Protein AF-A0A6V2UI63-F1 (afdb_monomer)

Mean predicted aligned error: 13.13 Å

Organism: Emiliania huxleyi (NCBI:txid2903)

Radius of gyration: 29.04 Å; Cα contacts (8 Å, |Δi|>4): 892; chains: 1; bounding box: 94×77×71 Å

Sequence (415 aa):
MAWDCVAGWHPRGLHLDFALGTEAINNLGGYPGGSGVLCQPPALGSATDCSCGCGCGCSDSAEGTLPVLRYNGVGRVYDGVSTVAAGLDLVVSNLTSYTPWSSAHNGRTMNGGNFASISLLQGTQTTFGFEFVQPGTNAPFVVDHPFDFCFFDFDTGPHLGELANMRESMVACGTSGYFMHGKLPEASSIKDFLCPDIDTSPYMRIEEDAGCIRVEALAEGRGPDNPSDFPEALMNIPGGASGTCGDYDKCPGLAHGRMPGDGISGYPRPPGRVLDEVICTDEGAEIPGAGVYPDGSRKSGQPYRYTMPKFVCLQYPAGISSFEVTYEVGRNFDASAYGRNFLFAGTGSLPPECVGPPQLPPAMPPSRPAPMPSPSSPPPTPLPQRPHLLPHTPPPLMPPPSTPPPPPPLPLPPP

Structure (mmCIF, N/CA/C/O backbone):
data_AF-A0A6V2UI63-F1
#
_entry.id   AF-A0A6V2UI63-F1
#
loop_
_atom_site.group_PDB
_atom_site.id
_atom_site.type_symbol
_atom_site.label_atom_id
_atom_site.label_alt_id
_atom_site.label_comp_id
_atom_site.label_asym_id
_atom_site.label_entity_id
_atom_site.label_seq_id
_atom_site.pdbx_PDB_ins_code
_atom_site.Cartn_x
_atom_site.Cartn_y
_atom_site.Cartn_z
_atom_site.occupancy
_atom_site.B_iso_or_equiv
_atom_site.auth_seq_id
_atom_site.auth_comp_id
_atom_site.auth_asym_id
_atom_site.auth_atom_id
_atom_site.pdbx_PDB_model_num
ATOM 1 N N . MET A 1 1 ? -2.924 -14.445 -15.403 1.00 46.94 1 MET A N 1
ATOM 2 C CA . MET A 1 1 ? -1.648 -14.841 -16.037 1.00 46.94 1 MET A CA 1
ATOM 3 C C . MET A 1 1 ? -1.262 -16.209 -15.492 1.00 46.94 1 MET A C 1
ATOM 5 O O . MET A 1 1 ? -1.373 -16.398 -14.288 1.00 46.94 1 MET A O 1
ATOM 9 N N . ALA A 1 2 ? -0.928 -17.181 -16.345 1.00 50.56 2 ALA A N 1
ATOM 10 C CA . ALA A 1 2 ? -0.316 -18.428 -15.884 1.00 50.56 2 ALA A CA 1
ATOM 11 C C . ALA A 1 2 ? 1.174 -18.149 -15.641 1.00 50.56 2 ALA A C 1
ATOM 13 O O . ALA A 1 2 ? 1.813 -17.505 -16.470 1.00 50.56 2 ALA A O 1
ATOM 14 N N . TRP A 1 3 ? 1.677 -18.526 -14.469 1.00 67.69 3 TRP A N 1
ATOM 15 C CA . TRP A 1 3 ? 3.047 -18.248 -14.047 1.00 67.69 3 TRP A CA 1
ATOM 16 C C . TRP A 1 3 ? 3.968 -19.319 -14.620 1.00 67.69 3 TRP A C 1
ATOM 18 O O . TRP A 1 3 ? 3.957 -20.454 -14.143 1.00 67.69 3 TRP A O 1
ATOM 28 N N . ASP A 1 4 ? 4.767 -18.967 -15.619 1.00 75.44 4 ASP A N 1
ATOM 29 C CA . ASP A 1 4 ? 5.707 -19.912 -16.212 1.00 75.44 4 ASP A CA 1
ATOM 30 C C . ASP A 1 4 ? 7.086 -19.717 -15.583 1.00 75.44 4 ASP A C 1
ATOM 32 O O . ASP A 1 4 ? 7.985 -19.099 -16.154 1.00 75.44 4 ASP A O 1
ATOM 36 N N . CYS A 1 5 ? 7.261 -20.262 -14.376 1.00 83.06 5 CYS A N 1
ATOM 37 C CA . CYS A 1 5 ? 8.610 -20.549 -13.910 1.00 83.06 5 CYS A CA 1
ATOM 38 C C . CYS A 1 5 ? 9.283 -21.485 -14.924 1.00 83.06 5 CYS A C 1
ATOM 40 O O . CYS A 1 5 ? 8.661 -22.416 -15.445 1.00 83.06 5 CYS A O 1
ATOM 42 N N . VAL A 1 6 ? 10.564 -21.245 -15.211 1.00 87.00 6 VAL A N 1
ATOM 43 C CA . VAL A 1 6 ? 11.362 -22.148 -16.053 1.00 87.00 6 VAL A CA 1
ATOM 44 C C . VAL A 1 6 ? 11.270 -23.582 -15.527 1.00 87.00 6 VAL A C 1
ATOM 46 O O . VAL A 1 6 ? 11.173 -23.806 -14.324 1.00 87.00 6 VAL A O 1
ATOM 49 N N . ALA A 1 7 ? 11.286 -24.569 -16.426 1.00 88.00 7 ALA A N 1
ATOM 50 C CA . ALA A 1 7 ? 11.068 -25.968 -16.059 1.00 88.00 7 ALA A CA 1
ATOM 51 C C . ALA A 1 7 ? 11.954 -26.408 -14.874 1.00 88.00 7 ALA A C 1
ATOM 53 O O . ALA A 1 7 ? 13.178 -26.266 -14.907 1.00 88.00 7 ALA A O 1
ATOM 54 N N . GLY A 1 8 ? 11.317 -26.950 -13.831 1.00 85.81 8 GLY A N 1
ATOM 55 C CA . GLY A 1 8 ? 11.970 -27.369 -12.585 1.00 85.81 8 GLY A CA 1
ATOM 56 C C . GLY A 1 8 ? 12.113 -26.275 -11.522 1.00 85.81 8 GLY A C 1
ATOM 57 O O . GLY A 1 8 ? 12.585 -26.579 -10.432 1.00 85.81 8 GLY A O 1
ATOM 58 N N . TRP A 1 9 ? 11.716 -25.037 -11.816 1.00 90.56 9 TRP A N 1
ATOM 59 C CA . TRP A 1 9 ? 11.623 -23.948 -10.847 1.00 90.56 9 TRP A CA 1
ATOM 60 C C . TRP A 1 9 ? 10.189 -23.816 -10.347 1.00 90.56 9 TRP A C 1
ATOM 62 O O . TRP A 1 9 ? 9.230 -24.112 -11.066 1.00 90.56 9 TRP A O 1
ATOM 72 N N . HIS A 1 10 ? 10.048 -23.340 -9.118 1.00 89.94 10 HIS A N 1
ATOM 73 C CA . HIS A 1 10 ? 8.759 -23.195 -8.461 1.00 89.94 10 HIS A CA 1
ATOM 74 C C . HIS A 1 10 ? 8.603 -21.783 -7.900 1.00 89.94 10 HIS A C 1
ATOM 76 O O . HIS A 1 10 ? 9.592 -21.195 -7.458 1.00 89.94 10 HIS A O 1
ATOM 82 N N . PRO A 1 11 ? 7.385 -21.219 -7.927 1.00 89.06 11 PRO A N 1
ATOM 83 C CA . PRO A 1 11 ? 7.127 -19.925 -7.314 1.00 89.06 11 PRO A CA 1
ATOM 84 C C . PRO A 1 11 ? 7.373 -20.000 -5.806 1.00 89.06 11 PRO A C 1
ATOM 86 O O . PRO A 1 11 ? 7.114 -21.027 -5.177 1.00 89.06 11 PRO A O 1
ATOM 89 N N . ARG A 1 12 ? 7.839 -18.903 -5.220 1.00 90.06 12 ARG A N 1
ATOM 90 C CA . ARG A 1 12 ? 8.014 -18.744 -3.779 1.00 90.06 12 ARG A CA 1
ATOM 91 C C . ARG A 1 12 ? 7.539 -17.365 -3.336 1.00 90.06 12 ARG A C 1
ATOM 93 O O . ARG A 1 12 ? 7.699 -16.388 -4.061 1.00 90.06 12 ARG A O 1
ATOM 100 N N . GLY A 1 13 ? 6.980 -17.300 -2.130 1.00 91.19 13 GLY A N 1
ATOM 101 C CA . GLY A 1 13 ? 6.591 -16.050 -1.478 1.00 91.19 13 GLY A CA 1
ATOM 102 C C . GLY A 1 13 ? 5.082 -15.843 -1.387 1.00 91.19 13 GLY A C 1
ATOM 103 O O . GLY A 1 13 ? 4.285 -16.718 -1.739 1.00 91.19 13 GLY A O 1
ATOM 104 N N . LEU A 1 14 ? 4.703 -14.671 -0.874 1.00 92.69 14 LEU A N 1
ATOM 105 C CA . LEU A 1 14 ? 3.318 -14.236 -0.745 1.00 92.69 14 LEU A CA 1
ATOM 106 C C . LEU A 1 14 ? 2.870 -13.500 -2.009 1.00 92.69 14 LEU A C 1
ATOM 108 O O . LEU A 1 14 ? 3.419 -12.469 -2.380 1.00 92.69 14 LEU A O 1
ATOM 112 N N . HIS A 1 15 ? 1.807 -14.002 -2.618 1.00 91.00 15 HIS A N 1
ATOM 113 C CA . HIS A 1 15 ? 1.062 -13.343 -3.674 1.00 91.00 15 HIS A CA 1
ATOM 114 C C . HIS A 1 15 ? -0.267 -12.858 -3.090 1.00 91.00 15 HIS A C 1
ATOM 116 O O . HIS A 1 15 ? -1.153 -13.668 -2.821 1.00 91.00 15 HIS A O 1
ATOM 122 N N . LEU A 1 16 ? -0.400 -11.551 -2.872 1.00 90.94 16 LEU A N 1
ATOM 123 C CA . LEU A 1 16 ? -1.636 -10.919 -2.410 1.00 90.94 16 LEU A CA 1
ATOM 124 C C . LEU A 1 16 ? -2.285 -10.160 -3.573 1.00 90.94 16 LEU A C 1
ATOM 126 O O . LEU A 1 16 ? -1.701 -9.203 -4.077 1.00 90.94 16 LEU A O 1
ATOM 130 N N . ASP A 1 17 ? -3.472 -10.590 -3.993 1.00 87.81 17 ASP A N 1
ATOM 131 C CA . ASP A 1 17 ? -4.203 -10.022 -5.126 1.00 87.81 17 ASP A CA 1
ATOM 132 C C . ASP A 1 17 ? -5.697 -9.923 -4.796 1.00 87.81 17 ASP A C 1
ATOM 134 O O . ASP A 1 17 ? -6.417 -10.924 -4.692 1.00 87.81 17 ASP A O 1
ATOM 138 N N . PHE A 1 18 ? -6.184 -8.690 -4.647 1.00 89.31 18 PHE A N 1
ATOM 139 C CA . PHE A 1 18 ? -7.587 -8.446 -4.337 1.00 89.31 18 PHE A CA 1
ATOM 140 C C . PHE A 1 18 ? -8.502 -8.772 -5.512 1.00 89.31 18 PHE A C 1
ATOM 142 O O . PHE A 1 18 ? -9.685 -8.968 -5.264 1.00 89.31 18 PHE A O 1
ATOM 149 N N . ALA A 1 19 ? -8.001 -8.962 -6.736 1.00 85.44 19 ALA A N 1
ATOM 150 C CA . ALA A 1 19 ? -8.791 -9.507 -7.839 1.00 85.44 19 ALA A CA 1
ATOM 151 C C . ALA A 1 19 ? -9.265 -10.940 -7.555 1.00 85.44 19 ALA A C 1
ATOM 153 O O . ALA A 1 19 ? -10.389 -11.303 -7.904 1.00 85.44 19 ALA A O 1
ATOM 154 N N . LEU A 1 20 ? -8.410 -11.752 -6.918 1.00 84.31 20 LEU A N 1
ATOM 155 C CA . LEU A 1 20 ? -8.651 -13.179 -6.677 1.00 84.31 20 LEU A CA 1
ATOM 156 C C . LEU A 1 20 ? -9.630 -13.437 -5.537 1.00 84.31 20 LEU A C 1
ATOM 158 O O . LEU A 1 20 ? -10.322 -14.456 -5.538 1.00 84.31 20 LEU A O 1
ATOM 162 N N . GLY A 1 21 ? -9.640 -12.545 -4.548 1.00 87.06 21 GLY A N 1
ATOM 163 C CA . GLY A 1 21 ? -10.419 -12.741 -3.338 1.00 87.06 21 GLY A CA 1
ATOM 164 C C . GLY A 1 21 ? -11.903 -12.429 -3.512 1.00 87.06 21 GLY A C 1
ATOM 165 O O . GLY A 1 21 ? -12.406 -12.174 -4.605 1.00 87.06 21 GLY A O 1
ATOM 166 N N . THR A 1 22 ? -12.626 -12.364 -2.403 1.00 89.31 22 THR A N 1
ATOM 167 C CA . THR A 1 22 ? -13.956 -11.748 -2.307 1.00 89.31 22 THR A CA 1
ATOM 168 C C . THR A 1 22 ? -14.019 -10.957 -1.012 1.00 89.31 22 THR A C 1
ATOM 170 O O . THR A 1 22 ? -13.597 -11.450 0.032 1.00 89.31 22 THR A O 1
ATOM 173 N N . GLU A 1 23 ? -14.529 -9.732 -1.067 1.00 89.69 23 GLU A N 1
ATOM 174 C CA . GLU A 1 23 ? -14.858 -8.979 0.142 1.00 89.69 23 GLU A CA 1
ATOM 175 C C . GLU A 1 23 ? -16.046 -9.660 0.834 1.00 89.69 23 GLU A C 1
ATOM 177 O O . GLU A 1 23 ? -17.160 -9.671 0.317 1.00 89.69 23 GLU A O 1
ATOM 182 N N . ALA A 1 24 ? -15.779 -10.314 1.962 1.00 86.62 24 ALA A N 1
ATOM 183 C CA . ALA A 1 24 ? -16.750 -11.135 2.677 1.00 86.62 24 ALA A CA 1
ATOM 184 C C . ALA A 1 24 ? -17.400 -10.395 3.850 1.00 86.62 24 ALA A C 1
ATOM 186 O O . ALA A 1 24 ? -18.533 -10.704 4.216 1.00 86.62 24 ALA A O 1
ATOM 187 N N . ILE A 1 25 ? -16.681 -9.446 4.455 1.00 85.50 25 ILE A N 1
ATOM 188 C CA . ILE A 1 25 ? -17.166 -8.610 5.558 1.00 85.50 25 ILE A CA 1
ATOM 189 C C . ILE A 1 25 ? -16.674 -7.183 5.322 1.00 85.50 25 ILE A C 1
ATOM 191 O O . ILE A 1 25 ? -15.488 -6.988 5.064 1.00 85.50 25 ILE A O 1
ATOM 195 N N . ASN A 1 26 ? -17.572 -6.205 5.447 1.00 84.44 26 ASN A N 1
ATOM 196 C CA . ASN A 1 26 ? -17.257 -4.778 5.375 1.00 84.44 26 ASN A CA 1
ATOM 197 C C . ASN A 1 26 ? -18.015 -3.993 6.455 1.00 84.44 26 ASN A C 1
ATOM 199 O O . ASN A 1 26 ? -18.868 -3.151 6.188 1.00 84.44 26 ASN A O 1
ATOM 203 N N . ASN A 1 27 ? -17.747 -4.305 7.723 1.00 78.06 27 ASN A N 1
ATOM 204 C CA . ASN A 1 27 ? -18.368 -3.605 8.849 1.00 78.06 27 ASN A CA 1
ATOM 205 C C . ASN A 1 27 ? -17.397 -2.659 9.569 1.00 78.06 27 ASN A C 1
ATOM 207 O O . ASN A 1 27 ? -17.804 -2.056 10.556 1.00 78.06 27 ASN A O 1
ATOM 211 N N . LEU A 1 28 ? -16.172 -2.464 9.055 1.00 79.44 28 LEU A N 1
ATOM 212 C CA . LEU A 1 28 ? -15.150 -1.579 9.635 1.00 79.44 28 LEU A CA 1
ATOM 213 C C . LEU A 1 28 ? -15.686 -0.168 9.933 1.00 79.44 28 LEU A C 1
ATOM 215 O O . LEU A 1 28 ? -15.289 0.432 10.917 1.00 79.44 28 LEU A O 1
ATOM 219 N N . GLY A 1 29 ? -16.638 0.331 9.141 1.00 64.12 29 GLY A N 1
ATOM 220 C CA . GLY A 1 29 ? -17.356 1.591 9.385 1.00 64.12 29 GLY A CA 1
ATOM 221 C C . GLY A 1 29 ? -18.853 1.511 9.082 1.00 64.12 29 GLY A C 1
ATOM 222 O O . GLY A 1 29 ? -19.499 2.546 8.908 1.00 64.12 29 GLY A O 1
ATOM 223 N N . GLY A 1 30 ? -19.388 0.289 8.964 1.00 56.25 30 GLY A N 1
ATOM 224 C CA . GLY A 1 30 ? -20.822 0.065 8.831 1.00 56.25 30 GLY A CA 1
ATOM 225 C C . GLY A 1 30 ? -21.450 0.054 7.453 1.00 56.25 30 GLY A C 1
ATOM 226 O O . GLY A 1 30 ? -22.601 0.448 7.352 1.00 56.25 30 GLY A O 1
ATOM 227 N N . TYR A 1 31 ? -20.774 -0.371 6.394 1.00 48.69 31 TYR A N 1
ATOM 228 C CA . TYR A 1 31 ? -21.498 -0.613 5.148 1.00 48.69 31 TYR A CA 1
ATOM 229 C C . TYR A 1 31 ? -21.876 -2.097 5.036 1.00 48.69 31 TYR A C 1
ATOM 231 O O . TYR A 1 31 ? -21.135 -2.882 4.449 1.00 48.69 31 TYR A O 1
ATOM 239 N N . PRO A 1 32 ? -23.021 -2.542 5.581 1.00 46.59 32 PRO A N 1
ATOM 240 C CA . PRO A 1 32 ? -23.573 -3.811 5.160 1.00 46.59 32 PRO A CA 1
ATOM 241 C C . PRO A 1 32 ? -24.105 -3.589 3.740 1.00 46.59 32 PRO A C 1
ATOM 243 O O . PRO A 1 32 ? -24.887 -2.678 3.475 1.00 46.59 32 PRO A O 1
ATOM 246 N N . GLY A 1 33 ? -23.756 -4.438 2.788 1.00 40.16 33 GLY A N 1
ATOM 247 C CA . GLY A 1 33 ? -24.462 -4.478 1.503 1.00 40.16 33 GLY A CA 1
ATOM 248 C C . GLY A 1 33 ? -25.925 -4.954 1.626 1.00 40.16 33 GLY A C 1
ATOM 249 O O . GLY A 1 33 ? -26.399 -5.663 0.745 1.00 40.16 33 GLY A O 1
ATOM 250 N N . GLY A 1 34 ? -26.636 -4.645 2.720 1.00 43.62 34 GLY A N 1
ATOM 251 C CA . GLY A 1 34 ? -27.963 -5.149 3.066 1.00 43.62 34 GLY A CA 1
ATOM 252 C C . GLY A 1 34 ? -28.899 -4.051 3.582 1.00 43.62 34 GLY A C 1
ATOM 253 O O . GLY A 1 34 ? -28.490 -3.104 4.244 1.00 43.62 34 GLY A O 1
ATOM 254 N N . SER A 1 35 ? -30.187 -4.183 3.269 1.00 39.88 35 SER A N 1
ATOM 255 C CA . SER A 1 35 ? -31.258 -3.204 3.504 1.00 39.88 35 SER A CA 1
ATOM 256 C C . SER A 1 35 ? -31.699 -3.065 4.978 1.00 39.88 35 SER A C 1
ATOM 258 O O . SER A 1 35 ? -32.893 -3.160 5.262 1.00 39.88 35 SER A O 1
ATOM 260 N N . GLY A 1 36 ? -30.764 -2.888 5.920 1.00 43.78 36 GLY A N 1
ATOM 261 C CA . GLY A 1 36 ? -31.043 -2.953 7.366 1.00 43.78 36 GLY A CA 1
ATOM 262 C C . GLY A 1 36 ? -30.331 -1.944 8.278 1.00 43.78 36 GLY A C 1
ATOM 263 O O . GLY A 1 36 ? -30.536 -2.015 9.487 1.00 43.78 36 GLY A O 1
ATOM 264 N N . VAL A 1 37 ? -29.546 -1.005 7.742 1.00 47.00 37 VAL A N 1
ATOM 265 C CA . VAL A 1 37 ? -28.711 -0.096 8.551 1.00 47.00 37 VAL A CA 1
ATOM 266 C C . VAL A 1 37 ? -29.541 0.833 9.439 1.00 47.00 37 VAL A C 1
ATOM 268 O O . VAL A 1 37 ? -30.347 1.627 8.950 1.00 47.00 37 VAL A O 1
ATOM 271 N N . LEU A 1 38 ? -29.268 0.814 10.746 1.00 44.53 38 LEU A N 1
ATOM 272 C CA . LEU A 1 38 ? -29.670 1.870 11.678 1.00 44.53 38 LEU A CA 1
ATOM 273 C C . LEU A 1 38 ? -28.589 2.959 11.692 1.00 44.53 38 LEU A C 1
ATOM 275 O O . LEU A 1 38 ? -27.521 2.782 12.274 1.00 44.53 38 LEU A O 1
ATOM 279 N N . CYS A 1 39 ? -28.854 4.097 11.050 1.00 49.59 39 CYS A N 1
ATOM 280 C CA . CYS A 1 39 ? -27.955 5.247 11.103 1.00 49.59 39 CYS A CA 1
ATOM 281 C C . CYS A 1 39 ? -28.057 5.937 12.469 1.00 49.59 39 CYS A C 1
ATOM 283 O O . CYS A 1 39 ? -29.140 6.379 12.862 1.00 49.59 39 CYS A O 1
ATOM 285 N N . GLN A 1 40 ? -26.937 6.088 13.179 1.00 48.34 40 GLN A N 1
ATOM 286 C CA . GLN A 1 40 ? -26.882 7.016 14.308 1.00 48.34 40 GLN A CA 1
ATOM 287 C C . GLN A 1 40 ? -26.620 8.438 13.789 1.00 48.34 40 GLN A C 1
ATOM 289 O O . GLN A 1 40 ? -25.699 8.629 12.990 1.00 48.34 40 GLN A O 1
ATOM 294 N N . PRO A 1 41 ? -27.416 9.444 14.200 1.00 46.75 41 PRO A N 1
ATOM 295 C CA . PRO A 1 41 ? -27.182 10.821 13.787 1.00 46.75 41 PRO A CA 1
ATOM 296 C C . PRO A 1 41 ? -25.823 11.307 14.320 1.00 46.75 41 PRO A C 1
ATOM 298 O O . PRO A 1 41 ? -25.466 10.982 15.457 1.00 46.75 41 PRO A O 1
ATOM 301 N N . PRO A 1 42 ? -25.064 12.100 13.544 1.00 47.19 42 PRO A N 1
ATOM 302 C CA . PRO A 1 42 ? -23.804 12.653 14.016 1.00 47.19 42 PRO A CA 1
ATOM 303 C C . PRO A 1 42 ? -24.035 13.593 15.209 1.00 47.19 42 PRO A C 1
ATOM 305 O O . PRO A 1 42 ? -25.035 14.309 15.282 1.00 47.19 42 PRO A O 1
ATOM 308 N N . ALA A 1 43 ? -23.064 13.649 16.125 1.00 46.91 43 ALA A N 1
ATOM 309 C CA . ALA A 1 43 ? -23.081 14.534 17.296 1.00 46.91 43 ALA A CA 1
ATOM 310 C C . ALA A 1 43 ? -23.029 16.041 16.946 1.00 46.91 43 ALA A C 1
ATOM 312 O O . ALA A 1 43 ? -23.138 16.884 17.836 1.00 46.91 43 ALA A O 1
ATOM 313 N N . LEU A 1 44 ? -22.852 16.402 15.669 1.00 45.25 44 LEU A N 1
ATOM 314 C CA . LEU A 1 44 ? -22.668 17.779 15.210 1.00 45.25 44 LEU A CA 1
ATOM 315 C C . LEU A 1 44 ? -23.426 18.040 13.895 1.00 45.25 44 LEU A C 1
ATOM 317 O O . LEU A 1 44 ? -22.876 17.883 12.811 1.00 45.25 44 LEU A O 1
ATOM 321 N N . GLY A 1 45 ? -24.669 18.516 14.007 1.00 46.78 45 GLY A N 1
ATOM 322 C CA . GLY A 1 45 ? -25.384 19.206 12.923 1.00 46.78 45 GLY A CA 1
ATOM 323 C C . GLY A 1 45 ? -26.260 18.322 12.028 1.00 46.78 45 GLY A C 1
ATOM 324 O O . GLY A 1 45 ? -25.928 17.191 11.700 1.00 46.78 45 GLY A O 1
ATOM 325 N N . SER A 1 46 ? -27.421 18.856 11.650 1.00 45.22 46 SER A N 1
ATOM 326 C CA . SER A 1 46 ? -28.517 18.174 10.957 1.00 45.22 46 SER A CA 1
ATOM 327 C C . SER A 1 46 ? -28.153 17.675 9.549 1.00 45.22 46 SER A C 1
ATOM 329 O O . SER A 1 46 ? -28.328 18.398 8.569 1.00 45.22 46 SER A O 1
ATOM 331 N N . ALA A 1 47 ? -27.723 16.421 9.430 1.00 45.16 47 ALA A N 1
ATOM 332 C CA . ALA A 1 47 ? -27.782 15.679 8.175 1.00 45.16 47 ALA A CA 1
ATOM 333 C C . ALA A 1 47 ? -29.094 14.876 8.155 1.00 45.16 47 ALA A C 1
ATOM 335 O O . ALA A 1 47 ? -29.196 13.813 8.759 1.00 45.16 47 ALA A O 1
ATOM 336 N N . THR A 1 48 ? -30.134 15.414 7.514 1.00 45.50 48 THR A N 1
ATOM 337 C CA . THR A 1 48 ? -31.454 14.764 7.370 1.00 45.50 48 THR A CA 1
ATOM 338 C C . THR A 1 48 ? -31.501 13.703 6.266 1.00 45.50 48 THR A C 1
ATOM 340 O O . THR A 1 48 ? -32.588 13.306 5.863 1.00 45.50 48 THR A O 1
ATOM 343 N N . ASP A 1 49 ? -30.353 13.236 5.779 1.00 46.06 49 ASP A N 1
ATOM 344 C CA . ASP A 1 49 ? -30.282 12.246 4.705 1.00 46.06 49 ASP A CA 1
ATOM 345 C C . ASP A 1 49 ? -29.093 11.309 4.959 1.00 46.06 49 ASP A C 1
ATOM 347 O O . ASP A 1 49 ? -27.985 11.537 4.478 1.00 46.06 49 ASP A O 1
ATOM 351 N N . CYS A 1 50 ? -29.282 10.304 5.821 1.00 50.53 50 CYS A N 1
ATOM 352 C CA . CYS A 1 50 ? -28.254 9.294 6.076 1.00 50.53 50 CYS A CA 1
ATOM 353 C C . CYS A 1 50 ? -28.689 7.922 5.568 1.00 50.53 50 CYS A C 1
ATOM 355 O O . CYS A 1 50 ? -29.650 7.323 6.044 1.00 50.53 50 CYS A O 1
ATOM 357 N N . SER A 1 51 ? -27.927 7.422 4.598 1.00 45.56 51 SER A N 1
ATOM 358 C CA . SER A 1 51 ? -27.896 6.022 4.166 1.00 45.56 51 SER A CA 1
ATOM 359 C C . SER A 1 51 ? -26.448 5.582 3.873 1.00 45.56 51 SER A C 1
ATOM 361 O O . SER A 1 51 ? -26.207 4.857 2.916 1.00 45.56 51 SER A O 1
ATOM 363 N N . CYS A 1 52 ? -25.508 5.987 4.751 1.00 48.44 52 CYS A N 1
ATOM 364 C CA . CYS A 1 52 ? -24.084 5.576 4.858 1.00 48.44 52 CYS A CA 1
ATOM 365 C C . CYS A 1 52 ? -22.979 6.516 4.296 1.00 48.44 52 CYS A C 1
ATOM 367 O O . CYS A 1 52 ? -21.962 6.023 3.805 1.00 48.44 52 CYS A O 1
ATOM 369 N N . GLY A 1 53 ? -23.097 7.849 4.419 1.00 41.09 53 GLY A N 1
ATOM 370 C CA . GLY A 1 53 ? -22.013 8.791 4.062 1.00 41.09 53 GLY A CA 1
ATOM 371 C C . GLY A 1 53 ? -21.982 10.092 4.881 1.00 41.09 53 GLY A C 1
ATOM 372 O O . GLY A 1 53 ? -23.030 10.587 5.285 1.00 41.09 53 GLY A O 1
ATOM 373 N N . CYS A 1 54 ? -20.764 10.610 5.111 1.00 39.59 54 CYS A N 1
ATOM 374 C CA . CYS A 1 54 ? -20.346 11.743 5.956 1.00 39.59 54 CYS A CA 1
ATOM 375 C C . CYS A 1 54 ? -20.713 11.642 7.448 1.00 39.59 54 CYS A C 1
ATOM 377 O O . CYS A 1 54 ? -21.594 12.335 7.950 1.00 39.59 54 CYS A O 1
ATOM 379 N N . GLY A 1 55 ? -19.960 10.818 8.186 1.00 46.81 55 GLY A N 1
ATOM 380 C CA . GLY A 1 55 ? -19.927 10.856 9.656 1.00 46.81 55 GLY A CA 1
ATOM 381 C C . GLY A 1 55 ? -21.050 10.107 10.380 1.00 46.81 55 GLY A C 1
ATOM 382 O O . GLY A 1 55 ? -21.090 10.125 11.610 1.00 46.81 55 GLY A O 1
ATOM 383 N N . CYS A 1 56 ? -21.936 9.421 9.656 1.00 47.97 56 CYS A N 1
ATOM 384 C CA . CYS A 1 56 ? -22.882 8.478 10.249 1.00 47.97 56 CYS A CA 1
ATOM 385 C C . CYS A 1 56 ? -22.180 7.137 10.491 1.00 47.97 56 CYS A C 1
ATOM 387 O O . CYS A 1 56 ? -21.883 6.404 9.547 1.00 47.97 56 CYS A O 1
ATOM 389 N N . GLY A 1 57 ? -21.937 6.815 11.764 1.00 50.09 57 GLY A N 1
ATOM 390 C CA . GLY A 1 57 ? -21.590 5.462 12.177 1.00 50.09 57 GLY A CA 1
ATOM 391 C C . GLY A 1 57 ? -22.741 4.547 11.795 1.00 50.09 57 GLY A C 1
ATOM 392 O O . GLY A 1 57 ? -23.851 4.666 12.316 1.00 50.09 57 GLY A O 1
ATOM 393 N N . CYS A 1 58 ? -22.493 3.686 10.825 1.00 50.91 58 CYS A N 1
ATOM 394 C CA . CYS A 1 58 ? -23.413 2.626 10.498 1.00 50.91 58 CYS A CA 1
ATOM 395 C C . CYS A 1 58 ? -22.921 1.418 11.308 1.00 50.91 58 CYS A C 1
ATOM 397 O O . CYS A 1 58 ? -21.724 1.148 11.397 1.00 50.91 58 CYS A O 1
ATOM 399 N N . SER A 1 59 ? -23.799 0.766 12.051 1.00 48.28 59 SER A N 1
ATOM 400 C CA . SER A 1 59 ? -23.394 -0.348 12.904 1.00 48.28 59 SER A CA 1
ATOM 401 C C . SER A 1 59 ? -24.271 -1.538 12.586 1.00 48.28 59 SER A C 1
ATOM 403 O O . SER A 1 59 ? -25.378 -1.649 13.105 1.00 48.28 59 SER A O 1
ATOM 405 N N . ASP A 1 60 ? -23.752 -2.428 11.747 1.00 46.59 60 ASP A N 1
ATOM 406 C CA . ASP A 1 60 ? -24.370 -3.728 11.474 1.00 46.59 60 ASP A CA 1
ATOM 407 C C . ASP A 1 60 ? -23.664 -4.873 12.202 1.00 46.59 60 ASP A C 1
ATOM 409 O O . ASP A 1 60 ? -24.018 -6.042 12.063 1.00 46.59 60 ASP A O 1
ATOM 413 N N . SER A 1 61 ? -22.675 -4.553 13.036 1.00 50.81 61 SER A N 1
ATOM 414 C CA . SER A 1 61 ? -22.155 -5.511 13.996 1.00 50.81 61 SER A CA 1
ATOM 415 C C . SER A 1 61 ? -23.242 -5.791 15.028 1.00 50.81 61 SER A C 1
ATOM 417 O O . SER A 1 61 ? -23.528 -4.943 15.878 1.00 50.81 61 SER A O 1
ATOM 419 N N . ALA A 1 62 ? -23.820 -6.996 14.978 1.00 51.44 62 ALA A N 1
ATOM 420 C CA . ALA A 1 62 ? -24.471 -7.580 16.141 1.00 51.44 62 ALA A CA 1
ATOM 421 C C . ALA A 1 62 ? -23.558 -7.348 17.355 1.00 51.44 62 ALA A C 1
ATOM 423 O O . ALA A 1 62 ? -22.342 -7.563 17.263 1.00 51.44 62 ALA A O 1
ATOM 424 N N . GLU A 1 63 ? -24.141 -6.836 18.436 1.00 47.59 63 GLU A N 1
ATOM 425 C CA . GLU A 1 63 ? -23.448 -6.442 19.662 1.00 47.59 63 GLU A CA 1
ATOM 426 C C . GLU A 1 63 ? -22.393 -7.505 20.039 1.00 47.59 63 GLU A C 1
ATOM 428 O O . GLU A 1 63 ? -22.727 -8.667 20.272 1.00 47.59 63 GLU A O 1
ATOM 433 N N . GLY A 1 64 ? -21.104 -7.137 20.002 1.00 57.16 64 GLY A N 1
ATOM 434 C CA . GLY A 1 64 ? -19.983 -8.043 20.300 1.00 57.16 64 GLY A CA 1
ATOM 435 C C . GLY A 1 64 ? -19.158 -8.561 19.111 1.00 57.16 64 GLY A C 1
ATOM 436 O O . GLY A 1 64 ? -18.198 -9.294 19.339 1.00 57.16 64 GLY A O 1
ATOM 437 N N . THR A 1 65 ? -19.458 -8.181 17.864 1.00 65.19 65 THR A N 1
ATOM 438 C CA . THR A 1 65 ? -18.560 -8.442 16.717 1.00 65.19 65 THR A CA 1
ATOM 439 C C . THR A 1 65 ? -17.618 -7.261 16.470 1.00 65.19 65 THR A C 1
ATOM 441 O O . THR A 1 65 ? -18.059 -6.116 16.408 1.00 65.19 65 THR A O 1
ATOM 444 N N . LEU A 1 66 ? -16.311 -7.532 16.359 1.00 73.38 66 LEU A N 1
ATOM 445 C CA . LEU A 1 66 ? -15.307 -6.504 16.062 1.00 73.38 66 LEU A CA 1
ATOM 446 C C . LEU A 1 66 ? -15.556 -5.904 14.660 1.00 73.38 66 LEU A C 1
ATOM 448 O O . LEU A 1 66 ? -15.865 -6.666 13.736 1.00 73.38 66 LEU A O 1
ATOM 452 N N . PRO A 1 67 ? -15.427 -4.576 14.474 1.00 82.81 67 PRO A N 1
ATOM 453 C CA . PRO A 1 67 ? -15.484 -3.962 13.151 1.00 82.81 67 PRO A CA 1
ATOM 454 C C . PRO A 1 67 ? -14.258 -4.377 12.331 1.00 82.81 67 PRO A C 1
ATOM 456 O O . PRO A 1 67 ? -13.117 -4.127 12.719 1.00 82.81 67 PRO A O 1
ATOM 459 N N . VAL A 1 68 ? -14.492 -5.035 11.198 1.00 90.88 68 VAL A N 1
ATOM 460 C CA . VAL A 1 68 ? -13.452 -5.570 10.320 1.00 90.88 68 VAL A CA 1
ATOM 461 C C . VAL A 1 68 ? -13.785 -5.380 8.836 1.00 90.88 68 VAL A C 1
ATOM 463 O O . VAL A 1 68 ? -14.943 -5.308 8.418 1.00 90.88 68 VAL A O 1
ATOM 466 N N . LEU A 1 69 ? -12.745 -5.339 8.009 1.00 91.94 69 LEU A N 1
ATOM 467 C CA . LEU A 1 69 ? -12.816 -5.720 6.601 1.00 91.94 69 LEU A CA 1
ATOM 468 C C . LEU A 1 69 ? -12.245 -7.123 6.471 1.00 91.94 69 LEU A C 1
ATOM 470 O O . LEU A 1 69 ? -11.181 -7.402 7.017 1.00 91.94 69 LEU A O 1
ATOM 474 N N . ARG A 1 70 ? -12.919 -8.009 5.744 1.00 93.56 70 ARG A N 1
ATOM 475 C CA . ARG A 1 70 ? -12.406 -9.351 5.464 1.00 93.56 70 ARG A CA 1
ATOM 476 C C . ARG A 1 70 ? -12.410 -9.626 3.975 1.00 93.56 70 ARG A C 1
ATOM 478 O O . ARG A 1 70 ? -13.457 -9.559 3.334 1.00 93.56 70 ARG A O 1
ATOM 485 N N . TYR A 1 71 ? -11.259 -10.038 3.466 1.00 94.62 71 TYR A N 1
ATOM 486 C CA . TYR A 1 71 ? -11.069 -10.479 2.095 1.00 94.62 71 TYR A CA 1
ATOM 487 C C . TYR A 1 71 ? -10.762 -11.975 2.093 1.00 94.62 71 TYR A C 1
ATOM 489 O O . TYR A 1 71 ? -9.671 -12.394 2.476 1.00 94.62 71 TYR A O 1
ATOM 497 N N . ASN A 1 72 ? -11.732 -12.785 1.673 1.00 95.56 72 ASN A N 1
ATOM 498 C CA . ASN A 1 72 ? -11.562 -14.230 1.570 1.00 95.56 72 ASN A CA 1
ATOM 499 C C . ASN A 1 72 ? -10.746 -14.585 0.325 1.00 95.56 72 ASN A C 1
ATOM 501 O O . ASN A 1 72 ? -11.033 -14.060 -0.748 1.00 95.56 72 ASN A O 1
ATOM 505 N N . GLY A 1 73 ? -9.779 -15.494 0.443 1.00 95.19 73 GLY A N 1
ATOM 506 C CA . GLY A 1 73 ? -9.001 -16.030 -0.678 1.00 95.19 73 GLY A CA 1
ATOM 507 C C . GLY A 1 73 ? -8.163 -14.993 -1.428 1.00 95.19 73 GLY A C 1
ATOM 508 O O . GLY A 1 73 ? -7.888 -15.175 -2.612 1.00 95.19 73 GLY A O 1
ATOM 509 N N . VAL A 1 74 ? -7.795 -13.895 -0.766 1.00 93.94 74 VAL A N 1
ATOM 510 C CA . VAL A 1 74 ? -7.029 -12.791 -1.363 1.00 93.94 74 VAL A CA 1
ATOM 511 C C . VAL A 1 74 ? -5.545 -13.118 -1.528 1.00 93.94 74 VAL A C 1
ATOM 513 O O . VAL A 1 74 ? -4.865 -12.513 -2.352 1.00 93.94 74 VAL A O 1
ATOM 516 N N . GLY A 1 75 ? -5.026 -14.071 -0.750 1.00 93.88 75 GLY A N 1
ATOM 517 C CA . GLY A 1 75 ? -3.613 -14.422 -0.761 1.00 93.88 75 GLY A CA 1
ATOM 518 C C . GLY A 1 75 ? -3.345 -15.862 -1.182 1.00 93.88 75 GLY A C 1
ATOM 519 O O . GLY A 1 75 ? -4.132 -16.776 -0.921 1.00 93.88 75 GLY A O 1
ATOM 520 N N . ARG A 1 76 ? -2.187 -16.060 -1.809 1.00 94.50 76 ARG A N 1
ATOM 521 C CA . ARG A 1 76 ? -1.585 -17.349 -2.151 1.00 94.50 76 ARG A CA 1
ATOM 522 C C . ARG A 1 76 ? -0.139 -17.352 -1.678 1.00 94.50 76 ARG A C 1
ATOM 524 O O . ARG A 1 76 ? 0.616 -16.457 -2.036 1.00 94.50 76 ARG A O 1
ATOM 531 N N . VAL A 1 77 ? 0.251 -18.355 -0.906 1.00 94.06 77 VAL A N 1
ATOM 532 C CA . VAL A 1 77 ? 1.627 -18.533 -0.430 1.00 94.06 77 VAL A CA 1
ATOM 533 C C . VAL A 1 77 ? 2.228 -19.748 -1.111 1.00 94.06 77 VAL A C 1
ATOM 535 O O . VAL A 1 77 ? 1.650 -20.835 -1.058 1.00 94.06 77 VAL A O 1
ATOM 538 N N . TYR A 1 78 ? 3.371 -19.550 -1.758 1.00 93.19 78 TYR A N 1
ATOM 539 C CA . TYR A 1 78 ? 4.118 -20.606 -2.429 1.00 93.19 78 TYR A CA 1
ATOM 540 C C . TYR A 1 78 ? 5.417 -20.902 -1.673 1.00 93.19 78 TYR A C 1
ATOM 542 O O . TYR A 1 78 ? 6.131 -19.981 -1.275 1.00 93.19 78 TYR A O 1
ATOM 550 N N . ASP A 1 79 ? 5.731 -22.187 -1.516 1.00 91.38 79 ASP A N 1
ATOM 551 C CA . ASP A 1 79 ? 6.859 -22.688 -0.720 1.00 91.38 79 ASP A CA 1
ATOM 552 C C . ASP A 1 79 ? 8.167 -22.848 -1.518 1.00 91.38 79 ASP A C 1
ATOM 554 O O . ASP A 1 79 ? 9.206 -23.203 -0.958 1.00 91.38 79 ASP A O 1
ATOM 558 N N . GLY A 1 80 ? 8.141 -22.609 -2.834 1.00 90.00 80 GLY A N 1
ATOM 559 C CA . GLY A 1 80 ? 9.290 -22.842 -3.709 1.00 90.00 80 GLY A CA 1
ATOM 560 C C . GLY A 1 80 ? 9.578 -24.317 -4.004 1.00 90.00 80 GLY A C 1
ATOM 561 O O . GLY A 1 80 ? 10.626 -24.626 -4.568 1.00 90.00 80 GLY A O 1
ATOM 562 N N . VAL A 1 81 ? 8.679 -25.235 -3.642 1.00 89.69 81 VAL A N 1
ATOM 563 C CA . VAL A 1 81 ? 8.818 -26.684 -3.878 1.00 89.69 81 VAL A CA 1
ATOM 564 C C . VAL A 1 81 ? 7.773 -27.192 -4.868 1.00 89.69 81 VAL A C 1
ATOM 566 O O . VAL A 1 81 ? 8.005 -28.182 -5.560 1.00 89.69 81 VAL A O 1
ATOM 569 N N . SER A 1 82 ? 6.622 -26.526 -4.963 1.00 89.31 82 SER A N 1
ATOM 570 C CA . SER A 1 82 ? 5.584 -26.876 -5.930 1.00 89.31 82 SER A CA 1
ATOM 571 C C . SER A 1 82 ? 4.867 -25.649 -6.494 1.00 89.31 82 SER A C 1
ATOM 573 O O . SER A 1 82 ? 5.047 -24.522 -6.045 1.00 89.31 82 SER A O 1
ATOM 575 N N . THR A 1 83 ? 4.013 -25.865 -7.494 1.00 88.38 83 THR A N 1
ATOM 576 C CA . THR A 1 83 ? 3.091 -24.835 -8.001 1.00 88.38 83 THR A CA 1
ATOM 577 C C . THR A 1 83 ? 1.790 -24.754 -7.194 1.00 88.38 83 THR A C 1
ATOM 579 O O . THR A 1 83 ? 0.888 -24.002 -7.563 1.00 88.38 83 THR A O 1
ATOM 582 N N . VAL A 1 84 ? 1.640 -25.564 -6.140 1.00 91.56 84 VAL A N 1
ATOM 583 C CA . VAL A 1 84 ? 0.453 -25.571 -5.280 1.00 91.56 84 VAL A CA 1
ATOM 584 C C . VAL A 1 84 ? 0.639 -24.513 -4.200 1.00 91.56 84 VAL A C 1
ATOM 586 O O . VAL A 1 84 ? 1.558 -24.606 -3.394 1.00 91.56 84 VAL A O 1
ATOM 589 N N . ALA A 1 85 ? -0.243 -23.516 -4.181 1.00 93.94 85 ALA A N 1
ATOM 590 C CA . ALA A 1 85 ? -0.245 -22.493 -3.144 1.00 93.94 85 ALA A CA 1
ATOM 591 C C . ALA A 1 85 ? -1.124 -22.888 -1.956 1.00 93.94 85 ALA A C 1
ATOM 593 O O . ALA A 1 85 ? -2.209 -23.450 -2.135 1.00 93.94 85 ALA A O 1
ATOM 594 N N . ALA A 1 86 ? -0.716 -22.479 -0.759 1.00 96.00 86 ALA A N 1
ATOM 595 C CA . ALA A 1 86 ? -1.628 -22.347 0.368 1.00 96.00 86 ALA A CA 1
ATOM 596 C C . ALA A 1 86 ? -2.431 -21.044 0.218 1.00 96.00 86 ALA A C 1
ATOM 598 O O . ALA A 1 86 ? -1.859 -19.982 -0.017 1.00 96.00 86 ALA A O 1
ATOM 599 N N . GLY A 1 87 ? -3.758 -21.116 0.319 1.00 96.06 87 GLY A N 1
ATOM 600 C CA . GLY A 1 87 ? -4.607 -19.922 0.319 1.00 96.06 87 GLY A CA 1
ATOM 601 C C . GLY A 1 87 ? -4.619 -19.240 1.687 1.00 96.06 87 GLY A C 1
ATOM 602 O O . GLY A 1 87 ? -4.495 -19.919 2.706 1.00 96.06 87 GLY A O 1
ATOM 603 N N . LEU A 1 88 ? -4.832 -17.925 1.709 1.00 96.94 88 LEU A N 1
ATOM 604 C CA . LEU A 1 88 ? -5.113 -17.171 2.932 1.00 96.94 88 LEU A CA 1
ATOM 605 C C . LEU A 1 88 ? -6.176 -16.090 2.715 1.00 96.94 88 LEU A C 1
ATOM 607 O O . LEU A 1 88 ? -6.403 -15.627 1.591 1.00 96.94 88 LEU A O 1
ATOM 611 N N . ASP A 1 89 ? -6.790 -15.685 3.821 1.00 97.75 89 ASP A N 1
ATOM 612 C CA . ASP A 1 89 ? -7.661 -14.517 3.908 1.00 97.75 89 ASP A CA 1
ATOM 613 C C . ASP A 1 89 ? -6.898 -13.359 4.570 1.00 97.75 89 ASP A C 1
ATOM 615 O O . ASP A 1 89 ? -5.984 -13.583 5.368 1.00 97.75 89 ASP A O 1
ATOM 619 N N . LEU A 1 90 ? -7.309 -12.125 4.278 1.00 97.50 90 LEU A N 1
ATOM 620 C CA . LEU A 1 90 ? -6.842 -10.924 4.974 1.00 97.50 90 LEU A CA 1
ATOM 621 C C . LEU A 1 90 ? -7.985 -10.345 5.802 1.00 97.50 90 LEU A C 1
ATOM 623 O O . LEU A 1 90 ? -9.071 -10.096 5.272 1.00 97.50 90 LEU A O 1
ATOM 627 N N . VAL A 1 91 ? -7.726 -10.093 7.079 1.00 97.12 91 VAL A N 1
ATOM 628 C CA . VAL A 1 91 ? -8.622 -9.365 7.979 1.00 97.12 91 VAL A CA 1
ATOM 629 C C . VAL A 1 91 ? -7.970 -8.034 8.330 1.00 97.12 91 VAL A C 1
ATOM 631 O O . VAL A 1 91 ? -6.801 -7.993 8.696 1.00 97.12 91 VAL A O 1
ATOM 634 N N . VAL A 1 92 ? -8.720 -6.944 8.206 1.00 96.50 92 VAL A N 1
ATOM 635 C CA . VAL A 1 92 ? -8.301 -5.608 8.627 1.00 96.50 92 VAL A CA 1
ATOM 636 C C . VAL A 1 92 ? -9.227 -5.142 9.737 1.00 96.50 92 VAL A C 1
ATOM 638 O O . VAL A 1 92 ? -10.425 -5.004 9.511 1.00 96.50 92 VAL A O 1
ATOM 641 N N . SER A 1 93 ? -8.696 -4.903 10.928 1.00 94.94 93 SER A N 1
ATOM 642 C CA . SER A 1 93 ? -9.456 -4.450 12.100 1.00 94.94 93 SER A CA 1
ATOM 643 C C . SER A 1 93 ? -9.038 -3.047 12.513 1.00 94.94 93 SER A C 1
ATOM 645 O O . SER A 1 93 ? -7.856 -2.717 12.426 1.00 94.94 93 SER A O 1
ATOM 647 N N . ASN A 1 94 ? -9.954 -2.235 13.041 1.00 92.31 94 ASN A N 1
ATOM 648 C CA . ASN A 1 94 ? -9.560 -1.011 13.734 1.00 92.31 94 ASN A CA 1
ATOM 649 C C . ASN A 1 94 ? -9.139 -1.342 15.178 1.00 92.31 94 ASN A C 1
ATOM 651 O O . ASN A 1 94 ? -9.895 -1.935 15.942 1.00 92.31 94 ASN A O 1
ATOM 655 N N . LEU A 1 95 ? -7.928 -0.949 15.560 1.00 93.12 95 LEU A N 1
ATOM 656 C CA . LEU A 1 95 ? -7.381 -1.157 16.907 1.00 93.12 95 LEU A CA 1
ATOM 657 C C . LEU A 1 95 ? -7.601 0.062 17.812 1.00 93.12 95 LEU A C 1
ATOM 659 O O . LEU A 1 95 ? -7.573 -0.046 19.037 1.00 93.12 95 LEU A O 1
ATOM 663 N N . THR A 1 96 ? -7.846 1.226 17.210 1.00 92.31 96 THR A N 1
ATOM 664 C CA . THR A 1 96 ? -8.193 2.472 17.903 1.00 92.31 96 THR A CA 1
ATOM 665 C C . THR A 1 96 ? -9.505 3.053 17.363 1.00 92.31 96 THR A C 1
ATOM 667 O O . THR A 1 96 ? -10.249 2.393 16.629 1.00 92.31 96 THR A O 1
ATOM 670 N N . SER A 1 97 ? -9.836 4.286 17.764 1.00 89.50 97 SER A N 1
ATOM 671 C CA . SER A 1 97 ? -11.022 4.985 17.267 1.00 89.50 97 SER A CA 1
ATOM 672 C C . SER A 1 97 ? -10.948 5.144 15.752 1.00 89.50 97 SER A C 1
ATOM 674 O O . SER A 1 97 ? -9.933 5.590 15.221 1.00 89.50 97 SER A O 1
ATOM 676 N N . TYR A 1 98 ? -12.040 4.816 15.070 1.00 88.88 98 TYR A N 1
ATOM 677 C CA . TYR A 1 98 ? -12.160 4.928 13.626 1.00 88.88 98 TYR A CA 1
ATOM 678 C C . TYR A 1 98 ? -13.421 5.700 13.270 1.00 88.88 98 TYR A C 1
ATOM 680 O O . TYR A 1 98 ? -14.495 5.466 13.824 1.00 88.88 98 TYR A O 1
ATOM 688 N N . THR A 1 99 ? -13.288 6.660 12.362 1.00 87.19 99 THR A N 1
ATOM 689 C CA . THR A 1 99 ? -14.417 7.433 11.851 1.00 87.19 99 THR A CA 1
ATOM 690 C C . THR A 1 99 ? -14.292 7.509 10.335 1.00 87.19 99 THR A C 1
ATOM 692 O O . THR A 1 99 ? -13.438 8.246 9.839 1.00 87.19 99 THR A O 1
ATOM 695 N N . PRO A 1 100 ? -15.105 6.748 9.583 1.00 86.62 100 PRO A N 1
ATOM 696 C CA . PRO A 1 100 ? -15.066 6.802 8.132 1.00 86.62 100 PRO A CA 1
ATOM 697 C C . PRO A 1 100 ? -15.543 8.170 7.644 1.00 86.62 100 PRO A C 1
ATOM 699 O O . PRO A 1 100 ? -16.511 8.732 8.165 1.00 86.62 100 PRO A O 1
ATOM 702 N N . TRP A 1 101 ? -14.905 8.688 6.596 1.00 85.19 101 TRP A N 1
ATOM 703 C CA . TRP A 1 101 ? -15.500 9.778 5.823 1.00 85.19 101 TRP A CA 1
ATOM 704 C C . TRP A 1 101 ? -16.667 9.258 4.982 1.00 85.19 101 TRP A C 1
ATOM 706 O O . TRP A 1 101 ? -17.779 9.787 5.055 1.00 85.19 101 TRP A O 1
ATOM 716 N N . SER A 1 102 ? -16.431 8.163 4.257 1.00 82.94 102 SER A N 1
ATOM 717 C CA . SER A 1 102 ? -17.442 7.445 3.489 1.00 82.94 102 SER A CA 1
ATOM 718 C C . SER A 1 102 ? -17.254 5.939 3.649 1.00 82.94 102 SER A C 1
ATOM 720 O O . SER A 1 102 ? -16.332 5.357 3.082 1.00 82.94 102 SER A O 1
ATOM 722 N N . SER A 1 103 ? -18.141 5.275 4.394 1.00 80.12 103 SER A N 1
ATOM 723 C CA . SER A 1 103 ? -18.078 3.813 4.559 1.00 80.12 103 SER A CA 1
ATOM 724 C C . SER A 1 103 ? -18.289 3.069 3.239 1.00 80.12 103 SER A C 1
ATOM 726 O O . SER A 1 103 ? -17.773 1.971 3.074 1.00 80.12 103 SER A O 1
ATOM 728 N N . ALA A 1 104 ? -18.981 3.687 2.275 1.00 78.38 104 ALA A N 1
ATOM 729 C CA . ALA A 1 104 ? -19.139 3.163 0.919 1.00 78.38 104 ALA A CA 1
ATOM 730 C C . ALA A 1 104 ? -17.818 3.106 0.122 1.00 78.38 104 ALA A C 1
ATOM 732 O O . ALA A 1 104 ? -17.784 2.516 -0.953 1.00 78.38 104 ALA A O 1
ATOM 733 N N . HIS A 1 105 ? -16.748 3.746 0.609 1.00 83.44 105 HIS A N 1
ATOM 734 C CA . HIS A 1 105 ? -15.410 3.700 0.008 1.00 83.44 105 HIS A CA 1
ATOM 735 C C . HIS A 1 105 ? -14.471 2.709 0.714 1.00 83.44 105 HIS A C 1
ATOM 737 O O . HIS A 1 105 ? -13.315 2.577 0.310 1.00 83.44 105 HIS A O 1
ATOM 743 N N . ASN A 1 106 ? -14.932 2.037 1.772 1.00 87.38 106 ASN A N 1
ATOM 744 C CA . ASN A 1 106 ? -14.197 0.930 2.371 1.00 87.38 106 ASN A CA 1
ATOM 745 C C . ASN A 1 106 ? -14.387 -0.332 1.539 1.00 87.38 106 ASN A C 1
ATOM 747 O O . ASN A 1 106 ? -15.472 -0.545 1.000 1.00 87.38 106 ASN A O 1
ATOM 751 N N . GLY A 1 107 ? -13.381 -1.203 1.522 1.00 87.62 107 GLY A N 1
ATOM 752 C CA . GLY A 1 107 ? -13.452 -2.455 0.780 1.00 87.62 107 GLY A CA 1
ATOM 753 C C . GLY A 1 107 ? -12.609 -2.390 -0.484 1.00 87.62 107 GLY A C 1
ATOM 754 O O . GLY A 1 107 ? -11.463 -1.951 -0.442 1.00 87.62 107 GLY A O 1
ATOM 755 N N . ARG A 1 108 ? -13.147 -2.812 -1.626 1.00 79.50 108 ARG A N 1
ATOM 756 C CA . ARG A 1 108 ? -12.451 -2.665 -2.917 1.00 79.50 108 ARG A CA 1
ATOM 757 C C . ARG A 1 108 ? -12.515 -1.252 -3.480 1.00 79.50 108 ARG A C 1
ATOM 759 O O . ARG A 1 108 ? -13.513 -0.548 -3.340 1.00 79.50 108 ARG A O 1
ATOM 766 N N . THR A 1 109 ? -11.463 -0.882 -4.205 1.00 66.69 109 THR A N 1
ATOM 767 C CA . THR A 1 109 ? -11.486 0.287 -5.089 1.00 66.69 109 THR A CA 1
ATOM 768 C C . THR A 1 109 ? -12.660 0.213 -6.069 1.00 66.69 109 THR A C 1
ATOM 770 O O . THR A 1 109 ? -13.046 -0.856 -6.557 1.00 66.69 109 THR A O 1
ATOM 773 N N . MET A 1 110 ? -13.269 1.372 -6.334 1.00 58.72 110 MET A N 1
ATOM 774 C CA . MET A 1 110 ? -14.377 1.490 -7.281 1.00 58.72 110 MET A CA 1
ATOM 775 C C . MET A 1 110 ? -13.951 0.993 -8.676 1.00 58.72 110 MET A C 1
ATOM 777 O O . MET A 1 110 ? -12.787 1.089 -9.046 1.00 58.72 110 MET A O 1
ATOM 781 N N . ASN A 1 111 ? -14.907 0.481 -9.460 1.00 62.34 111 ASN A N 1
ATOM 782 C CA . ASN A 1 111 ? -14.724 -0.004 -10.843 1.00 62.34 111 ASN A CA 1
ATOM 783 C C . ASN A 1 111 ? -14.005 -1.354 -11.026 1.00 62.34 111 ASN A C 1
ATOM 785 O O . ASN A 1 111 ? -13.658 -1.704 -12.151 1.00 62.34 111 ASN A O 1
ATOM 789 N N . GLY A 1 112 ? -13.859 -2.155 -9.967 1.00 65.75 112 GLY A N 1
ATOM 790 C CA . GLY A 1 112 ? -13.310 -3.511 -10.087 1.00 65.75 112 GLY A CA 1
ATOM 791 C C . GLY A 1 112 ? -11.784 -3.561 -10.141 1.00 65.75 112 GLY A C 1
ATOM 792 O O . GLY A 1 112 ? -11.239 -4.529 -10.666 1.00 65.75 112 GLY A O 1
ATOM 793 N N . GLY A 1 113 ? -11.125 -2.534 -9.595 1.00 73.69 113 GLY A N 1
ATOM 794 C CA . GLY A 1 113 ? -9.686 -2.530 -9.366 1.00 73.69 113 GLY A CA 1
ATOM 795 C C . GLY A 1 113 ? -9.233 -3.611 -8.380 1.00 73.69 113 GLY A C 1
ATOM 796 O O . GLY A 1 113 ? -10.028 -4.240 -7.671 1.00 73.69 113 GLY A O 1
ATOM 797 N N . ASN A 1 114 ? -7.919 -3.808 -8.334 1.00 83.88 114 ASN A N 1
ATOM 798 C CA . ASN A 1 114 ? -7.255 -4.851 -7.549 1.00 83.88 114 ASN A CA 1
ATOM 799 C C . ASN A 1 114 ? -6.672 -4.318 -6.238 1.00 83.88 114 ASN A C 1
ATOM 801 O O . ASN A 1 114 ? -5.932 -5.029 -5.556 1.00 83.88 114 ASN A O 1
ATOM 805 N N . PHE A 1 115 ? -6.968 -3.066 -5.894 1.00 90.19 115 PHE A N 1
ATOM 806 C CA . PHE A 1 115 ? -6.585 -2.463 -4.623 1.00 90.19 115 PHE A CA 1
ATOM 807 C C . PHE A 1 115 ? -7.762 -2.458 -3.658 1.00 90.19 115 PHE A C 1
ATOM 809 O O . PHE A 1 115 ? -8.923 -2.293 -4.054 1.00 90.19 115 PHE A O 1
ATOM 816 N N . ALA A 1 116 ? -7.445 -2.612 -2.379 1.00 92.88 116 ALA A N 1
ATOM 817 C CA . ALA A 1 116 ? -8.364 -2.317 -1.298 1.00 92.88 116 ALA A CA 1
ATOM 818 C C . ALA A 1 116 ? -8.234 -0.853 -0.864 1.00 92.88 116 ALA A C 1
ATOM 820 O O . ALA A 1 116 ? -7.246 -0.186 -1.155 1.00 92.88 116 ALA A O 1
ATOM 821 N N . SER A 1 117 ? -9.260 -0.360 -0.184 1.00 92.50 117 SER A N 1
ATOM 822 C CA . SER A 1 117 ? -9.445 1.028 0.209 1.00 92.50 117 SER A CA 1
ATOM 823 C C . SER A 1 117 ? -10.028 1.090 1.615 1.00 92.50 117 SER A C 1
ATOM 825 O O . SER A 1 117 ? -10.929 0.319 1.965 1.00 92.50 117 SER A O 1
ATOM 827 N N . ILE A 1 118 ? -9.528 2.024 2.421 1.00 93.50 118 ILE A N 1
ATOM 828 C CA . ILE A 1 118 ? -10.151 2.443 3.677 1.00 93.50 118 ILE A CA 1
ATOM 829 C C . ILE A 1 118 ? -10.300 3.962 3.660 1.00 93.50 118 ILE A C 1
ATOM 831 O O . ILE A 1 118 ? -9.338 4.696 3.449 1.00 93.50 118 ILE A O 1
ATOM 835 N N . SER A 1 119 ? -11.513 4.427 3.936 1.00 91.38 119 SER A N 1
ATOM 836 C CA . SER A 1 119 ? -11.879 5.831 4.052 1.00 91.38 119 SER A CA 1
ATOM 837 C C . SER A 1 119 ? -11.713 6.329 5.482 1.00 91.38 119 SER A C 1
ATOM 839 O O . SER A 1 119 ? -12.237 5.714 6.408 1.00 91.38 119 SER A O 1
ATOM 841 N N . LEU A 1 120 ? -11.052 7.464 5.688 1.00 92.00 120 LEU A N 1
ATOM 842 C CA . LEU A 1 120 ? -10.838 8.074 6.997 1.00 92.00 120 LEU A CA 1
ATOM 843 C C . LEU A 1 120 ? -11.234 9.555 6.982 1.00 92.00 120 LEU A C 1
ATOM 845 O O . LEU A 1 120 ? -10.895 10.306 6.067 1.00 92.00 120 LEU A O 1
ATOM 849 N N . LEU A 1 121 ? -11.973 9.984 8.007 1.00 89.75 121 LEU A N 1
ATOM 850 C CA . LEU A 1 121 ? -12.377 11.377 8.181 1.00 89.75 121 LEU A CA 1
ATOM 851 C C . LEU A 1 121 ? -11.173 12.269 8.505 1.00 89.75 121 LEU A C 1
ATOM 853 O O . LEU A 1 121 ? -10.303 11.906 9.294 1.00 89.75 121 LEU A O 1
ATOM 857 N N . GLN A 1 122 ? -11.158 13.479 7.950 1.00 88.12 122 GLN A N 1
ATOM 858 C CA . GLN A 1 122 ? -10.157 14.488 8.284 1.00 88.12 122 GLN A CA 1
ATOM 859 C C . GLN A 1 122 ? -10.092 14.790 9.788 1.00 88.12 122 GLN A C 1
ATOM 861 O O . GLN A 1 122 ? -11.098 14.779 10.501 1.00 88.12 122 GLN A O 1
ATOM 866 N N . GLY A 1 123 ? -8.908 15.161 10.262 1.00 89.19 123 GLY A N 1
ATOM 867 C CA . GLY A 1 123 ? -8.645 15.455 11.666 1.00 89.19 123 GLY A CA 1
ATOM 868 C C . GLY A 1 123 ? -8.714 14.239 12.586 1.00 89.19 123 GLY A C 1
ATOM 869 O O . GLY A 1 123 ? -8.820 14.430 13.800 1.00 89.19 123 GLY A O 1
ATOM 870 N N . THR A 1 124 ? -8.685 13.028 12.029 1.00 92.31 124 THR A N 1
ATOM 871 C CA . THR A 1 124 ? -8.702 11.776 12.785 1.00 92.31 124 THR A CA 1
ATOM 872 C C . THR A 1 124 ? -7.484 10.922 12.455 1.00 92.31 124 THR A C 1
ATOM 874 O O . THR A 1 124 ? -6.813 11.110 11.438 1.00 92.31 124 THR A O 1
ATOM 877 N N . GLN A 1 125 ? -7.191 9.995 13.359 1.00 95.31 125 GLN A N 1
ATOM 878 C CA . GLN A 1 125 ? -6.111 9.031 13.250 1.00 95.31 125 GLN A CA 1
ATO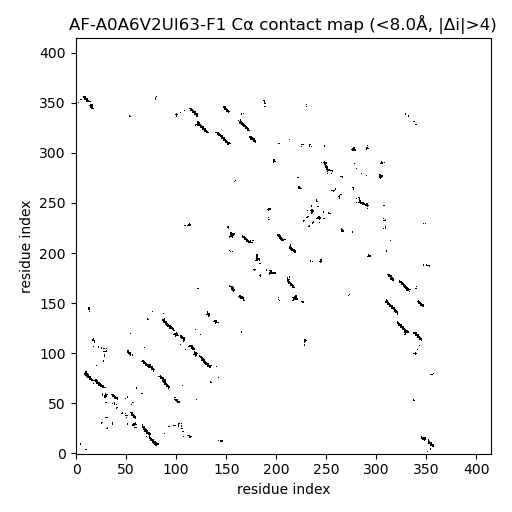M 879 C C . GLN A 1 125 ? -6.641 7.683 13.723 1.00 95.31 125 GLN A C 1
ATOM 881 O O . GLN A 1 125 ? -7.351 7.616 14.731 1.00 95.31 125 GLN A O 1
ATOM 886 N N . THR A 1 126 ? -6.269 6.621 13.017 1.00 95.38 126 THR A N 1
ATOM 887 C CA . THR A 1 126 ? -6.662 5.255 13.353 1.00 95.38 126 THR A CA 1
ATOM 888 C C . THR A 1 126 ? -5.490 4.310 13.149 1.00 95.38 126 THR A C 1
ATOM 890 O O . THR A 1 126 ? -4.766 4.401 12.161 1.00 95.38 126 THR A O 1
ATOM 893 N N . THR A 1 127 ? -5.325 3.375 14.079 1.00 97.44 127 THR A N 1
ATOM 894 C CA . THR A 1 127 ? -4.422 2.235 13.932 1.00 97.44 127 THR A CA 1
ATOM 895 C C . THR A 1 127 ? -5.229 1.051 13.430 1.00 97.44 127 THR A C 1
ATOM 897 O O . THR A 1 127 ? -6.217 0.661 14.054 1.00 97.44 127 THR A O 1
ATOM 900 N N . PHE A 1 128 ? -4.813 0.493 12.301 1.00 97.62 128 PHE A N 1
ATOM 901 C CA . PHE A 1 128 ? -5.388 -0.690 11.686 1.00 97.62 128 PHE A CA 1
ATOM 902 C C . PHE A 1 128 ? -4.451 -1.879 11.884 1.00 97.62 128 PHE A C 1
ATOM 904 O O . PHE A 1 128 ? -3.248 -1.774 11.647 1.00 97.62 128 PHE A O 1
ATOM 911 N N . GLY A 1 129 ? -5.014 -3.006 12.309 1.00 97.62 129 GLY A N 1
ATOM 912 C CA . GLY A 1 129 ? -4.337 -4.298 12.338 1.00 97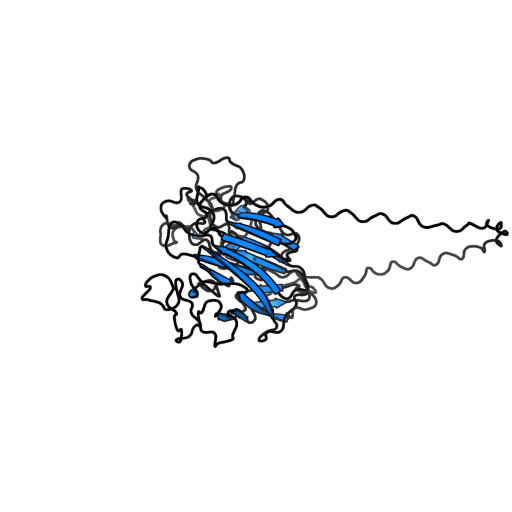.62 129 GLY A CA 1
ATOM 913 C C . GLY A 1 129 ? -4.643 -5.061 11.058 1.00 97.62 129 GLY A C 1
ATOM 914 O O . GLY A 1 129 ? -5.811 -5.189 10.699 1.00 97.62 129 GLY A O 1
ATOM 915 N N . PHE A 1 130 ? -3.609 -5.547 10.380 1.00 98.25 130 PHE A N 1
ATOM 916 C CA . PHE A 1 130 ? -3.699 -6.402 9.201 1.00 98.25 130 PHE A CA 1
ATOM 917 C C . PHE A 1 130 ? -3.299 -7.813 9.615 1.00 98.25 130 PHE A C 1
ATOM 919 O O . PHE A 1 130 ? -2.165 -8.029 10.034 1.00 98.25 130 PHE A O 1
ATOM 926 N N . GLU A 1 131 ? -4.217 -8.769 9.511 1.00 98.44 131 GLU A N 1
ATOM 927 C CA . GLU A 1 131 ? -4.016 -10.152 9.939 1.00 98.44 131 GLU A CA 1
ATOM 928 C C . GLU A 1 131 ? -4.215 -11.117 8.769 1.00 98.44 131 GLU A C 1
ATOM 930 O O . GLU A 1 131 ? -5.262 -11.137 8.116 1.00 98.44 131 GLU A O 1
ATOM 935 N N . PHE A 1 132 ? -3.218 -11.963 8.530 1.00 98.38 132 PHE A N 1
ATOM 936 C CA . PHE A 1 132 ? -3.329 -13.114 7.649 1.00 98.38 132 PHE A CA 1
ATOM 937 C C . PHE A 1 132 ? -3.935 -14.274 8.431 1.00 98.38 132 PHE A C 1
ATOM 939 O O . PHE A 1 132 ? -3.419 -14.671 9.481 1.00 98.38 132 PHE A O 1
ATOM 946 N N . VAL A 1 133 ? -5.019 -14.850 7.918 1.00 98.44 133 VAL A N 1
ATOM 947 C CA . VAL A 1 133 ? -5.715 -15.965 8.572 1.00 98.44 133 VAL A CA 1
ATOM 948 C C . VAL A 1 133 ? -5.975 -17.107 7.599 1.00 98.44 133 VAL A C 1
ATOM 950 O O . VAL A 1 133 ? -6.033 -16.924 6.381 1.00 98.44 133 VAL A O 1
ATOM 953 N N . GLN A 1 134 ? -6.119 -18.318 8.135 1.00 98.06 134 GLN A N 1
ATOM 954 C CA . GLN A 1 134 ? -6.453 -19.487 7.329 1.00 98.06 134 GLN A CA 1
ATOM 955 C C . GLN A 1 134 ? -7.850 -19.318 6.703 1.00 98.06 134 GLN A C 1
ATOM 957 O O . GLN A 1 134 ? -8.756 -18.823 7.391 1.00 98.06 134 GLN A O 1
ATOM 962 N N . PRO A 1 135 ? -8.060 -19.777 5.452 1.00 97.38 135 PRO A N 1
ATOM 963 C CA . PRO A 1 135 ? -9.299 -19.553 4.714 1.00 97.38 135 PRO A CA 1
ATOM 964 C C . PRO A 1 135 ? -10.559 -19.942 5.487 1.00 97.38 135 PRO A C 1
ATOM 966 O O . PRO A 1 135 ? -10.693 -21.070 5.960 1.00 97.38 135 PRO A O 1
ATOM 969 N N . GLY A 1 136 ? -11.494 -19.000 5.608 1.00 94.44 136 GLY A N 1
ATOM 970 C CA . GLY A 1 136 ? -12.775 -19.188 6.292 1.00 94.44 136 GLY A CA 1
ATOM 971 C C . GLY A 1 136 ? -12.704 -19.277 7.822 1.00 94.44 136 GLY A C 1
ATOM 972 O O . GLY A 1 136 ? -13.714 -19.588 8.451 1.00 94.44 136 GLY A O 1
ATOM 973 N N . THR A 1 137 ? -11.549 -19.013 8.442 1.00 96.19 137 THR A N 1
ATOM 974 C CA . THR A 1 137 ? -11.362 -19.087 9.906 1.00 96.19 137 THR A CA 1
ATOM 975 C C . THR A 1 137 ? -10.775 -17.793 10.487 1.00 96.19 137 THR A C 1
ATOM 977 O O . THR A 1 137 ? -10.459 -16.867 9.751 1.00 96.19 137 THR A O 1
ATOM 980 N N . ASN A 1 138 ? -10.585 -17.725 11.807 1.00 95.94 138 ASN A N 1
ATOM 981 C CA . ASN A 1 138 ? -9.778 -16.676 12.455 1.00 95.94 138 ASN A CA 1
ATOM 982 C C . ASN A 1 138 ? -8.434 -17.222 12.970 1.00 95.94 138 ASN A C 1
ATOM 984 O O . ASN A 1 138 ? -7.789 -16.600 13.807 1.00 95.94 138 ASN A O 1
ATOM 988 N N . ALA A 1 139 ? -8.036 -18.422 12.534 1.00 97.94 139 ALA A N 1
ATOM 989 C CA . ALA A 1 139 ? -6.752 -18.989 12.913 1.00 97.94 139 ALA A CA 1
ATOM 990 C C . ALA A 1 139 ? -5.638 -18.246 12.157 1.00 97.94 139 ALA A C 1
ATOM 992 O O . ALA A 1 139 ? -5.728 -18.161 10.930 1.00 97.94 139 ALA A O 1
ATOM 993 N N . PRO A 1 140 ? -4.593 -17.742 12.838 1.00 98.31 140 PRO A N 1
ATOM 994 C CA . PRO A 1 140 ? -3.498 -17.047 12.173 1.00 98.31 140 PRO A CA 1
ATOM 995 C C . PRO A 1 140 ? -2.834 -17.904 11.090 1.00 98.31 140 PRO A C 1
ATOM 997 O O . PRO A 1 140 ? -2.621 -19.108 11.264 1.00 98.31 140 PRO A O 1
ATOM 1000 N N . PHE A 1 141 ? -2.476 -17.265 9.982 1.00 98.19 141 PHE A N 1
ATOM 1001 C CA . PHE A 1 141 ? -1.640 -17.823 8.930 1.00 98.19 141 PHE A CA 1
ATOM 1002 C C . PHE A 1 141 ? -0.274 -17.138 9.000 1.00 98.19 141 PHE A C 1
ATOM 1004 O O . PHE A 1 141 ? -0.153 -15.951 8.714 1.00 98.19 141 PHE A O 1
ATOM 1011 N N . VAL A 1 142 ? 0.763 -17.870 9.405 1.00 97.69 142 VAL A N 1
ATOM 1012 C CA . VAL A 1 142 ? 2.129 -17.330 9.465 1.00 97.69 142 VAL A CA 1
ATOM 1013 C C . VAL A 1 142 ? 2.740 -17.365 8.068 1.00 97.69 142 VAL A C 1
ATOM 1015 O O . VAL A 1 142 ? 2.858 -18.438 7.480 1.00 97.69 142 VAL A O 1
ATOM 1018 N N . VAL A 1 143 ? 3.142 -16.205 7.549 1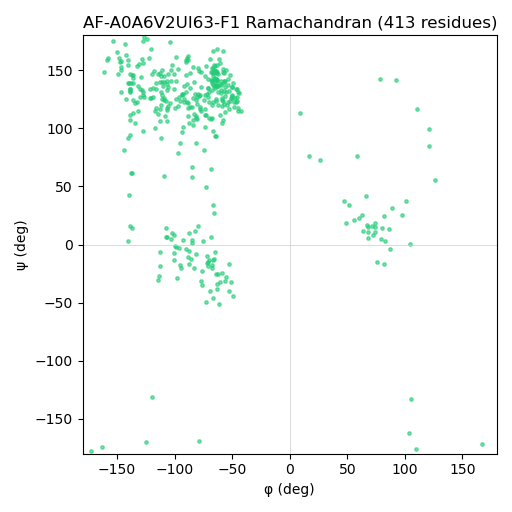.00 95.75 143 VAL A N 1
ATOM 1019 C CA . VAL A 1 143 ? 3.856 -16.097 6.272 1.00 95.75 143 VAL A CA 1
ATOM 1020 C C . VAL A 1 143 ? 5.335 -16.353 6.544 1.00 95.75 143 VAL A C 1
ATOM 1022 O O . VAL A 1 143 ? 5.987 -15.579 7.233 1.00 95.75 143 VAL A O 1
ATOM 1025 N N . ASP A 1 144 ? 5.881 -17.457 6.048 1.00 94.44 144 ASP A N 1
ATOM 1026 C CA . ASP A 1 144 ? 7.227 -17.953 6.372 1.00 94.44 144 ASP A CA 1
ATOM 1027 C C . ASP A 1 144 ? 8.339 -17.383 5.474 1.00 94.44 144 ASP A C 1
ATOM 1029 O O . ASP A 1 144 ? 9.495 -17.821 5.531 1.00 94.44 144 ASP A O 1
ATOM 1033 N N . HIS A 1 145 ? 8.015 -16.382 4.659 1.00 91.69 145 HIS A N 1
ATOM 1034 C CA . HIS A 1 145 ? 8.930 -15.686 3.758 1.00 91.69 145 HIS A CA 1
ATOM 1035 C C . HIS A 1 145 ? 8.754 -14.165 3.893 1.00 91.69 145 HIS A C 1
ATOM 1037 O O . HIS A 1 145 ? 7.672 -13.722 4.283 1.00 91.69 145 HIS A O 1
ATOM 1043 N N . PRO A 1 146 ? 9.788 -13.356 3.591 1.00 93.50 146 PRO A N 1
ATOM 1044 C CA . PRO A 1 146 ? 9.619 -11.912 3.493 1.00 93.50 146 PRO A CA 1
ATOM 1045 C C . PRO A 1 146 ? 8.556 -11.561 2.450 1.00 93.50 146 PRO A C 1
ATOM 1047 O O . PRO A 1 146 ? 8.391 -12.282 1.461 1.00 93.50 146 PRO A O 1
ATOM 1050 N N . PHE A 1 147 ? 7.839 -10.464 2.667 1.00 94.31 147 PHE A N 1
ATOM 1051 C CA . PHE A 1 147 ? 6.794 -10.014 1.753 1.00 94.31 147 PHE A CA 1
ATOM 1052 C C . PHE A 1 147 ? 6.702 -8.491 1.706 1.00 94.31 147 PHE A C 1
ATOM 1054 O O . PHE A 1 147 ? 7.100 -7.802 2.646 1.00 94.31 147 PHE A O 1
ATOM 1061 N N . ASP A 1 148 ? 6.127 -7.990 0.615 1.00 94.75 148 ASP A N 1
ATOM 1062 C CA . ASP A 1 148 ? 5.917 -6.566 0.386 1.00 94.75 148 ASP A CA 1
ATOM 1063 C C . ASP A 1 148 ? 4.430 -6.213 0.550 1.00 94.75 148 ASP A C 1
ATOM 1065 O O . ASP A 1 148 ? 3.547 -6.924 0.056 1.00 94.75 148 ASP A O 1
ATOM 1069 N N . PHE A 1 149 ? 4.149 -5.085 1.201 1.00 96.00 149 PHE A N 1
ATOM 1070 C CA . PHE A 1 149 ? 2.805 -4.522 1.312 1.00 96.00 149 PHE A CA 1
ATOM 1071 C C . PHE A 1 149 ? 2.840 -3.027 0.995 1.00 96.00 149 PHE A C 1
ATOM 1073 O O . PHE A 1 149 ? 3.581 -2.265 1.614 1.00 96.00 149 PHE A O 1
ATOM 1080 N N . CYS A 1 150 ? 2.063 -2.616 0.002 1.00 95.81 150 CYS A N 1
ATOM 1081 C CA . CYS A 1 150 ? 2.095 -1.286 -0.581 1.00 95.81 150 CYS A CA 1
ATOM 1082 C C . CYS A 1 150 ? 0.886 -0.459 -0.164 1.00 95.81 150 CYS A C 1
ATOM 1084 O O . CYS A 1 150 ? -0.239 -0.959 -0.113 1.00 95.81 150 CYS A O 1
ATOM 1086 N N . PHE A 1 151 ? 1.145 0.819 0.083 1.00 95.62 151 PHE A N 1
ATOM 1087 C CA . PHE A 1 151 ? 0.164 1.842 0.410 1.00 95.62 151 PHE A CA 1
ATOM 1088 C C . PHE A 1 151 ? 0.261 2.944 -0.636 1.00 95.62 151 PHE A C 1
ATOM 1090 O O . PHE A 1 151 ? 1.366 3.367 -0.976 1.00 95.62 151 PHE A O 1
ATOM 1097 N N . PHE A 1 152 ? -0.881 3.389 -1.143 1.00 92.38 152 PHE A N 1
ATOM 1098 C CA . PHE A 1 152 ? -0.991 4.360 -2.228 1.00 92.38 152 PHE A CA 1
ATOM 1099 C C . PHE A 1 152 ? -1.902 5.511 -1.810 1.00 92.38 152 PHE A C 1
ATOM 1101 O O . PHE A 1 152 ? -2.549 5.448 -0.763 1.00 92.38 152 PHE A O 1
ATOM 1108 N N . ASP A 1 153 ? -1.985 6.511 -2.687 1.00 85.44 153 ASP A N 1
ATOM 1109 C CA . ASP A 1 153 ? -2.774 7.725 -2.486 1.00 85.44 153 ASP A CA 1
ATOM 1110 C C . ASP A 1 153 ? -2.231 8.594 -1.333 1.00 85.44 153 ASP A C 1
ATOM 1112 O O . ASP A 1 153 ? -2.973 9.111 -0.512 1.00 85.44 153 ASP A O 1
ATOM 1116 N N . PHE A 1 154 ? -0.900 8.741 -1.239 1.00 87.94 154 PHE A N 1
ATOM 1117 C CA . PHE A 1 154 ? -0.267 9.758 -0.381 1.00 87.94 154 PHE A CA 1
ATOM 1118 C C . PHE A 1 154 ? -0.185 11.092 -1.105 1.00 87.94 154 PHE A C 1
ATOM 1120 O O . PHE A 1 154 ? 0.901 11.625 -1.356 1.00 87.94 154 PHE A O 1
ATOM 1127 N N . ASP A 1 155 ? -1.336 11.600 -1.512 1.00 77.81 155 ASP A N 1
ATOM 1128 C CA . ASP A 1 155 ? -1.409 12.731 -2.404 1.00 77.81 155 ASP A CA 1
ATOM 1129 C C . ASP A 1 155 ? -1.704 14.043 -1.711 1.00 77.81 155 ASP A C 1
ATOM 1131 O O . ASP A 1 155 ? -1.647 15.038 -2.397 1.00 77.81 155 ASP A O 1
ATOM 1135 N N . THR A 1 156 ? -2.008 14.092 -0.418 1.00 79.12 156 THR A N 1
ATOM 1136 C CA . THR A 1 156 ? -2.469 15.321 0.225 1.00 79.12 156 THR A CA 1
ATOM 1137 C C . THR A 1 156 ? -1.497 15.783 1.287 1.00 79.12 156 THR A C 1
ATOM 1139 O O . THR A 1 156 ? -1.321 15.143 2.320 1.00 79.12 156 THR A O 1
ATOM 1142 N N . GLY A 1 157 ? -0.878 16.940 1.057 1.00 73.38 157 GLY A N 1
ATOM 1143 C CA . GLY A 1 157 ? 0.062 17.564 1.985 1.00 73.38 157 GLY A CA 1
ATOM 1144 C C . GLY A 1 157 ? -0.322 18.992 2.380 1.00 73.38 157 GLY A C 1
ATOM 1145 O O . GLY A 1 157 ? -1.309 19.534 1.886 1.00 73.38 157 GLY A O 1
ATOM 1146 N N . PRO A 1 158 ? 0.446 19.626 3.285 1.00 66.19 158 PRO A N 1
ATOM 1147 C CA . PRO A 1 158 ? 0.170 20.979 3.755 1.00 66.19 158 PRO A CA 1
ATOM 1148 C C . PRO A 1 158 ? 0.120 21.976 2.590 1.00 66.19 158 PRO A C 1
ATOM 1150 O O . PRO A 1 158 ? 1.102 22.180 1.875 1.00 66.19 158 PRO A O 1
ATOM 1153 N N . HIS A 1 159 ? -1.020 22.651 2.434 1.00 59.19 159 HIS A N 1
ATOM 1154 C CA . HIS A 1 159 ? -1.170 23.698 1.431 1.00 59.19 159 HIS A CA 1
ATOM 1155 C C . HIS A 1 159 ? -0.409 24.956 1.865 1.00 59.19 159 HIS A C 1
ATOM 1157 O O . HIS A 1 159 ? -0.774 25.589 2.850 1.00 59.19 159 HIS A O 1
ATOM 1163 N N . LEU A 1 160 ? 0.672 25.290 1.147 1.00 52.62 160 LEU A N 1
ATOM 1164 C CA . LEU A 1 160 ? 1.411 26.567 1.149 1.00 52.62 160 LEU A CA 1
ATOM 1165 C C . LEU A 1 160 ? 1.151 27.519 2.344 1.00 52.62 160 LEU A C 1
ATOM 1167 O O . LEU A 1 160 ? 0.511 28.560 2.182 1.00 52.62 160 LEU A O 1
ATOM 1171 N N . GLY A 1 161 ? 1.729 27.220 3.512 1.00 53.62 161 GLY A N 1
ATOM 1172 C CA . GLY A 1 161 ? 1.787 28.165 4.640 1.00 53.62 161 GLY A CA 1
ATOM 1173 C C . GLY A 1 161 ? 1.247 27.643 5.971 1.00 53.62 161 GLY A C 1
ATOM 1174 O O . GLY A 1 161 ? 0.406 28.289 6.584 1.00 53.62 161 GLY A O 1
ATOM 1175 N N . GLU A 1 162 ? 1.791 26.515 6.436 1.00 54.94 162 GLU A N 1
ATOM 1176 C CA . GLU A 1 162 ? 1.725 26.008 7.825 1.00 54.94 162 GLU A CA 1
ATOM 1177 C C . GLU A 1 162 ? 0.416 25.365 8.305 1.00 54.94 162 GLU A C 1
ATOM 1179 O O . GLU A 1 162 ? 0.443 24.632 9.295 1.00 54.94 162 GLU A O 1
ATOM 1184 N N . LEU A 1 163 ? -0.708 25.527 7.605 1.00 60.22 163 LEU A N 1
ATOM 1185 C CA . LEU A 1 163 ? -1.911 24.761 7.929 1.00 60.22 163 LEU A CA 1
ATOM 1186 C C . LEU A 1 163 ? -1.888 23.435 7.164 1.00 60.22 163 LEU A C 1
ATOM 1188 O O . LEU A 1 163 ? -1.996 23.398 5.940 1.00 60.22 163 LEU A O 1
ATOM 1192 N N . ALA A 1 164 ? -1.705 22.337 7.901 1.00 60.19 164 ALA A N 1
ATOM 1193 C CA . ALA A 1 164 ? -1.722 20.965 7.398 1.00 60.19 164 ALA A CA 1
ATOM 1194 C C . ALA A 1 164 ? -3.131 20.551 6.937 1.00 60.19 164 ALA A C 1
ATOM 1196 O O . ALA A 1 164 ? -3.754 19.676 7.540 1.00 60.19 164 ALA A O 1
ATOM 1197 N N . ASN A 1 165 ? -3.632 21.207 5.887 1.00 76.12 165 ASN A N 1
ATOM 1198 C CA . ASN A 1 165 ? -4.904 20.901 5.251 1.00 76.12 165 ASN A CA 1
ATOM 1199 C C . ASN A 1 165 ? -4.883 19.449 4.769 1.00 76.12 165 ASN A C 1
ATOM 1201 O O . ASN A 1 165 ? -4.181 19.122 3.821 1.00 76.12 165 ASN A O 1
ATOM 1205 N N . MET A 1 166 ? -5.631 18.587 5.462 1.00 83.75 166 MET A N 1
ATOM 1206 C CA . MET A 1 166 ? -5.855 17.176 5.110 1.00 83.75 166 MET A CA 1
ATOM 1207 C C . MET A 1 166 ? -4.601 16.320 4.936 1.00 83.75 166 MET A C 1
ATOM 1209 O O . MET A 1 166 ? -4.672 15.267 4.316 1.00 83.75 166 MET A O 1
ATOM 1213 N N . ARG A 1 167 ? -3.471 16.746 5.509 1.00 89.19 167 ARG A N 1
ATOM 1214 C CA . ARG A 1 167 ? -2.191 16.056 5.353 1.00 89.19 167 ARG A CA 1
ATOM 1215 C C . ARG A 1 167 ? -2.303 14.572 5.694 1.00 89.19 167 ARG A C 1
ATOM 1217 O O . ARG A 1 167 ? -2.643 14.242 6.829 1.00 89.19 167 ARG A O 1
ATOM 1224 N N . GLU A 1 168 ? -1.944 13.713 4.758 1.00 92.81 168 GLU A N 1
ATOM 1225 C CA . GLU A 1 168 ? -1.928 12.269 4.958 1.00 92.81 168 GLU A CA 1
ATOM 1226 C C . GLU A 1 168 ? -0.595 11.841 5.557 1.00 92.81 168 GLU A C 1
ATOM 1228 O O . GLU A 1 168 ? 0.482 12.274 5.133 1.00 92.81 168 GLU A O 1
ATOM 1233 N N . SER A 1 169 ? -0.653 10.987 6.571 1.00 95.62 169 SER A N 1
ATOM 1234 C CA . SER A 1 169 ? 0.550 10.366 7.107 1.00 95.62 169 SER A CA 1
ATOM 1235 C C . SER A 1 169 ? 0.283 8.958 7.595 1.00 95.62 169 SER A C 1
ATOM 1237 O O . SER A 1 169 ? -0.831 8.612 7.982 1.00 95.62 169 SER A O 1
ATOM 1239 N N . MET A 1 170 ? 1.332 8.148 7.567 1.00 97.69 170 MET A N 1
ATOM 1240 C CA . MET A 1 170 ? 1.299 6.754 7.963 1.00 97.69 170 MET A CA 1
ATOM 1241 C C . MET A 1 170 ? 2.521 6.425 8.814 1.00 97.69 170 MET A C 1
ATOM 1243 O O . MET A 1 170 ? 3.622 6.900 8.541 1.00 97.69 170 MET A O 1
ATOM 1247 N N . VAL A 1 171 ? 2.343 5.574 9.819 1.00 98.44 171 VAL A N 1
ATOM 1248 C CA . VAL A 1 171 ? 3.431 4.914 10.542 1.00 98.44 171 VAL A CA 1
ATOM 1249 C C . VAL A 1 171 ? 3.174 3.417 10.557 1.00 98.44 171 VAL A C 1
ATOM 1251 O O . VAL A 1 171 ? 2.086 2.980 10.927 1.00 98.44 171 VAL A O 1
ATOM 1254 N N . ALA A 1 172 ? 4.185 2.637 10.202 1.00 98.38 172 ALA A N 1
ATOM 1255 C CA . ALA A 1 172 ? 4.160 1.185 10.289 1.00 98.38 172 ALA A CA 1
ATOM 1256 C C . ALA A 1 172 ? 5.482 0.686 10.872 1.00 98.38 172 ALA A C 1
ATOM 1258 O O . ALA A 1 172 ? 6.545 1.203 10.536 1.00 98.38 172 ALA A O 1
ATOM 1259 N N . CYS A 1 173 ? 5.417 -0.308 11.751 1.00 98.19 173 CYS A N 1
ATOM 1260 C CA . CYS A 1 173 ? 6.573 -0.846 12.468 1.00 98.19 173 CYS A CA 1
ATOM 1261 C C . CYS A 1 173 ? 6.775 -2.334 12.179 1.00 98.19 173 CYS A C 1
ATOM 1263 O O . CYS A 1 173 ? 5.907 -2.996 11.611 1.00 98.19 173 CYS A O 1
ATOM 1265 N N . GLY A 1 174 ? 7.931 -2.864 12.587 1.00 97.50 174 GLY A N 1
ATOM 1266 C CA . GLY A 1 174 ? 8.287 -4.263 12.339 1.00 97.50 174 GLY A CA 1
ATOM 1267 C C . GLY A 1 174 ? 8.671 -4.530 10.884 1.00 97.50 174 GLY A C 1
ATOM 1268 O O . GLY A 1 174 ? 8.651 -5.674 10.439 1.00 97.50 174 GLY A O 1
ATOM 1269 N N . THR A 1 175 ? 9.012 -3.479 10.142 1.00 97.00 175 THR A N 1
ATOM 1270 C CA . THR A 1 175 ? 9.449 -3.559 8.748 1.00 97.00 175 THR A CA 1
ATOM 1271 C C . THR A 1 175 ? 10.954 -3.816 8.676 1.00 97.00 175 THR A C 1
ATOM 1273 O O . THR A 1 175 ? 11.708 -3.314 9.511 1.00 97.00 175 THR A O 1
ATOM 1276 N N . SER A 1 176 ? 11.411 -4.537 7.656 1.00 96.31 176 SER A N 1
ATOM 1277 C CA . SER A 1 176 ? 12.830 -4.679 7.312 1.00 96.31 176 SER A CA 1
ATOM 1278 C C . SER A 1 176 ? 13.334 -3.591 6.359 1.00 96.31 176 SER A C 1
ATOM 1280 O O . SER A 1 176 ? 14.538 -3.490 6.143 1.00 96.31 176 SER A O 1
ATOM 1282 N N . GLY A 1 177 ? 12.433 -2.797 5.777 1.00 96.44 177 GLY A N 1
ATOM 1283 C CA . GLY A 1 177 ? 12.770 -1.727 4.846 1.00 96.44 177 GLY A CA 1
ATOM 1284 C C . GLY A 1 177 ? 11.550 -1.201 4.098 1.00 96.44 177 GLY A C 1
ATOM 1285 O O . GLY A 1 177 ? 10.409 -1.562 4.396 1.00 96.44 177 GLY A O 1
ATOM 1286 N N . TYR A 1 178 ? 11.804 -0.354 3.105 1.00 97.06 178 TYR A N 1
ATOM 1287 C CA . TYR A 1 178 ? 10.801 0.110 2.155 1.00 97.06 178 TYR A CA 1
ATOM 1288 C C . TYR A 1 178 ? 11.435 0.371 0.793 1.00 97.06 178 TYR A C 1
ATOM 1290 O O . TYR A 1 178 ? 12.646 0.602 0.690 1.00 97.06 178 TYR A O 1
ATOM 1298 N N . PHE A 1 179 ? 10.593 0.410 -0.230 1.00 95.94 179 PHE A N 1
ATOM 1299 C CA . PHE A 1 179 ? 10.965 0.846 -1.565 1.00 95.94 179 PHE A CA 1
ATOM 1300 C C . PHE A 1 179 ? 9.842 1.644 -2.226 1.00 95.94 179 PHE A C 1
ATOM 1302 O O . PHE A 1 179 ? 8.687 1.625 -1.793 1.00 95.94 179 PHE A O 1
ATOM 1309 N N . MET A 1 180 ? 10.217 2.360 -3.279 1.00 93.62 180 MET A N 1
ATOM 1310 C CA . MET A 1 180 ? 9.367 3.229 -4.089 1.00 93.62 180 MET A CA 1
ATOM 1311 C C . MET A 1 180 ? 10.171 3.715 -5.307 1.00 93.62 180 MET A C 1
ATOM 1313 O O . MET A 1 180 ? 11.344 3.371 -5.470 1.00 93.62 180 MET A O 1
ATOM 1317 N N . HIS A 1 181 ? 9.582 4.561 -6.149 1.00 87.81 181 HIS A N 1
ATOM 1318 C CA . HIS A 1 181 ? 10.372 5.361 -7.086 1.00 87.81 181 HIS A CA 1
ATOM 1319 C C . HIS A 1 181 ? 11.476 6.147 -6.348 1.00 87.81 181 HIS A C 1
ATOM 1321 O O . HIS A 1 181 ? 11.257 6.643 -5.247 1.00 87.81 181 HIS A O 1
ATOM 1327 N N . GLY A 1 182 ? 12.686 6.186 -6.906 1.00 89.06 182 GLY A N 1
ATOM 1328 C CA . GLY A 1 182 ? 13.870 6.788 -6.279 1.00 89.06 182 GLY A CA 1
ATOM 1329 C C . GLY A 1 182 ? 14.597 5.900 -5.260 1.00 89.06 182 GLY A C 1
ATOM 1330 O O . GLY A 1 182 ? 15.763 6.144 -4.954 1.00 89.06 182 GLY A O 1
ATOM 1331 N N . LYS A 1 183 ? 13.964 4.827 -4.759 1.00 93.75 183 LYS A N 1
ATOM 1332 C CA . LYS A 1 183 ? 14.582 3.858 -3.839 1.00 93.75 183 LYS A CA 1
ATOM 1333 C C . LYS A 1 183 ? 14.176 2.432 -4.204 1.00 93.75 183 LYS A C 1
ATOM 1335 O O . LYS A 1 183 ? 13.145 1.937 -3.756 1.00 93.75 183 LYS A O 1
ATOM 1340 N N . LEU A 1 184 ? 15.008 1.767 -5.002 1.00 93.81 184 LEU A N 1
ATOM 1341 C CA . LEU A 1 184 ? 14.749 0.407 -5.481 1.00 93.81 184 LEU A CA 1
ATOM 1342 C C . LEU A 1 184 ? 14.946 -0.647 -4.375 1.00 93.81 184 LEU A C 1
ATOM 1344 O O . LEU A 1 184 ? 15.886 -0.523 -3.585 1.00 93.81 184 LEU A O 1
ATOM 1348 N N . PRO A 1 185 ? 14.145 -1.727 -4.355 1.00 93.50 185 PRO A N 1
ATOM 1349 C CA . PRO A 1 185 ? 14.398 -2.866 -3.482 1.00 93.50 185 PRO A CA 1
ATOM 1350 C C . PRO A 1 185 ? 15.602 -3.686 -3.975 1.00 93.50 185 PRO A C 1
ATOM 1352 O O . PRO A 1 185 ? 15.906 -3.730 -5.174 1.00 93.50 185 PRO A O 1
ATOM 1355 N N . GLU A 1 186 ? 16.276 -4.393 -3.061 1.00 88.56 186 GLU A N 1
ATOM 1356 C CA . GLU A 1 186 ? 17.337 -5.341 -3.435 1.00 88.56 186 GLU A CA 1
ATOM 1357 C C . GLU A 1 186 ? 16.772 -6.467 -4.311 1.00 88.56 186 GLU A C 1
ATOM 1359 O O . GLU A 1 186 ? 17.261 -6.681 -5.427 1.00 88.56 186 GLU A O 1
ATOM 1364 N N . ALA A 1 187 ? 15.694 -7.098 -3.836 1.00 80.94 187 ALA A N 1
ATOM 1365 C CA . ALA A 1 187 ? 14.960 -8.168 -4.499 1.00 80.94 187 ALA A CA 1
ATOM 1366 C C . ALA A 1 187 ? 13.447 -7.920 -4.376 1.00 80.94 187 ALA A C 1
ATOM 1368 O O . ALA A 1 187 ? 12.900 -7.949 -3.278 1.00 80.94 187 ALA A O 1
ATOM 1369 N N . SER A 1 188 ? 12.787 -7.641 -5.500 1.00 82.75 188 SER A N 1
ATOM 1370 C CA . SER A 1 188 ? 11.324 -7.621 -5.628 1.00 82.75 188 SER A CA 1
ATOM 1371 C C . SER A 1 188 ? 10.960 -7.732 -7.109 1.00 82.75 188 SER A C 1
ATOM 1373 O O . SER A 1 188 ? 11.696 -7.238 -7.966 1.00 82.75 188 SER A O 1
ATOM 1375 N N . SER A 1 189 ? 9.825 -8.354 -7.420 1.00 78.12 189 SER A N 1
ATOM 1376 C CA . SER A 1 189 ? 9.330 -8.522 -8.794 1.00 78.12 189 SER A CA 1
ATOM 1377 C C . SER A 1 189 ? 8.921 -7.206 -9.457 1.00 78.12 189 SER A C 1
ATOM 1379 O O . SER A 1 189 ? 8.834 -7.125 -10.679 1.00 78.12 189 SER A O 1
ATOM 1381 N N . ILE A 1 190 ? 8.704 -6.162 -8.656 1.00 83.88 190 ILE A N 1
ATOM 1382 C CA . ILE A 1 190 ? 8.347 -4.821 -9.123 1.00 83.88 190 ILE A CA 1
ATOM 1383 C C . ILE A 1 190 ? 9.551 -3.960 -9.496 1.00 83.88 190 ILE A C 1
ATOM 1385 O O . ILE A 1 190 ? 9.383 -2.920 -10.122 1.00 83.88 190 ILE A O 1
ATOM 1389 N N . LYS A 1 191 ? 10.766 -4.382 -9.126 1.00 88.31 191 LYS A N 1
ATOM 1390 C CA . LYS A 1 191 ? 11.991 -3.583 -9.253 1.00 88.31 191 LYS A CA 1
ATOM 1391 C C . LYS A 1 191 ? 12.209 -3.032 -10.661 1.00 88.31 191 LYS A C 1
ATOM 1393 O O . LYS A 1 191 ? 12.608 -1.881 -10.787 1.00 88.31 191 LYS A O 1
ATOM 1398 N N . ASP A 1 192 ? 11.925 -3.829 -11.687 1.00 84.69 192 ASP A N 1
ATOM 1399 C CA . ASP A 1 192 ? 12.141 -3.454 -13.090 1.00 84.69 192 ASP A CA 1
ATOM 1400 C C . ASP A 1 192 ? 11.156 -2.384 -13.592 1.00 84.69 192 ASP A C 1
ATOM 1402 O O . ASP A 1 192 ? 11.405 -1.754 -14.617 1.00 84.69 192 ASP A O 1
ATOM 1406 N N . PHE A 1 193 ? 10.068 -2.152 -12.852 1.00 83.56 193 PHE A N 1
ATOM 1407 C CA . PHE A 1 193 ? 9.078 -1.104 -13.110 1.00 83.56 193 PHE A CA 1
ATOM 1408 C C . PHE A 1 193 ? 9.297 0.144 -12.245 1.00 83.56 193 PHE A C 1
ATOM 1410 O O . PHE A 1 193 ? 8.552 1.118 -12.337 1.00 83.56 193 PHE A O 1
ATOM 1417 N N . LEU A 1 194 ? 10.298 0.116 -11.363 1.00 87.25 194 LEU A N 1
ATOM 1418 C CA . LEU A 1 194 ? 10.647 1.240 -10.511 1.00 87.25 194 LEU A CA 1
ATOM 1419 C C . LEU A 1 194 ? 11.825 2.000 -11.099 1.00 87.25 194 LEU A C 1
ATOM 1421 O O . LEU A 1 194 ? 12.808 1.428 -11.568 1.00 87.25 194 LEU A O 1
ATOM 1425 N N . CYS A 1 195 ? 11.747 3.318 -10.981 1.00 85.94 195 CYS A N 1
ATOM 1426 C CA . CYS A 1 195 ? 12.732 4.215 -11.563 1.00 85.94 195 CYS A CA 1
ATOM 1427 C C . CYS A 1 195 ? 13.637 4.801 -10.491 1.00 85.94 195 CYS A C 1
ATOM 1429 O O . CYS A 1 195 ? 13.129 5.460 -9.581 1.00 85.94 195 CYS A O 1
ATOM 1431 N N . PRO A 1 196 ? 14.958 4.548 -10.550 1.00 86.81 196 PRO A N 1
ATOM 1432 C CA . PRO A 1 196 ? 15.898 4.996 -9.525 1.00 86.81 196 PRO A CA 1
ATOM 1433 C C . PRO A 1 196 ? 16.138 6.510 -9.539 1.00 86.81 196 PRO A C 1
ATOM 1435 O O . PRO A 1 196 ? 16.644 7.055 -8.567 1.00 86.81 196 PRO A O 1
ATOM 1438 N N . ASP A 1 197 ? 15.816 7.175 -10.641 1.00 80.94 197 ASP A N 1
ATOM 1439 C CA . ASP A 1 197 ? 16.067 8.589 -10.918 1.00 80.94 197 ASP A CA 1
ATOM 1440 C C . ASP A 1 197 ? 14.870 9.503 -10.620 1.00 80.94 197 ASP A C 1
ATOM 1442 O O . ASP A 1 197 ? 14.989 10.726 -10.693 1.00 80.94 197 ASP A O 1
ATOM 1446 N N . ILE A 1 198 ? 13.740 8.926 -10.214 1.00 78.75 198 ILE A N 1
ATOM 1447 C CA . ILE A 1 198 ? 12.551 9.675 -9.819 1.00 78.75 198 ILE A CA 1
ATOM 1448 C C . ILE A 1 198 ? 12.684 10.164 -8.366 1.00 78.75 198 ILE A C 1
ATOM 1450 O O . ILE A 1 198 ? 12.624 9.383 -7.420 1.00 78.75 198 ILE A O 1
ATOM 1454 N N . ASP A 1 199 ? 12.824 11.480 -8.185 1.00 80.06 199 ASP A N 1
ATOM 1455 C CA . ASP A 1 199 ? 12.845 12.152 -6.877 1.00 80.06 199 ASP A CA 1
ATOM 1456 C C . ASP A 1 199 ? 11.437 12.460 -6.327 1.00 80.06 199 ASP A C 1
ATOM 1458 O O . ASP A 1 199 ? 10.760 13.429 -6.697 1.00 80.06 199 ASP A O 1
ATOM 1462 N N . THR A 1 200 ? 11.002 11.652 -5.370 1.00 82.69 200 THR A N 1
ATOM 1463 C CA . THR A 1 200 ? 9.705 11.800 -4.703 1.00 82.69 200 THR A CA 1
ATOM 1464 C C . THR A 1 200 ? 9.728 12.729 -3.492 1.00 82.69 200 THR A C 1
ATOM 1466 O O . THR A 1 200 ? 8.667 13.000 -2.925 1.00 82.69 200 THR A O 1
ATOM 1469 N N . SER A 1 201 ? 10.898 13.230 -3.081 1.00 84.38 201 SER A N 1
ATOM 1470 C CA . SER A 1 201 ? 11.050 14.052 -1.874 1.00 84.38 201 SER A CA 1
ATOM 1471 C C . SER A 1 201 ? 10.220 15.346 -1.848 1.00 84.38 201 SER A C 1
ATOM 1473 O O . SER A 1 201 ? 9.876 15.781 -0.749 1.00 84.38 201 SER A O 1
ATOM 1475 N N . PRO A 1 202 ? 9.804 15.953 -2.983 1.00 78.81 202 PRO A N 1
ATOM 1476 C CA . PRO A 1 202 ? 8.863 17.075 -2.952 1.00 78.81 202 PRO A CA 1
ATOM 1477 C C . PRO A 1 202 ? 7.420 16.684 -2.585 1.00 78.81 202 PRO A C 1
ATOM 1479 O O . PRO A 1 202 ? 6.625 17.563 -2.259 1.00 78.81 202 PRO A O 1
ATOM 1482 N N . TYR A 1 203 ? 7.070 15.395 -2.655 1.00 80.69 203 TYR A N 1
ATOM 1483 C CA . TYR A 1 203 ? 5.700 14.883 -2.490 1.00 80.69 203 TYR A CA 1
ATOM 1484 C C . TYR A 1 203 ? 5.535 14.022 -1.254 1.00 80.69 203 TYR A C 1
ATOM 1486 O O . TYR A 1 203 ? 4.450 13.993 -0.685 1.00 80.69 203 TYR A O 1
ATOM 1494 N N . MET A 1 204 ? 6.587 13.321 -0.845 1.00 88.75 204 MET A N 1
ATOM 1495 C CA . MET A 1 204 ? 6.563 12.452 0.319 1.00 88.75 204 MET A CA 1
ATOM 1496 C C . MET A 1 204 ? 7.859 12.605 1.102 1.00 88.75 204 MET A C 1
ATOM 1498 O O . MET A 1 204 ? 8.953 12.504 0.546 1.00 88.75 204 MET A O 1
ATOM 1502 N N . ARG A 1 205 ? 7.732 12.799 2.413 1.00 93.12 205 ARG A N 1
ATOM 1503 C CA . ARG A 1 205 ? 8.830 12.613 3.361 1.00 93.12 205 ARG A CA 1
ATOM 1504 C C . ARG A 1 205 ? 8.715 11.216 3.947 1.00 93.12 205 ARG A C 1
ATOM 1506 O O . ARG A 1 205 ? 7.661 10.867 4.474 1.00 93.12 205 ARG A O 1
ATOM 1513 N N . ILE A 1 206 ? 9.800 10.451 3.877 1.00 96.12 206 ILE A N 1
ATOM 1514 C CA . ILE A 1 206 ? 9.891 9.136 4.509 1.00 96.12 206 ILE A CA 1
ATOM 1515 C C . ILE A 1 206 ? 11.041 9.135 5.506 1.00 96.12 206 ILE A C 1
ATOM 1517 O O . ILE A 1 206 ? 12.171 9.479 5.164 1.00 96.12 206 ILE A O 1
ATOM 1521 N N . GLU A 1 207 ? 10.734 8.757 6.740 1.00 97.81 207 GLU A N 1
ATOM 1522 C CA . GLU A 1 207 ? 11.678 8.668 7.848 1.00 97.81 207 GLU A CA 1
ATOM 1523 C C . GLU A 1 207 ? 11.735 7.220 8.343 1.00 97.81 207 GLU A C 1
ATOM 1525 O O . GLU A 1 207 ? 10.702 6.567 8.511 1.00 97.81 207 GLU A O 1
ATOM 1530 N N . GLU A 1 208 ? 12.950 6.721 8.565 1.00 97.50 208 GLU A N 1
ATOM 1531 C CA . GLU A 1 208 ? 13.201 5.415 9.176 1.00 97.50 208 GLU A CA 1
ATOM 1532 C C . GLU A 1 208 ? 13.651 5.642 10.619 1.00 97.50 208 GLU A C 1
ATOM 1534 O O . GLU A 1 208 ? 14.658 6.314 10.852 1.00 97.50 208 GLU A O 1
ATOM 1539 N N . ASP A 1 209 ? 12.931 5.079 11.586 1.00 96.44 209 ASP A N 1
ATOM 1540 C CA . ASP A 1 209 ? 13.313 5.144 12.997 1.00 96.44 209 ASP A CA 1
ATOM 1541 C C . ASP A 1 209 ? 12.993 3.828 13.707 1.00 96.44 209 ASP A C 1
ATOM 1543 O O . ASP A 1 209 ? 11.864 3.348 13.669 1.00 96.44 209 ASP A O 1
ATOM 1547 N N . ALA A 1 210 ? 14.000 3.227 14.343 1.00 95.06 210 ALA A N 1
ATOM 1548 C CA . ALA A 1 210 ? 13.874 2.027 15.177 1.00 95.06 210 ALA A CA 1
ATOM 1549 C C . ALA A 1 210 ? 13.053 0.856 14.572 1.00 95.06 210 ALA A C 1
ATOM 1551 O O . ALA A 1 210 ? 12.347 0.151 15.293 1.00 95.06 210 ALA A O 1
ATOM 1552 N N . GLY A 1 211 ? 13.158 0.612 13.259 1.00 95.31 211 GLY A N 1
ATOM 1553 C CA . GLY A 1 211 ? 12.397 -0.447 12.570 1.00 95.31 211 GLY A CA 1
ATOM 1554 C C . GLY A 1 211 ? 10.951 -0.065 12.227 1.00 95.31 211 GLY A C 1
ATOM 1555 O O . GLY A 1 211 ? 10.140 -0.937 11.899 1.00 95.31 211 GLY A O 1
ATOM 1556 N N . CYS A 1 212 ? 10.634 1.225 12.312 1.00 98.25 212 CYS A N 1
ATOM 1557 C CA . CYS A 1 212 ? 9.405 1.832 11.835 1.00 98.25 212 CYS A CA 1
ATOM 1558 C C . CYS A 1 212 ? 9.677 2.745 10.638 1.00 98.25 212 CYS A C 1
ATOM 1560 O O . CYS A 1 212 ? 10.698 3.433 10.577 1.00 98.25 212 CYS A O 1
ATOM 1562 N N . ILE A 1 213 ? 8.723 2.773 9.712 1.00 98.31 213 ILE A N 1
ATOM 1563 C CA . ILE A 1 213 ? 8.679 3.681 8.571 1.00 98.31 213 ILE A CA 1
ATOM 1564 C C . ILE A 1 213 ? 7.556 4.679 8.807 1.00 98.31 213 ILE A C 1
ATOM 1566 O O . ILE A 1 213 ? 6.402 4.293 9.015 1.00 98.31 213 ILE A O 1
ATOM 1570 N N . ARG A 1 214 ? 7.898 5.965 8.763 1.00 98.19 214 ARG A N 1
ATOM 1571 C CA . ARG A 1 214 ? 6.948 7.074 8.810 1.00 98.19 214 ARG A CA 1
ATOM 1572 C C . ARG A 1 214 ? 6.893 7.741 7.450 1.00 98.19 214 ARG A C 1
ATOM 1574 O O . ARG A 1 214 ? 7.921 8.160 6.933 1.00 98.19 214 ARG A O 1
ATOM 1581 N N . VAL A 1 215 ? 5.695 7.857 6.899 1.00 96.56 215 VAL A N 1
ATOM 1582 C CA . VAL A 1 215 ? 5.421 8.486 5.606 1.00 96.56 215 VAL A CA 1
ATOM 1583 C C . VAL A 1 215 ? 4.548 9.704 5.845 1.00 96.56 215 VAL A C 1
ATOM 1585 O O . VAL A 1 215 ? 3.577 9.642 6.597 1.00 96.56 215 VAL A O 1
ATOM 1588 N N . GLU A 1 216 ? 4.891 10.819 5.218 1.00 93.69 216 GLU A N 1
ATOM 1589 C CA . GLU A 1 216 ? 4.120 12.054 5.264 1.00 93.69 216 GLU A CA 1
ATOM 1590 C C . GLU A 1 216 ? 3.994 12.628 3.858 1.00 93.69 216 GLU A C 1
ATOM 1592 O O . GLU A 1 216 ? 5.002 12.926 3.216 1.00 93.69 216 GLU A O 1
ATOM 1597 N N . ALA A 1 217 ? 2.759 12.802 3.395 1.00 89.38 217 ALA A N 1
ATOM 1598 C CA . ALA A 1 217 ? 2.476 13.487 2.147 1.00 89.38 217 ALA A CA 1
ATOM 1599 C C . ALA A 1 217 ? 2.742 14.997 2.300 1.00 89.38 217 ALA A C 1
ATOM 1601 O O . ALA A 1 217 ? 2.374 15.635 3.290 1.00 89.38 217 ALA A O 1
ATOM 1602 N N . LEU A 1 218 ? 3.423 15.576 1.314 1.00 84.69 218 LEU A N 1
ATOM 1603 C CA . LEU A 1 218 ? 3.921 16.953 1.327 1.00 84.69 218 LEU A CA 1
ATOM 1604 C C . LEU A 1 218 ? 3.226 17.862 0.312 1.00 84.69 218 LEU A C 1
ATOM 1606 O O . LEU A 1 218 ? 3.274 19.080 0.473 1.00 84.69 218 LEU A O 1
ATOM 1610 N N . ALA A 1 219 ? 2.563 17.300 -0.700 1.00 78.12 219 ALA A N 1
ATOM 1611 C CA . ALA A 1 219 ? 1.954 18.074 -1.776 1.00 78.12 219 ALA A CA 1
ATOM 1612 C C . ALA A 1 219 ? 0.671 17.424 -2.295 1.00 78.12 219 ALA A C 1
ATOM 1614 O O . ALA A 1 219 ? 0.708 16.240 -2.630 1.00 78.12 219 ALA A O 1
ATOM 1615 N N . GLU A 1 220 ? -0.390 18.239 -2.411 1.00 73.75 220 GLU A N 1
ATOM 1616 C CA . GLU A 1 220 ? -1.705 17.900 -2.984 1.00 73.75 220 GLU A CA 1
ATOM 1617 C C . GLU A 1 220 ? -1.585 17.373 -4.430 1.00 73.75 220 GLU A C 1
ATOM 1619 O O . GLU A 1 220 ? -0.937 18.005 -5.265 1.00 73.75 220 GLU A O 1
ATOM 1624 N N . GLY A 1 221 ? -2.176 16.212 -4.715 1.00 64.69 221 GLY A N 1
ATOM 1625 C CA . GLY A 1 221 ? -2.407 15.663 -6.047 1.00 64.69 221 GLY A CA 1
ATOM 1626 C C . GLY A 1 221 ? -3.683 16.241 -6.634 1.00 64.69 221 GLY A C 1
ATOM 1627 O O . GLY A 1 221 ? -4.579 16.684 -5.912 1.00 64.69 221 GLY A O 1
ATOM 1628 N N . ARG A 1 222 ? -3.759 16.318 -7.962 1.00 57.66 222 ARG A N 1
ATOM 1629 C CA . ARG A 1 222 ? -4.951 16.817 -8.646 1.00 57.66 222 ARG A CA 1
ATOM 1630 C C . ARG A 1 222 ? -5.543 15.746 -9.544 1.00 57.66 222 ARG A C 1
ATOM 1632 O O . ARG A 1 222 ? -4.910 15.307 -10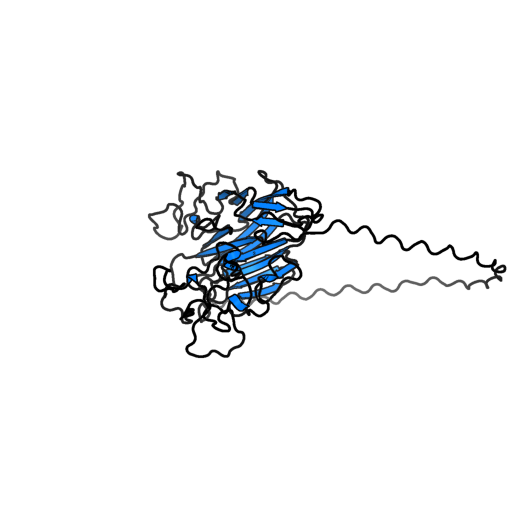.493 1.00 57.66 222 ARG A O 1
ATOM 1639 N N . GLY A 1 223 ? -6.837 15.500 -9.352 1.00 53.84 223 GLY A N 1
ATOM 1640 C CA . GLY A 1 223 ? -7.661 14.755 -10.301 1.00 53.84 223 GLY A CA 1
ATOM 1641 C C . GLY A 1 223 ? -7.942 13.320 -9.868 1.00 53.84 223 GLY A C 1
ATOM 1642 O O . GLY A 1 223 ? -7.895 13.020 -8.684 1.00 53.84 223 GLY A O 1
ATOM 1643 N N . PRO A 1 224 ? -8.362 12.462 -10.809 1.00 53.66 224 PRO A N 1
ATOM 1644 C CA . PRO A 1 224 ? -8.329 11.017 -10.637 1.00 53.66 224 PRO A CA 1
ATOM 1645 C C . PRO A 1 224 ? -6.880 10.522 -10.775 1.00 53.66 224 PRO A C 1
ATOM 1647 O O . PRO A 1 224 ? -6.469 10.102 -11.853 1.00 53.66 224 PRO A O 1
ATOM 1650 N N . ASP A 1 225 ? -6.092 10.626 -9.708 1.00 62.69 225 ASP A N 1
ATOM 1651 C CA . ASP A 1 225 ? -4.711 10.125 -9.619 1.00 62.69 225 ASP A CA 1
ATOM 1652 C C . ASP A 1 225 ? -4.574 8.882 -8.725 1.00 62.69 225 ASP A C 1
ATOM 1654 O O . ASP A 1 225 ? -3.472 8.377 -8.509 1.00 62.69 225 ASP A O 1
ATOM 1658 N N . ASN A 1 226 ? -5.704 8.346 -8.267 1.00 74.88 226 ASN A N 1
ATOM 1659 C CA . ASN A 1 226 ? -5.768 7.153 -7.437 1.00 74.88 226 ASN A CA 1
ATOM 1660 C C . ASN A 1 226 ? -5.640 5.893 -8.299 1.00 74.88 226 ASN A C 1
ATOM 1662 O O . ASN A 1 226 ? -6.612 5.546 -8.978 1.00 74.88 226 ASN A O 1
ATOM 1666 N N . PRO A 1 227 ? -4.506 5.166 -8.247 1.00 78.94 227 PRO A N 1
ATOM 1667 C CA . PRO A 1 227 ? -4.383 3.917 -8.978 1.00 78.94 227 PRO A CA 1
ATOM 1668 C C . PRO A 1 227 ? -5.375 2.888 -8.436 1.00 78.94 227 PRO A C 1
ATOM 1670 O O . PRO A 1 227 ? -5.537 2.716 -7.227 1.00 78.94 227 PRO A O 1
ATOM 1673 N N . SER A 1 228 ? -6.024 2.176 -9.343 1.00 79.56 228 SER A N 1
ATOM 1674 C CA . SER A 1 228 ? -6.933 1.074 -9.034 1.00 79.56 228 SER A CA 1
ATOM 1675 C C . SER A 1 228 ? -6.240 -0.292 -9.106 1.00 79.56 228 SER A C 1
ATOM 1677 O O . SER A 1 228 ? -6.731 -1.268 -8.530 1.00 79.56 228 SER A O 1
ATOM 1679 N N . ASP A 1 229 ? -5.080 -0.369 -9.767 1.00 82.44 229 ASP A N 1
ATOM 1680 C CA . ASP A 1 229 ? -4.229 -1.552 -9.853 1.00 82.44 229 ASP A CA 1
ATOM 1681 C C . ASP A 1 229 ? -2.735 -1.216 -10.085 1.00 82.44 229 ASP A C 1
ATOM 1683 O O . ASP A 1 229 ? -2.332 -0.060 -10.221 1.00 82.44 229 ASP A O 1
ATOM 1687 N N . PHE A 1 230 ? -1.877 -2.244 -10.077 1.00 82.62 230 PHE A N 1
ATOM 1688 C CA . PHE A 1 230 ? -0.436 -2.082 -10.314 1.00 82.62 230 PHE A CA 1
ATOM 1689 C C . PHE A 1 230 ? -0.069 -1.691 -11.750 1.00 82.62 230 PHE A C 1
ATOM 1691 O O . PHE A 1 230 ? 0.841 -0.882 -11.890 1.00 82.62 230 PHE A O 1
ATOM 1698 N N . PRO A 1 231 ? -0.694 -2.233 -12.813 1.00 79.94 231 PRO A N 1
ATOM 1699 C CA . PRO A 1 231 ? -0.511 -1.718 -14.170 1.00 79.94 231 PRO A CA 1
ATOM 1700 C C . PRO A 1 231 ? -0.679 -0.198 -14.270 1.00 79.94 231 PRO A C 1
ATOM 1702 O O . PRO A 1 231 ? 0.164 0.463 -14.873 1.00 79.94 231 PRO A O 1
ATOM 1705 N N . GLU A 1 232 ? -1.712 0.355 -13.634 1.00 75.94 232 GLU A N 1
ATOM 1706 C CA . GLU A 1 232 ? -1.927 1.797 -13.532 1.00 75.94 232 GLU A CA 1
ATOM 1707 C C . GLU A 1 232 ? -0.839 2.467 -12.685 1.00 75.94 232 GLU A C 1
ATOM 1709 O O . GLU A 1 232 ? -0.239 3.446 -13.123 1.00 75.94 232 GLU A O 1
ATOM 1714 N N . ALA A 1 233 ? -0.506 1.898 -11.520 1.00 80.00 233 ALA A N 1
ATOM 1715 C CA . ALA A 1 233 ? 0.519 2.466 -10.648 1.00 80.00 233 ALA A CA 1
ATOM 1716 C C . ALA A 1 233 ? 1.928 2.496 -11.295 1.00 80.00 233 ALA A C 1
ATOM 1718 O O . ALA A 1 233 ? 2.745 3.383 -11.071 1.00 80.00 233 ALA A O 1
ATOM 1719 N N . LEU A 1 234 ? 2.250 1.507 -12.114 1.00 79.31 234 LEU A N 1
ATOM 1720 C CA . LEU A 1 234 ? 3.592 1.318 -12.662 1.00 79.31 234 LEU A CA 1
ATOM 1721 C C . LEU A 1 234 ? 3.718 1.782 -14.107 1.00 79.31 234 LEU A C 1
ATOM 1723 O O . LEU A 1 234 ? 4.710 1.465 -14.760 1.00 79.31 234 LEU A O 1
ATOM 1727 N N . MET A 1 235 ? 2.700 2.469 -14.636 1.00 71.62 235 MET A N 1
ATOM 1728 C CA . MET A 1 235 ? 2.643 2.857 -16.046 1.00 71.62 235 MET A CA 1
ATOM 1729 C C . MET A 1 235 ? 2.880 1.664 -16.988 1.00 71.62 235 MET A C 1
ATOM 1731 O O . MET A 1 235 ? 3.469 1.804 -18.056 1.00 71.62 235 MET A O 1
ATOM 1735 N N . ASN A 1 236 ? 2.425 0.474 -16.594 1.00 73.75 236 ASN A N 1
ATOM 1736 C CA . ASN A 1 236 ? 2.561 -0.774 -17.340 1.00 73.75 236 ASN A CA 1
ATOM 1737 C C . ASN A 1 236 ? 1.193 -1.208 -17.880 1.00 73.75 236 ASN A C 1
ATOM 1739 O O . ASN A 1 236 ? 0.657 -2.263 -17.533 1.00 73.75 236 ASN A O 1
ATOM 1743 N N . ILE A 1 237 ? 0.590 -0.344 -18.694 1.00 67.25 237 ILE A N 1
ATOM 1744 C CA . ILE A 1 237 ? -0.764 -0.533 -19.213 1.00 67.25 237 ILE A CA 1
ATOM 1745 C C . ILE A 1 237 ? -0.672 -1.258 -20.564 1.00 67.25 237 ILE A C 1
ATOM 1747 O O . ILE A 1 237 ? -0.004 -0.761 -21.475 1.00 67.25 237 ILE A O 1
ATOM 1751 N N . PRO A 1 238 ? -1.359 -2.400 -20.759 1.00 65.12 238 PRO A N 1
ATOM 1752 C CA . PRO A 1 238 ? -1.360 -3.104 -22.038 1.00 65.12 238 PRO A CA 1
ATOM 1753 C C . PRO A 1 238 ? -1.757 -2.193 -23.209 1.00 65.12 238 PRO A C 1
ATOM 1755 O O . PRO A 1 238 ? -2.844 -1.620 -23.223 1.00 65.12 238 PRO A O 1
ATOM 1758 N N . GLY A 1 239 ? -0.880 -2.077 -24.211 1.00 63.19 239 GLY A N 1
ATOM 1759 C CA . GLY A 1 239 ? -1.093 -1.206 -25.376 1.00 63.19 239 GLY A CA 1
ATOM 1760 C C . GLY A 1 239 ? -0.810 0.284 -25.135 1.00 63.19 239 GLY A C 1
ATOM 1761 O O . GLY A 1 239 ? -1.051 1.080 -26.038 1.00 63.19 239 GLY A O 1
ATOM 1762 N N . GLY A 1 240 ? -0.306 0.652 -23.954 1.00 63.06 240 GLY A N 1
ATOM 1763 C CA . GLY A 1 240 ? 0.111 2.003 -23.586 1.00 63.06 240 GLY A CA 1
ATOM 1764 C C . GLY A 1 240 ? 1.595 2.064 -23.219 1.00 63.06 240 GLY A C 1
ATOM 1765 O O . GLY A 1 240 ? 2.449 1.579 -23.960 1.00 63.06 240 GLY A O 1
ATOM 1766 N N . ALA A 1 241 ? 1.898 2.689 -22.081 1.00 62.03 241 ALA A N 1
ATOM 1767 C CA . ALA A 1 241 ? 3.249 2.747 -21.537 1.00 62.03 241 ALA A CA 1
ATOM 1768 C C . ALA A 1 241 ? 3.767 1.337 -21.190 1.00 62.03 241 ALA A C 1
ATOM 1770 O O . ALA A 1 241 ? 3.014 0.474 -20.735 1.00 62.03 241 ALA A O 1
ATOM 1771 N N . SER A 1 242 ? 5.055 1.098 -21.445 1.00 66.75 242 SER A N 1
ATOM 1772 C CA . SER A 1 242 ? 5.705 -0.206 -21.260 1.00 66.75 242 SER A CA 1
ATOM 1773 C C . SER A 1 242 ? 6.191 -0.456 -19.829 1.00 66.75 242 SER A C 1
ATOM 1775 O O . SER A 1 242 ? 6.824 -1.477 -19.571 1.00 66.75 242 SER A O 1
ATOM 1777 N N . GLY A 1 243 ? 5.908 0.466 -18.904 1.00 68.38 243 GLY A N 1
ATOM 1778 C CA . GLY A 1 243 ? 6.388 0.434 -17.524 1.00 68.38 243 GLY A CA 1
ATOM 1779 C C . GLY A 1 243 ? 7.881 0.723 -17.381 1.00 68.38 243 GLY A C 1
ATOM 1780 O O . GLY A 1 243 ? 8.466 0.409 -16.350 1.00 68.38 243 GLY A O 1
ATOM 1781 N N . THR A 1 244 ? 8.521 1.286 -18.411 1.00 79.12 244 THR A N 1
ATOM 1782 C CA . THR A 1 244 ? 9.932 1.686 -18.343 1.00 79.12 244 THR A CA 1
ATOM 1783 C C . THR A 1 244 ? 10.061 3.124 -17.861 1.00 79.12 244 THR A C 1
ATOM 1785 O O . THR A 1 244 ? 9.155 3.935 -18.037 1.00 79.12 244 THR A O 1
ATOM 1788 N N . CYS A 1 245 ? 11.227 3.495 -17.334 1.00 78.12 245 CYS A N 1
ATOM 1789 C CA . CYS A 1 245 ? 11.450 4.864 -16.857 1.00 78.12 245 CYS A CA 1
ATOM 1790 C C . CYS A 1 245 ? 11.306 5.929 -17.938 1.00 78.12 245 CYS A C 1
ATOM 1792 O O . CYS A 1 245 ? 10.777 7.002 -17.671 1.00 78.12 245 CYS A O 1
ATOM 1794 N N . GLY A 1 246 ? 11.660 5.604 -19.183 1.00 73.56 246 GLY A N 1
ATOM 1795 C CA . GLY A 1 246 ? 11.439 6.509 -20.309 1.00 73.56 246 GLY A CA 1
ATOM 1796 C C . GLY A 1 246 ? 9.963 6.742 -20.644 1.00 73.56 246 GLY A C 1
ATOM 1797 O O . GLY A 1 246 ? 9.665 7.651 -21.409 1.00 73.56 246 GLY A O 1
ATOM 1798 N N . ASP A 1 247 ? 9.031 5.946 -20.113 1.00 73.25 247 ASP A N 1
ATOM 1799 C CA . ASP A 1 247 ? 7.599 6.167 -20.328 1.00 73.25 247 ASP A CA 1
ATOM 1800 C C . ASP A 1 247 ? 7.006 7.202 -19.373 1.00 73.25 247 ASP A C 1
ATOM 1802 O O . ASP A 1 247 ? 5.994 7.810 -19.713 1.00 73.25 247 ASP A O 1
ATOM 1806 N N . TYR A 1 248 ? 7.656 7.471 -18.238 1.00 72.38 248 TYR A N 1
ATOM 1807 C CA . TYR A 1 248 ? 7.258 8.562 -17.344 1.00 72.38 248 TYR A CA 1
ATOM 1808 C C . TYR A 1 248 ? 7.481 9.946 -17.981 1.00 72.38 248 TYR A C 1
ATOM 1810 O O . TYR A 1 248 ? 6.823 10.912 -17.605 1.00 72.38 248 TYR A O 1
ATOM 1818 N N . ASP A 1 249 ? 8.345 10.028 -18.996 1.00 71.44 249 ASP A N 1
ATOM 1819 C CA . ASP A 1 249 ? 8.609 11.243 -19.774 1.00 71.44 249 ASP A CA 1
ATOM 1820 C C . ASP A 1 249 ? 7.740 11.366 -21.037 1.00 71.44 249 ASP A C 1
ATOM 1822 O O . ASP A 1 249 ? 7.908 12.306 -21.816 1.00 71.44 249 ASP A O 1
ATOM 1826 N N . LYS A 1 250 ? 6.801 10.441 -21.272 1.00 70.88 250 LYS A N 1
ATOM 1827 C CA . LYS A 1 250 ? 5.942 10.449 -22.465 1.00 70.88 250 LYS A CA 1
ATOM 1828 C C . LYS A 1 250 ? 4.493 10.735 -22.117 1.00 70.88 250 LYS A C 1
ATOM 1830 O O . LYS A 1 250 ? 3.922 10.167 -21.191 1.00 70.88 250 LYS A O 1
ATOM 1835 N N . CYS A 1 251 ? 3.852 11.534 -22.958 1.00 65.94 251 CYS A N 1
ATOM 1836 C CA . CYS A 1 251 ? 2.405 11.687 -22.935 1.00 65.94 251 CYS A CA 1
ATOM 1837 C C . CYS A 1 251 ? 1.702 10.363 -23.296 1.00 65.94 251 CYS A C 1
ATOM 1839 O O . CYS A 1 251 ? 1.950 9.828 -24.385 1.00 65.94 251 CYS A O 1
ATOM 1841 N N . PRO A 1 252 ? 0.812 9.825 -22.437 1.00 60.94 252 PRO A N 1
ATOM 1842 C CA . PRO A 1 252 ? 0.136 8.563 -22.716 1.00 60.94 252 PRO A CA 1
ATOM 1843 C C . PRO A 1 252 ? -0.834 8.706 -23.895 1.00 60.94 252 PRO A C 1
ATOM 1845 O O . PRO A 1 252 ? -1.546 9.702 -24.013 1.00 60.94 252 PRO A O 1
ATOM 1848 N N . GLY A 1 253 ? -0.912 7.687 -24.756 1.00 54.06 253 GLY A N 1
ATOM 1849 C CA . GLY A 1 253 ? -1.717 7.744 -25.986 1.00 54.06 253 GLY A CA 1
ATOM 1850 C C . GLY A 1 253 ? -3.223 7.932 -25.773 1.00 54.06 253 GLY A C 1
ATOM 1851 O O . GLY A 1 253 ? -3.903 8.534 -26.600 1.00 54.06 253 GLY A O 1
ATOM 1852 N N . LEU A 1 254 ? -3.751 7.516 -24.616 1.00 50.53 254 LEU A N 1
ATOM 1853 C CA . LEU A 1 254 ? -5.158 7.723 -24.249 1.00 50.53 254 LEU A CA 1
ATOM 1854 C C . LEU A 1 254 ? -5.462 9.126 -23.688 1.00 50.53 254 LEU A C 1
ATOM 1856 O O . LEU A 1 254 ? -6.637 9.468 -23.552 1.00 50.53 254 LEU A O 1
ATOM 1860 N N . ALA A 1 255 ? -4.452 9.962 -23.416 1.00 48.44 255 ALA A N 1
ATOM 1861 C CA . ALA A 1 255 ? -4.669 11.360 -23.027 1.00 48.44 255 ALA A CA 1
ATOM 1862 C C . ALA A 1 255 ? -5.154 12.233 -24.202 1.00 48.44 255 ALA A C 1
ATOM 1864 O O . ALA A 1 255 ? -5.617 13.356 -23.996 1.00 48.44 255 ALA A O 1
ATOM 1865 N N . HIS A 1 256 ? -5.134 11.715 -25.437 1.00 37.09 256 HIS A N 1
ATOM 1866 C CA . HIS A 1 256 ? -5.697 12.405 -26.591 1.00 37.09 256 HIS A CA 1
ATOM 1867 C C . HIS A 1 256 ? -7.235 12.386 -26.589 1.00 37.09 256 HIS A C 1
ATOM 1869 O O . HIS A 1 256 ? -7.889 11.432 -27.010 1.00 37.09 256 HIS A O 1
ATOM 1875 N N . GLY A 1 257 ? -7.833 13.503 -26.173 1.00 35.84 257 GLY A N 1
ATOM 1876 C CA . GLY A 1 257 ? -9.149 13.939 -26.651 1.00 35.84 257 GLY A CA 1
ATOM 1877 C C . GLY A 1 257 ? -10.372 13.091 -26.272 1.00 35.84 257 GLY A C 1
ATOM 1878 O O . GLY A 1 257 ? -11.415 13.250 -26.910 1.00 35.84 257 GLY A O 1
ATOM 1879 N N . ARG A 1 258 ? -10.297 12.203 -25.268 1.00 34.44 258 ARG A N 1
ATOM 1880 C CA . ARG A 1 258 ? -11.457 11.402 -24.808 1.00 34.44 258 ARG A CA 1
ATOM 1881 C C . ARG A 1 258 ? -11.649 11.267 -23.294 1.00 34.44 258 ARG A C 1
ATOM 1883 O O . ARG A 1 258 ? -12.498 10.485 -22.877 1.00 34.44 258 ARG A O 1
ATOM 1890 N N . MET A 1 259 ? -10.981 12.076 -22.478 1.00 37.94 259 MET A N 1
ATOM 1891 C CA . MET A 1 259 ? -11.530 12.401 -21.155 1.00 37.94 259 MET A CA 1
ATOM 1892 C C . MET A 1 259 ? -12.694 13.384 -21.394 1.00 37.94 259 MET A C 1
ATOM 1894 O O . MET A 1 259 ? -12.448 14.446 -21.972 1.00 37.94 259 MET A O 1
ATOM 1898 N N . PRO A 1 260 ? -13.962 13.058 -21.073 1.00 33.81 260 PRO A N 1
ATOM 1899 C CA . PRO A 1 260 ? -15.076 13.980 -21.280 1.00 33.81 260 PRO A CA 1
ATOM 1900 C C . PRO A 1 260 ? -14.903 15.172 -20.326 1.00 33.81 260 PRO A C 1
ATOM 1902 O O . PRO A 1 260 ? -15.217 15.075 -19.144 1.00 33.81 260 PRO A O 1
ATOM 1905 N N . GLY A 1 261 ? -14.347 16.266 -20.850 1.00 38.44 261 GLY A N 1
ATOM 1906 C CA . GLY A 1 261 ? -13.837 17.405 -20.082 1.00 38.44 261 GLY A CA 1
ATOM 1907 C C . GLY A 1 261 ? -12.348 17.627 -20.368 1.00 38.44 261 GLY A C 1
ATOM 1908 O O . GLY A 1 261 ? -11.497 17.105 -19.662 1.00 38.44 261 GLY A O 1
ATOM 1909 N N . ASP A 1 262 ? -12.049 18.354 -21.446 1.00 35.88 262 ASP A N 1
ATOM 1910 C CA . ASP A 1 262 ? -10.773 19.024 -21.758 1.00 35.88 262 ASP A CA 1
ATOM 1911 C C . ASP A 1 262 ? -9.440 18.257 -21.642 1.00 35.88 262 ASP A C 1
ATOM 1913 O O . ASP A 1 262 ? -8.396 18.892 -21.634 1.00 35.88 262 ASP A O 1
ATOM 1917 N N . GLY A 1 263 ? -9.398 16.919 -21.622 1.00 36.31 263 GLY A N 1
ATOM 1918 C CA . GLY A 1 263 ? -8.112 16.190 -21.653 1.00 36.31 263 GLY A CA 1
ATOM 1919 C C . GLY A 1 263 ? -7.216 16.430 -20.428 1.00 36.31 263 GLY A C 1
ATOM 1920 O O . GLY A 1 263 ? -6.057 16.023 -20.417 1.00 36.31 263 GLY A O 1
ATOM 1921 N N . ILE A 1 264 ? -7.770 17.053 -19.389 1.00 36.06 264 ILE A N 1
ATOM 1922 C CA . ILE A 1 264 ? -7.115 17.347 -18.123 1.00 36.06 264 ILE A CA 1
ATOM 1923 C C . ILE A 1 264 ? -7.564 16.269 -17.130 1.00 36.06 264 ILE A C 1
ATOM 1925 O O . ILE A 1 264 ? -8.747 16.159 -16.808 1.00 36.06 264 ILE A O 1
ATOM 1929 N N . SER A 1 265 ? -6.623 15.474 -16.619 1.00 35.78 265 SER A N 1
ATOM 1930 C CA . SER A 1 265 ? -6.812 14.878 -15.294 1.00 35.78 265 SER A CA 1
ATOM 1931 C C . SER A 1 265 ? -6.508 15.979 -14.280 1.00 35.78 265 SER A C 1
ATOM 1933 O O . SER A 1 265 ? -5.426 16.555 -14.313 1.00 35.78 265 SER A O 1
ATOM 1935 N N . GLY A 1 266 ? -7.501 16.345 -13.466 1.00 34.69 266 GLY A N 1
ATOM 1936 C CA . GLY A 1 266 ? -7.430 17.486 -12.552 1.00 34.69 266 GLY A CA 1
ATOM 1937 C C . GLY A 1 266 ? -8.527 18.505 -12.833 1.00 34.69 266 GLY A C 1
ATOM 1938 O O . GLY A 1 266 ? -8.416 19.350 -13.712 1.00 34.69 266 GLY A O 1
ATOM 1939 N N . TYR A 1 2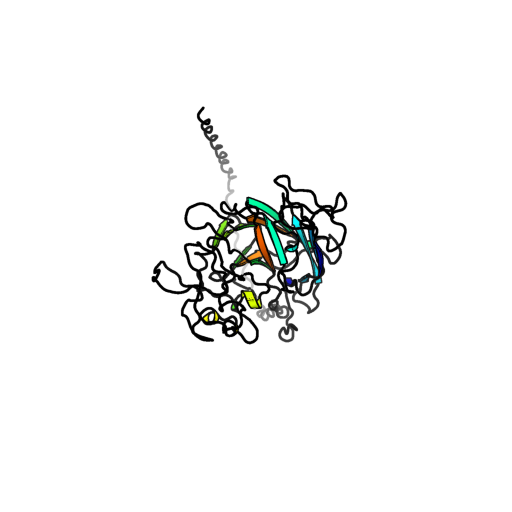67 ? -9.609 18.480 -12.054 1.00 33.44 267 TYR A N 1
ATOM 1940 C CA . TYR A 1 267 ? -10.558 19.592 -12.097 1.00 33.44 267 TYR A CA 1
ATOM 1941 C C . TYR A 1 267 ? -9.815 20.879 -11.695 1.00 33.44 267 TYR A C 1
ATOM 1943 O O . TYR A 1 267 ? -9.162 20.882 -10.644 1.00 33.44 267 TYR A O 1
ATOM 1951 N N . PRO A 1 268 ? -9.917 21.987 -12.450 1.00 35.59 268 PRO A N 1
ATOM 1952 C CA . PRO A 1 268 ? -9.391 23.265 -12.001 1.00 35.59 268 PRO A CA 1
ATOM 1953 C C . PRO A 1 268 ? -10.185 23.712 -10.768 1.00 35.59 268 PRO A C 1
ATOM 1955 O O . PRO A 1 268 ? -11.248 24.318 -10.880 1.00 35.59 268 PRO A O 1
ATOM 1958 N N . ARG A 1 269 ? -9.687 23.392 -9.568 1.00 36.78 269 ARG A N 1
ATOM 1959 C CA . ARG A 1 269 ? -10.177 23.967 -8.313 1.00 36.78 269 ARG A CA 1
ATOM 1960 C C . ARG A 1 269 ? -9.397 25.260 -8.019 1.00 36.78 269 ARG A C 1
ATOM 1962 O O . ARG A 1 269 ? -8.177 25.210 -7.839 1.00 36.78 269 ARG A O 1
ATOM 1969 N N . PRO A 1 270 ? -10.050 26.435 -7.972 1.00 36.22 270 PRO A N 1
ATOM 1970 C CA . PRO A 1 270 ? -9.421 27.671 -7.509 1.00 36.22 270 PRO A CA 1
ATOM 1971 C C . PRO A 1 270 ? -9.454 27.764 -5.964 1.00 36.22 270 PRO A C 1
ATOM 1973 O O . PRO A 1 270 ? -10.517 27.499 -5.407 1.00 36.22 270 PRO A O 1
ATOM 1976 N N . PRO A 1 271 ? -8.400 28.234 -5.253 1.00 42.53 271 PRO A N 1
ATOM 1977 C CA . PRO A 1 271 ? -7.014 28.449 -5.654 1.00 42.53 271 PRO A CA 1
ATOM 1978 C C . PRO A 1 271 ? -6.031 27.554 -4.865 1.00 42.53 271 PRO A C 1
ATOM 1980 O O . PRO A 1 271 ? -5.571 27.899 -3.772 1.00 42.53 271 PRO A O 1
ATOM 1983 N N . GLY A 1 272 ? -5.593 26.462 -5.489 1.00 38.06 272 GLY A N 1
ATOM 1984 C CA . GLY A 1 272 ? -4.280 25.890 -5.201 1.00 38.06 272 GLY A CA 1
ATOM 1985 C C . GLY A 1 272 ? -3.196 26.726 -5.897 1.00 38.06 272 GLY A C 1
ATOM 1986 O O . GLY A 1 272 ? -3.197 26.808 -7.123 1.00 38.06 272 GLY A O 1
ATOM 1987 N N . ARG A 1 273 ? -2.297 27.402 -5.163 1.00 40.75 273 ARG A N 1
ATOM 1988 C CA . ARG A 1 273 ? -1.267 28.312 -5.733 1.00 40.75 273 ARG A CA 1
ATOM 1989 C C . ARG A 1 273 ? -0.074 27.610 -6.411 1.00 40.75 273 ARG A C 1
ATOM 1991 O O . ARG A 1 273 ? 0.835 28.290 -6.889 1.00 40.75 273 ARG A O 1
ATOM 1998 N N . VAL A 1 274 ? -0.080 26.283 -6.491 1.00 40.59 274 VAL A N 1
ATOM 1999 C CA . VAL A 1 274 ? 0.785 25.508 -7.389 1.00 40.59 274 VAL A CA 1
ATOM 2000 C C . VAL A 1 274 ? -0.153 24.844 -8.395 1.00 40.59 274 VAL A C 1
ATOM 2002 O O . VAL A 1 274 ? -1.023 24.069 -7.999 1.00 40.59 274 VAL A O 1
ATOM 2005 N N . LEU A 1 275 ? -0.085 25.262 -9.662 1.00 43.41 275 LEU A N 1
ATOM 2006 C CA . LEU A 1 275 ? -0.778 24.566 -10.754 1.00 43.41 275 LEU A CA 1
ATOM 2007 C C . LEU A 1 275 ? -0.115 23.195 -10.914 1.00 43.41 275 LEU A C 1
ATOM 2009 O O . LEU A 1 275 ? 1.052 23.093 -10.591 1.00 43.41 275 LEU A O 1
ATOM 2013 N N . ASP A 1 276 ? -0.844 22.156 -11.305 1.00 48.78 276 ASP A N 1
ATOM 2014 C CA . ASP A 1 276 ? -0.318 20.788 -11.449 1.00 48.78 276 ASP A CA 1
ATOM 2015 C C . ASP A 1 276 ? -0.879 20.192 -12.754 1.00 48.78 276 ASP A C 1
ATOM 2017 O O . ASP A 1 276 ? -1.716 19.302 -12.736 1.00 48.78 276 ASP A O 1
ATOM 2021 N N . GLU A 1 277 ? -0.553 20.811 -13.896 1.00 50.53 277 GLU A N 1
ATOM 2022 C CA . GLU A 1 277 ? -1.090 20.450 -15.215 1.00 50.53 277 GLU A CA 1
ATOM 2023 C C . GLU A 1 277 ? 0.016 20.324 -16.271 1.00 50.53 277 GLU A C 1
ATOM 2025 O O . GLU A 1 277 ? 0.638 21.340 -16.580 1.00 50.53 277 GLU A O 1
ATOM 2030 N N . VAL A 1 278 ? 0.264 19.123 -16.822 1.00 49.97 278 VAL A N 1
ATOM 2031 C CA . VAL A 1 278 ? 1.117 18.826 -17.995 1.00 49.97 278 VAL A CA 1
ATOM 2032 C C . VAL A 1 278 ? 0.209 18.958 -19.203 1.00 49.97 278 VAL A C 1
ATOM 2034 O O . VAL A 1 278 ? -0.791 18.255 -19.316 1.00 49.97 278 VAL A O 1
ATOM 2037 N N . ILE A 1 279 ? 0.565 19.846 -20.125 1.00 60.59 279 ILE A N 1
ATOM 2038 C CA . ILE A 1 279 ? -0.155 19.994 -21.384 1.00 60.59 279 ILE A CA 1
ATOM 2039 C C . ILE A 1 279 ? 0.546 19.103 -22.403 1.00 60.59 279 ILE A C 1
ATOM 2041 O O . ILE A 1 279 ? 1.591 19.464 -22.945 1.00 60.59 279 ILE A O 1
ATOM 2045 N N . CYS A 1 280 ? -0.034 17.934 -22.651 1.00 58.59 280 CYS A N 1
ATOM 2046 C CA . CYS A 1 280 ? 0.363 17.078 -23.759 1.00 58.59 280 CYS A CA 1
ATOM 2047 C C . CYS A 1 280 ? -0.113 17.703 -25.069 1.00 58.59 280 CYS A C 1
ATOM 2049 O O . CYS A 1 280 ? -1.315 17.794 -25.312 1.00 58.59 280 CYS A O 1
ATOM 2051 N N . THR A 1 281 ? 0.820 18.170 -25.901 1.00 68.31 281 THR A N 1
ATOM 2052 C CA . THR A 1 281 ? 0.464 18.739 -27.209 1.00 68.31 281 THR A CA 1
ATOM 2053 C C . THR A 1 281 ? 0.105 17.654 -28.217 1.00 68.31 281 THR A C 1
ATOM 2055 O O . THR A 1 281 ? -0.792 17.877 -29.023 1.00 68.31 281 THR A O 1
ATOM 2058 N N . ASP A 1 282 ? 0.772 16.494 -28.137 1.00 69.69 282 ASP A N 1
ATOM 2059 C CA . ASP A 1 282 ? 0.616 15.357 -29.048 1.00 69.69 282 ASP A CA 1
ATOM 2060 C C . ASP A 1 282 ? 0.829 14.001 -28.325 1.00 69.69 282 ASP A C 1
ATOM 2062 O O . ASP A 1 282 ? 1.509 13.922 -27.297 1.00 69.69 282 ASP A O 1
ATOM 2066 N N . GLU A 1 283 ? 0.272 12.914 -28.869 1.00 67.50 283 GLU A N 1
ATOM 2067 C CA . GLU A 1 283 ? 0.453 11.535 -28.391 1.00 67.50 283 GLU A CA 1
ATOM 2068 C C . GLU A 1 283 ? 1.922 11.129 -28.496 1.00 67.50 283 GLU A C 1
ATOM 2070 O O . GLU A 1 283 ? 2.560 11.312 -29.534 1.00 67.50 283 GLU A O 1
ATOM 2075 N N . GLY A 1 284 ? 2.465 10.564 -27.413 1.00 66.19 284 GLY A N 1
ATOM 2076 C CA . GLY A 1 284 ? 3.864 10.155 -27.368 1.00 66.19 284 GLY A CA 1
ATOM 2077 C C . GLY A 1 284 ? 4.851 11.321 -27.400 1.00 66.19 284 GLY A C 1
ATOM 2078 O O . GLY A 1 284 ? 6.047 11.072 -27.550 1.00 66.19 284 GLY A O 1
ATOM 2079 N N . ALA A 1 285 ? 4.384 12.571 -27.249 1.00 73.06 285 ALA A N 1
ATOM 2080 C CA . ALA A 1 285 ? 5.265 13.706 -27.031 1.00 73.06 285 ALA A CA 1
ATOM 2081 C C . ALA A 1 285 ? 6.164 13.406 -25.828 1.00 73.06 285 ALA A C 1
ATOM 2083 O O . ALA A 1 285 ? 5.683 13.146 -24.722 1.00 73.06 285 ALA A O 1
ATOM 2084 N N . GLU A 1 286 ? 7.468 13.409 -26.080 1.00 70.19 286 GLU A N 1
ATOM 2085 C CA . GLU A 1 286 ? 8.475 13.317 -25.039 1.00 70.19 286 GLU A CA 1
ATOM 2086 C C . GLU A 1 286 ? 8.582 14.697 -24.399 1.00 70.19 286 GLU A C 1
ATOM 2088 O O . GLU A 1 286 ? 8.923 15.690 -25.048 1.00 70.19 286 GLU A O 1
ATOM 2093 N N . ILE A 1 287 ? 8.240 14.760 -23.123 1.00 67.94 287 ILE A N 1
ATOM 2094 C CA . ILE A 1 287 ? 8.438 15.919 -22.275 1.00 67.94 287 ILE A CA 1
ATOM 2095 C C . ILE A 1 287 ? 9.502 15.470 -21.277 1.00 67.94 287 ILE A C 1
ATOM 2097 O O . ILE A 1 287 ? 9.152 14.881 -20.255 1.00 67.94 287 ILE A O 1
ATOM 2101 N N . PRO A 1 288 ? 10.797 15.695 -21.575 1.00 59.09 288 PRO A N 1
ATOM 2102 C CA . PRO A 1 288 ? 11.872 15.286 -20.684 1.00 59.09 288 PRO A CA 1
ATOM 2103 C C . PRO A 1 288 ? 11.599 15.765 -19.255 1.00 59.09 288 PRO A C 1
ATOM 2105 O O . PRO A 1 288 ? 11.292 16.943 -19.051 1.00 59.09 288 PRO A O 1
ATOM 2108 N N . GLY A 1 289 ? 11.659 14.832 -18.301 1.00 54.59 289 GLY A N 1
ATOM 2109 C CA . GLY A 1 289 ? 11.347 15.000 -16.879 1.00 54.59 289 GLY A CA 1
ATOM 2110 C C . GLY A 1 289 ? 9.926 15.436 -16.530 1.00 54.59 289 GLY A C 1
ATOM 2111 O O . GLY A 1 289 ? 9.696 15.932 -15.421 1.00 54.59 289 GLY A O 1
ATOM 2112 N N . ALA A 1 290 ? 8.950 15.196 -17.413 1.00 54.94 290 ALA A N 1
ATOM 2113 C CA . ALA A 1 290 ? 7.553 15.071 -16.987 1.00 54.94 290 ALA A CA 1
ATOM 2114 C C . ALA A 1 290 ? 7.402 13.987 -15.908 1.00 54.94 290 ALA A C 1
ATOM 2116 O O . ALA A 1 290 ? 6.557 14.119 -15.018 1.00 54.94 290 ALA A O 1
ATOM 2117 N N . GLY A 1 291 ? 8.296 12.997 -15.945 1.00 48.84 291 GLY A N 1
ATOM 2118 C CA . GLY A 1 291 ? 8.410 11.886 -15.026 1.00 48.84 291 GLY A CA 1
ATOM 2119 C C . GLY A 1 291 ? 9.163 12.148 -13.733 1.00 48.84 291 GLY A C 1
ATOM 2120 O O . GLY A 1 291 ? 9.408 11.168 -13.050 1.00 48.84 291 GLY A O 1
ATOM 2121 N N . VAL A 1 292 ? 9.481 13.413 -13.395 1.00 45.34 292 VAL A N 1
ATOM 2122 C CA . VAL A 1 292 ? 10.163 13.916 -12.177 1.00 45.34 292 VAL A CA 1
ATOM 2123 C C . VAL A 1 292 ? 11.578 14.451 -12.443 1.00 45.34 292 VAL A C 1
ATOM 2125 O O . VAL A 1 292 ? 12.492 13.702 -12.761 1.00 45.34 292 VAL A O 1
ATOM 2128 N N . TYR A 1 293 ? 11.790 15.753 -12.199 1.00 40.16 293 TYR A N 1
ATOM 2129 C CA . TYR A 1 293 ? 13.134 16.332 -12.064 1.00 40.16 293 TYR A CA 1
ATOM 2130 C C . TYR A 1 293 ? 13.496 16.676 -10.609 1.00 40.16 293 TYR A C 1
ATOM 2132 O O . TYR A 1 293 ? 12.619 17.136 -9.863 1.00 40.16 293 TYR A O 1
ATOM 2140 N N . PRO A 1 294 ? 14.791 16.538 -10.248 1.00 36.88 294 PRO A N 1
ATOM 2141 C CA . PRO A 1 294 ? 15.381 17.046 -9.021 1.00 36.88 294 PRO A CA 1
ATOM 2142 C C . PRO A 1 294 ? 15.897 18.490 -9.187 1.00 36.88 294 PRO A C 1
ATOM 2144 O O . PRO A 1 294 ? 16.249 18.936 -10.277 1.00 36.88 294 PRO A O 1
ATOM 2147 N N . ASP A 1 295 ? 16.034 19.161 -8.044 1.00 38.03 295 ASP A N 1
ATOM 2148 C CA . ASP A 1 295 ? 16.706 20.449 -7.820 1.00 38.03 295 ASP A CA 1
ATOM 2149 C C . ASP A 1 295 ? 15.961 21.742 -8.213 1.00 38.03 295 ASP A C 1
ATOM 2151 O O . ASP A 1 295 ? 15.209 21.840 -9.178 1.00 38.03 295 ASP A O 1
ATOM 2155 N N . GLY A 1 296 ? 16.149 22.761 -7.368 1.00 42.09 296 GLY A N 1
ATOM 2156 C CA . GLY A 1 296 ? 15.395 24.013 -7.287 1.00 42.09 296 GLY A CA 1
ATOM 2157 C C . GLY A 1 296 ? 15.480 24.979 -8.476 1.00 42.09 296 GLY A C 1
ATOM 2158 O O . GLY A 1 296 ? 15.275 26.179 -8.284 1.00 42.09 296 GLY A O 1
ATOM 2159 N N . SER A 1 297 ? 15.722 24.518 -9.701 1.00 37.47 297 SER A N 1
ATOM 2160 C CA . SER A 1 297 ? 15.621 25.342 -10.908 1.00 37.47 297 SER A CA 1
ATOM 2161 C C . SER A 1 297 ? 14.184 25.405 -11.453 1.00 37.47 297 SER A C 1
ATOM 2163 O O . SER A 1 297 ? 13.859 24.978 -12.558 1.00 37.47 297 SER A O 1
ATOM 2165 N N . ARG A 1 298 ? 13.294 26.032 -10.674 1.00 39.56 298 ARG A N 1
ATOM 2166 C CA . ARG A 1 298 ? 11.927 26.382 -11.096 1.00 39.56 298 ARG A CA 1
ATOM 2167 C C . ARG A 1 298 ? 11.973 27.293 -12.333 1.00 39.56 298 ARG A C 1
ATOM 2169 O O . ARG A 1 298 ? 12.243 28.489 -12.211 1.00 39.56 298 ARG A O 1
ATOM 2176 N N . LYS A 1 299 ? 11.667 26.770 -13.524 1.00 38.97 299 LYS A N 1
ATOM 2177 C CA . LYS A 1 299 ? 11.430 27.602 -14.715 1.00 38.97 299 LYS A CA 1
ATOM 2178 C C . LYS A 1 299 ? 9.977 28.070 -14.733 1.00 38.97 299 LYS A C 1
ATOM 2180 O O . LYS A 1 299 ? 9.047 27.274 -14.779 1.00 38.97 299 LYS A O 1
ATOM 2185 N N . SER A 1 300 ? 9.785 29.385 -14.672 1.00 32.91 300 SER A N 1
ATOM 2186 C CA . SER A 1 300 ? 8.473 30.015 -14.837 1.00 32.91 300 SER A CA 1
ATOM 2187 C C . SER A 1 300 ? 7.872 29.635 -16.196 1.00 32.91 300 SER A C 1
ATOM 2189 O O . SER A 1 300 ? 8.484 29.921 -17.222 1.00 32.91 300 SER A O 1
ATOM 2191 N N . GLY A 1 301 ? 6.670 29.051 -16.198 1.00 34.94 301 GLY A N 1
ATOM 2192 C CA . GLY A 1 301 ? 5.894 28.777 -17.414 1.00 34.94 301 GLY A CA 1
ATOM 2193 C C . GLY A 1 301 ? 5.993 27.357 -17.982 1.00 34.94 301 GLY A C 1
ATOM 2194 O O . GLY A 1 301 ? 5.790 27.202 -19.181 1.00 34.94 301 GLY A O 1
ATOM 2195 N N . GLN A 1 302 ? 6.304 26.340 -17.168 1.00 35.66 302 GLN A N 1
ATOM 2196 C CA . GLN A 1 302 ? 6.288 24.934 -17.603 1.00 35.66 302 GLN A CA 1
ATOM 2197 C C . GLN A 1 302 ? 5.175 24.111 -16.921 1.00 35.66 302 GLN A C 1
ATOM 2199 O O . GLN A 1 302 ? 4.826 24.423 -15.779 1.00 35.66 302 GLN A O 1
ATOM 2204 N N . PRO A 1 303 ? 4.606 23.110 -17.623 1.00 31.55 303 PRO A N 1
ATOM 2205 C CA . PRO A 1 303 ? 3.440 22.345 -17.179 1.00 31.55 303 PRO A CA 1
ATOM 2206 C C . PRO A 1 303 ? 3.853 21.085 -16.349 1.00 31.55 303 PRO A C 1
ATOM 2208 O O . PRO A 1 303 ? 4.995 20.641 -16.452 1.00 31.55 303 PRO A O 1
ATOM 2211 N N . TYR A 1 304 ? 2.975 20.542 -15.488 1.00 38.81 304 TYR A N 1
ATOM 2212 C CA . TYR A 1 304 ? 3.254 19.555 -14.418 1.00 38.81 304 TYR A CA 1
ATOM 2213 C C . TYR A 1 304 ? 2.719 18.104 -14.566 1.00 38.81 304 TYR A C 1
ATOM 2215 O O . TYR A 1 304 ? 1.591 17.857 -14.952 1.00 38.81 304 TYR A O 1
ATOM 2223 N N . ARG A 1 305 ? 3.566 17.158 -14.16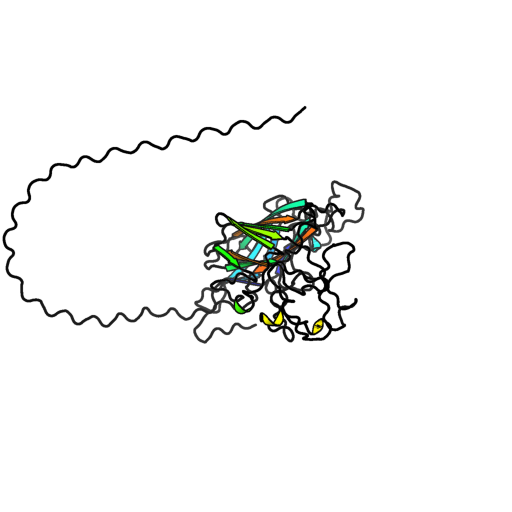1 1.00 51.44 305 ARG A N 1
ATOM 2224 C CA . ARG A 1 305 ? 3.377 15.740 -13.785 1.00 51.44 305 ARG A CA 1
ATOM 2225 C C . ARG A 1 305 ? 2.011 15.076 -14.021 1.00 51.44 305 ARG A C 1
ATOM 2227 O O . ARG A 1 305 ? 1.036 15.298 -13.315 1.00 51.44 305 ARG A O 1
ATOM 2234 N N . TYR A 1 306 ? 2.026 14.115 -14.936 1.00 44.69 306 TYR A N 1
ATOM 2235 C CA . TYR A 1 306 ? 1.026 13.060 -15.043 1.00 44.69 306 TYR A CA 1
ATOM 2236 C C . TYR A 1 306 ? 1.495 11.882 -14.154 1.00 44.69 306 TYR A C 1
ATOM 2238 O O . TYR A 1 306 ? 2.677 11.540 -14.135 1.00 44.69 306 TYR A O 1
ATOM 2246 N N . THR A 1 307 ? 0.580 11.254 -13.418 1.00 47.25 307 THR A N 1
ATOM 2247 C CA . THR A 1 307 ? 0.614 9.812 -13.084 1.00 47.25 307 THR A CA 1
ATOM 2248 C C . THR A 1 307 ? 1.673 9.214 -12.156 1.00 47.25 307 THR A C 1
ATOM 2250 O O . THR A 1 307 ? 1.635 7.999 -12.008 1.00 47.25 307 THR A O 1
ATOM 2253 N N . MET A 1 308 ? 2.583 9.939 -11.489 1.00 58.53 308 MET A N 1
ATOM 2254 C CA . MET A 1 308 ? 3.408 9.238 -10.486 1.00 58.53 308 MET A CA 1
ATOM 2255 C C . MET A 1 308 ? 2.520 8.869 -9.291 1.00 58.53 308 MET A C 1
ATOM 2257 O O . MET A 1 308 ? 2.147 9.764 -8.524 1.00 58.53 308 MET A O 1
ATOM 2261 N N . PRO A 1 309 ? 2.193 7.585 -9.083 1.00 62.16 309 PRO A N 1
ATOM 2262 C CA . PRO A 1 309 ? 1.365 7.215 -7.962 1.00 62.16 309 PRO A CA 1
ATOM 2263 C C . PRO A 1 309 ? 2.225 7.397 -6.728 1.00 62.16 309 PRO A C 1
ATOM 2265 O O . PRO A 1 309 ? 3.363 6.925 -6.630 1.00 62.16 309 PRO A O 1
ATOM 2268 N N . LYS A 1 310 ? 1.689 8.152 -5.783 1.00 82.50 310 LYS A N 1
ATOM 2269 C CA . LYS A 1 310 ? 2.376 8.448 -4.537 1.00 82.50 310 LYS A CA 1
ATOM 2270 C C . LYS A 1 310 ? 2.173 7.246 -3.631 1.00 82.50 310 LYS A C 1
ATOM 2272 O O . LYS A 1 310 ? 1.181 7.152 -2.910 1.00 82.50 310 LYS A O 1
ATOM 2277 N N . PHE A 1 311 ? 3.076 6.283 -3.772 1.00 91.44 311 PHE A N 1
ATOM 2278 C CA . PHE A 1 311 ? 3.036 5.033 -3.036 1.00 91.44 311 PHE A CA 1
ATOM 2279 C C . PHE A 1 311 ? 4.354 4.737 -2.340 1.00 91.44 311 PHE A C 1
ATOM 2281 O O . PHE A 1 311 ? 5.425 5.224 -2.708 1.00 91.44 311 PHE A O 1
ATOM 2288 N N . VAL A 1 312 ? 4.247 3.875 -1.343 1.00 95.31 312 VAL A N 1
ATOM 2289 C CA . VAL A 1 312 ? 5.365 3.276 -0.629 1.00 95.31 312 VAL A CA 1
ATOM 2290 C C . VAL A 1 312 ? 5.049 1.809 -0.395 1.00 95.31 312 VAL A C 1
ATOM 2292 O O . VAL A 1 312 ? 3.944 1.458 0.020 1.00 95.31 312 VAL A O 1
ATOM 2295 N N . CYS A 1 313 ? 6.017 0.943 -0.661 1.00 96.38 313 CYS A N 1
ATOM 2296 C CA . CYS A 1 313 ? 5.914 -0.469 -0.336 1.00 96.38 313 CYS A CA 1
ATOM 2297 C C . CYS A 1 313 ? 6.821 -0.784 0.843 1.00 96.38 313 CYS A C 1
ATOM 2299 O O . CYS A 1 313 ? 8.022 -0.519 0.807 1.00 96.38 313 CYS A O 1
ATOM 2301 N N . LEU A 1 314 ? 6.228 -1.338 1.893 1.00 97.38 314 LEU A N 1
ATOM 2302 C CA . LEU A 1 314 ? 6.916 -1.759 3.101 1.00 97.38 314 LEU A CA 1
ATOM 2303 C C . LEU A 1 314 ? 7.313 -3.222 2.971 1.00 97.38 314 LEU A C 1
ATOM 2305 O O . LEU A 1 314 ? 6.514 -4.051 2.535 1.00 97.38 314 LEU A O 1
ATOM 2309 N N . GLN A 1 315 ? 8.539 -3.527 3.375 1.00 96.38 315 GLN A N 1
ATOM 2310 C CA . GLN A 1 315 ? 9.065 -4.884 3.386 1.00 96.38 315 GLN A CA 1
ATOM 2311 C C . GLN A 1 315 ? 8.943 -5.434 4.800 1.00 96.38 315 GLN A C 1
ATOM 2313 O O . GLN A 1 315 ? 9.443 -4.823 5.748 1.00 96.38 315 GLN A O 1
ATOM 2318 N N . TYR A 1 316 ? 8.289 -6.577 4.948 1.00 96.75 316 TYR A N 1
ATOM 2319 C CA . TYR A 1 316 ? 8.112 -7.252 6.226 1.00 96.75 316 TYR A CA 1
ATOM 2320 C C . TYR A 1 316 ? 8.953 -8.530 6.291 1.00 96.75 316 TYR A C 1
ATOM 2322 O O . TYR A 1 316 ? 9.120 -9.219 5.278 1.00 96.75 316 TYR A O 1
ATOM 2330 N N . PRO A 1 317 ? 9.489 -8.875 7.476 1.00 96.38 317 PRO A N 1
ATOM 2331 C CA . PRO A 1 317 ? 10.238 -10.105 7.651 1.00 96.38 317 PRO A CA 1
ATOM 2332 C C . PRO A 1 317 ? 9.324 -11.333 7.557 1.00 96.38 317 PRO A C 1
ATOM 2334 O O . PRO A 1 317 ? 8.116 -11.274 7.782 1.00 96.38 317 PRO A O 1
ATOM 2337 N N . ALA A 1 318 ? 9.943 -12.479 7.291 1.00 96.19 318 ALA A N 1
ATOM 2338 C CA . ALA A 1 318 ? 9.302 -13.777 7.439 1.00 96.19 318 ALA A CA 1
ATOM 2339 C C . ALA A 1 318 ? 8.864 -14.048 8.889 1.00 96.19 318 ALA A C 1
ATOM 2341 O O . ALA A 1 318 ? 9.438 -13.528 9.846 1.00 96.19 318 ALA A O 1
ATOM 2342 N N . GLY A 1 319 ? 7.924 -14.975 9.048 1.00 97.06 319 GLY A N 1
ATOM 2343 C CA . GLY A 1 319 ? 7.519 -15.535 10.334 1.00 97.06 319 GLY A CA 1
ATOM 2344 C C . GLY A 1 319 ? 6.452 -14.733 11.074 1.00 97.06 319 GLY A C 1
ATOM 2345 O O . GLY A 1 319 ? 6.223 -15.005 12.251 1.00 97.06 319 GLY A O 1
ATOM 2346 N N . ILE A 1 320 ? 5.789 -13.781 10.413 1.00 98.00 320 ILE A N 1
ATOM 2347 C CA . ILE A 1 320 ? 4.698 -12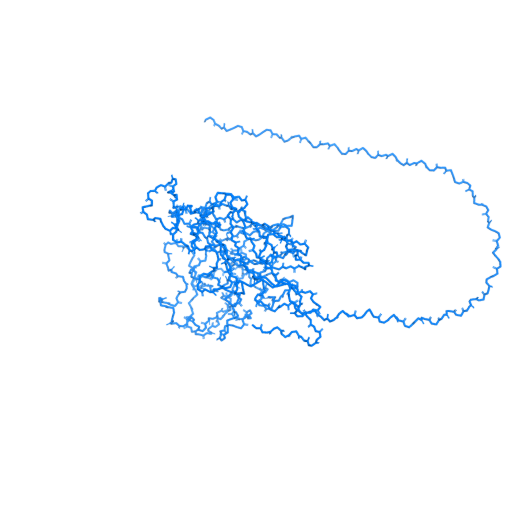.998 11.006 1.00 98.00 320 ILE A CA 1
ATOM 2348 C C . ILE A 1 320 ? 3.349 -13.356 10.373 1.00 98.00 320 ILE A C 1
ATOM 2350 O O . ILE A 1 320 ? 3.271 -13.762 9.214 1.00 98.00 320 ILE A O 1
ATOM 2354 N N . SER A 1 321 ? 2.279 -13.225 11.152 1.00 98.19 321 SER A N 1
ATOM 2355 C CA . SER A 1 321 ? 0.891 -13.398 10.697 1.00 98.19 321 SER A CA 1
ATOM 2356 C C . SER A 1 321 ? 0.099 -12.095 10.713 1.00 98.19 321 SER A C 1
ATOM 2358 O O . SER A 1 321 ? -1.055 -12.082 10.301 1.00 98.19 321 SER A O 1
ATOM 2360 N N . SER A 1 322 ? 0.677 -11.015 11.233 1.00 98.44 322 SER A N 1
ATOM 2361 C CA . SER A 1 322 ? 0.014 -9.724 11.318 1.00 98.44 322 SER A CA 1
ATOM 2362 C C . SER A 1 322 ? 1.006 -8.575 11.437 1.00 98.44 322 SER A C 1
ATOM 2364 O O . SER A 1 322 ? 2.166 -8.773 11.806 1.00 98.44 322 SER A O 1
ATOM 2366 N N . PHE A 1 323 ? 0.536 -7.376 11.114 1.00 98.50 323 PHE A N 1
ATOM 2367 C CA . PHE A 1 323 ? 1.242 -6.116 11.318 1.00 98.50 323 PHE A CA 1
ATOM 2368 C C . PHE A 1 323 ? 0.241 -4.979 11.548 1.00 98.50 323 PHE A C 1
ATOM 2370 O O . PHE A 1 323 ? -0.956 -5.122 11.296 1.00 98.50 323 PHE A O 1
ATOM 2377 N N . GLU A 1 324 ? 0.733 -3.842 12.033 1.00 98.25 324 GLU A N 1
ATOM 2378 C CA . GLU A 1 324 ? -0.089 -2.672 12.335 1.00 98.25 324 GLU A CA 1
ATOM 2379 C C . GLU A 1 324 ? 0.348 -1.459 11.519 1.00 98.25 324 GLU A C 1
ATOM 2381 O O . GLU A 1 324 ? 1.535 -1.263 11.239 1.00 98.25 324 GLU A O 1
ATOM 2386 N N . VAL A 1 325 ? -0.631 -0.625 11.179 1.00 98.44 325 VAL A N 1
ATOM 2387 C CA . VAL A 1 325 ? -0.433 0.630 10.460 1.00 98.44 325 VAL A CA 1
ATOM 2388 C C . VAL A 1 325 ? -1.282 1.704 11.112 1.00 98.44 325 VAL A C 1
ATOM 2390 O O . VAL A 1 325 ? -2.496 1.565 11.219 1.00 98.44 325 VAL A O 1
ATOM 2393 N N . THR A 1 326 ? -0.660 2.798 11.530 1.00 98.31 326 THR A N 1
ATOM 2394 C CA . THR A 1 326 ? -1.372 3.994 11.981 1.00 98.31 326 THR A CA 1
ATOM 2395 C C . THR A 1 326 ? -1.456 4.978 10.833 1.00 98.31 326 THR A C 1
ATOM 2397 O O . THR A 1 326 ? -0.420 5.416 10.345 1.00 98.31 326 THR A O 1
ATOM 2400 N N . TYR A 1 327 ? -2.670 5.327 10.415 1.00 97.75 327 TYR A N 1
ATOM 2401 C CA . TYR A 1 327 ? -2.934 6.294 9.354 1.00 97.75 327 TYR A CA 1
ATOM 2402 C C . TYR A 1 327 ? -3.678 7.506 9.921 1.00 97.75 327 TYR A C 1
ATOM 2404 O O . TYR A 1 327 ? -4.565 7.376 10.768 1.00 97.75 327 TYR A O 1
ATOM 2412 N N . GLU A 1 328 ? -3.288 8.693 9.474 1.00 96.00 328 GLU A N 1
ATOM 2413 C CA . GLU A 1 328 ? -3.828 9.976 9.909 1.00 96.00 328 GLU A CA 1
ATOM 2414 C C . GLU A 1 328 ? -4.161 10.832 8.695 1.00 96.00 328 GLU A C 1
ATOM 2416 O O . GLU A 1 328 ? -3.343 10.973 7.784 1.00 96.00 328 GLU A O 1
ATOM 2421 N N . VAL A 1 329 ? -5.330 11.468 8.748 1.00 93.12 329 VAL A N 1
ATOM 2422 C CA . VAL A 1 329 ? -5.709 12.543 7.832 1.00 93.12 329 VAL A CA 1
ATOM 2423 C C . VAL A 1 329 ? -5.771 13.829 8.640 1.00 93.12 329 VAL A C 1
ATOM 2425 O O . VAL A 1 329 ? -6.559 13.947 9.579 1.00 93.12 329 VAL A O 1
ATOM 2428 N N . GLY A 1 330 ? -4.956 14.816 8.275 1.00 90.44 330 GLY A N 1
ATOM 2429 C CA . GLY A 1 330 ? -4.934 16.135 8.901 1.00 90.44 330 GLY A CA 1
ATOM 2430 C C . GLY A 1 330 ? -6.291 16.843 8.830 1.00 90.44 330 GLY A C 1
ATOM 2431 O O . GLY A 1 330 ? -7.203 16.437 8.113 1.00 90.44 330 GLY A O 1
ATOM 2432 N N . ARG A 1 331 ? -6.472 17.925 9.590 1.00 87.81 331 ARG A N 1
ATOM 2433 C CA . ARG A 1 331 ? -7.714 18.715 9.518 1.00 87.81 331 ARG A CA 1
ATOM 2434 C C . ARG A 1 331 ? -7.777 19.489 8.206 1.00 87.81 331 ARG A C 1
ATOM 2436 O O . ARG A 1 331 ? -6.765 20.025 7.781 1.00 87.81 331 ARG A O 1
ATOM 2443 N N . ASN A 1 332 ? -8.959 19.617 7.611 1.00 82.69 332 ASN A N 1
ATOM 2444 C CA . ASN A 1 332 ? -9.217 20.644 6.601 1.00 82.69 332 ASN A CA 1
ATOM 2445 C C . ASN A 1 332 ? -9.766 21.888 7.296 1.00 82.69 332 ASN A C 1
ATOM 2447 O O . ASN A 1 332 ? -10.779 21.800 7.993 1.00 82.69 332 ASN A O 1
ATOM 2451 N N . PHE A 1 333 ? -9.103 23.026 7.127 1.00 79.25 333 PHE A N 1
ATOM 2452 C CA . PHE A 1 333 ? -9.559 24.292 7.697 1.00 79.25 333 PHE A CA 1
ATOM 2453 C C . PHE A 1 333 ? -10.533 25.041 6.774 1.00 79.25 333 PHE A C 1
ATOM 2455 O O . PHE A 1 333 ? -11.267 25.905 7.252 1.00 79.25 333 PHE A O 1
ATOM 2462 N N . ASP A 1 334 ? -10.588 24.676 5.490 1.00 71.25 334 ASP A N 1
ATOM 2463 C CA . ASP A 1 334 ? -11.329 25.398 4.451 1.00 71.25 334 ASP A CA 1
ATOM 2464 C C . ASP A 1 334 ? -12.685 24.757 4.100 1.00 71.25 334 ASP A C 1
ATOM 2466 O O . ASP A 1 334 ? -13.517 25.391 3.448 1.00 71.25 334 ASP A O 1
ATOM 2470 N N . ALA A 1 335 ? -12.942 23.517 4.531 1.00 65.88 335 ALA A N 1
ATOM 2471 C CA . ALA A 1 335 ? -14.184 22.804 4.227 1.00 65.88 335 ALA A CA 1
ATOM 2472 C C . ALA A 1 335 ? -14.758 22.004 5.409 1.00 65.88 335 ALA A C 1
ATOM 2474 O O . ALA A 1 335 ? -14.044 21.418 6.230 1.00 65.88 335 ALA A O 1
ATOM 2475 N N . SER A 1 336 ? -16.092 21.939 5.450 1.00 65.44 336 SER A N 1
ATOM 2476 C CA . SER A 1 336 ? -16.859 21.055 6.332 1.00 65.44 336 SER A CA 1
ATOM 2477 C C . SER A 1 336 ? -16.625 19.581 5.980 1.00 65.44 336 SER A C 1
ATOM 2479 O O . SER A 1 336 ? -16.668 19.239 4.803 1.00 65.44 336 SER A O 1
ATOM 2481 N N . ALA A 1 337 ? -16.435 18.731 6.999 1.00 68.50 337 ALA A N 1
ATOM 2482 C CA . ALA A 1 337 ? -16.411 17.257 6.953 1.00 68.50 337 ALA A CA 1
ATOM 2483 C C . ALA A 1 337 ? -15.995 16.619 5.604 1.00 68.50 337 ALA A C 1
ATOM 2485 O O . ALA A 1 337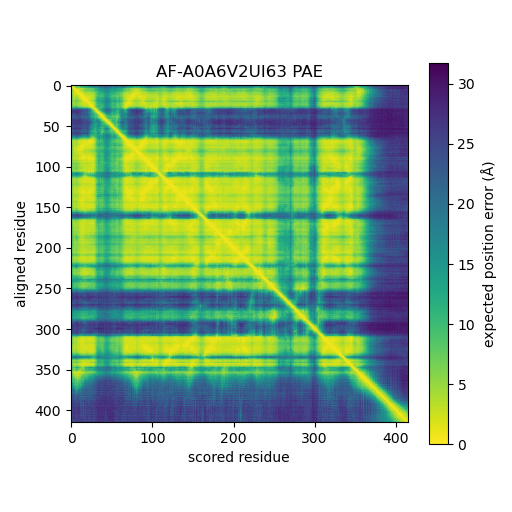 ? -16.819 16.035 4.899 1.00 68.50 337 ALA A O 1
ATOM 2486 N N . TYR A 1 338 ? -14.707 16.706 5.269 1.00 81.50 338 TYR A N 1
ATOM 2487 C CA . TYR A 1 338 ? -14.080 15.927 4.196 1.00 81.50 338 TYR A CA 1
ATOM 2488 C C . TYR A 1 338 ? -13.234 14.784 4.787 1.00 81.50 338 TYR A C 1
ATOM 2490 O O . TYR A 1 338 ? -13.069 14.681 6.005 1.00 81.50 338 TYR A O 1
ATOM 2498 N N . GLY A 1 339 ? -12.699 13.911 3.944 1.00 86.75 339 GLY A N 1
ATOM 2499 C CA . GLY A 1 339 ? -11.744 12.888 4.346 1.00 86.75 339 GLY A CA 1
ATOM 2500 C C . GLY A 1 339 ? -10.999 12.316 3.156 1.00 86.75 339 GLY A C 1
ATOM 2501 O O . GLY A 1 339 ? -11.131 12.808 2.038 1.00 86.75 339 GLY A O 1
ATOM 2502 N N . ARG A 1 340 ? -10.193 11.296 3.415 1.00 89.31 340 ARG A N 1
ATOM 2503 C CA . ARG A 1 340 ? -9.328 10.670 2.419 1.00 89.31 340 ARG A CA 1
ATOM 2504 C C . ARG A 1 340 ? -9.558 9.176 2.392 1.00 89.31 340 ARG A C 1
ATOM 2506 O O . ARG A 1 340 ? -10.029 8.602 3.373 1.00 89.31 340 ARG A O 1
ATOM 2513 N N . ASN A 1 341 ? -9.232 8.560 1.271 1.00 88.44 341 ASN A N 1
ATOM 2514 C CA . ASN A 1 341 ? -9.063 7.122 1.216 1.00 88.44 341 ASN A CA 1
ATOM 2515 C C . ASN A 1 341 ? -7.562 6.864 1.198 1.00 88.44 341 ASN A C 1
ATOM 2517 O O . ASN A 1 341 ? -6.850 7.584 0.516 1.00 88.44 341 ASN A O 1
ATOM 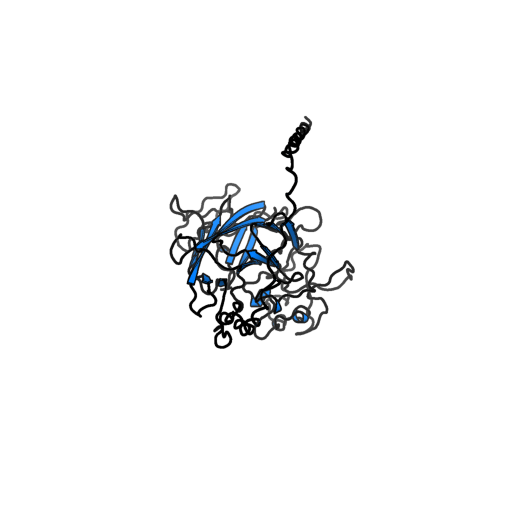2521 N N . PHE A 1 342 ? -7.091 5.841 1.897 1.00 90.44 342 PHE A N 1
ATOM 2522 C CA . PHE A 1 342 ? -5.795 5.270 1.553 1.00 90.44 342 PHE A CA 1
ATOM 2523 C C . PHE A 1 342 ? -6.022 3.906 0.932 1.00 90.44 342 PHE A C 1
ATOM 2525 O O . PHE A 1 342 ? -6.896 3.138 1.357 1.00 90.44 342 PHE A O 1
ATOM 2532 N N . LEU A 1 343 ? -5.242 3.630 -0.101 1.00 93.25 343 LEU A N 1
ATOM 2533 C CA . LEU A 1 343 ? -5.345 2.397 -0.858 1.00 93.25 343 LEU A CA 1
ATOM 2534 C C . LEU A 1 343 ? -4.212 1.468 -0.463 1.00 93.25 343 LEU A C 1
ATOM 2536 O O . LEU A 1 343 ? -3.120 1.919 -0.114 1.00 93.25 343 LEU A O 1
ATOM 2540 N N . PHE A 1 344 ? -4.453 0.167 -0.540 1.00 95.12 344 PHE A N 1
ATOM 2541 C CA . PHE A 1 344 ? -3.423 -0.814 -0.251 1.00 95.12 344 PHE A CA 1
ATOM 2542 C C . PHE A 1 344 ? -3.550 -2.079 -1.089 1.00 95.12 344 PHE A C 1
ATOM 2544 O O . PHE A 1 344 ? -4.641 -2.509 -1.472 1.00 95.12 344 PHE A O 1
ATOM 2551 N N . ALA A 1 345 ? -2.398 -2.691 -1.343 1.00 93.81 345 ALA A N 1
ATOM 2552 C CA . ALA A 1 345 ? -2.269 -3.974 -2.013 1.00 93.81 345 ALA A CA 1
ATOM 2553 C C . ALA A 1 345 ? -0.914 -4.610 -1.683 1.00 93.81 345 ALA A C 1
ATOM 2555 O O . ALA A 1 345 ? 0.026 -3.912 -1.320 1.00 93.81 345 ALA A O 1
ATOM 2556 N N . GLY A 1 346 ? -0.772 -5.925 -1.840 1.00 91.56 346 GLY A N 1
ATOM 2557 C CA . GLY A 1 346 ? 0.563 -6.532 -1.893 1.00 91.56 346 GLY A CA 1
ATOM 2558 C C . GLY A 1 346 ? 1.079 -6.532 -3.327 1.00 91.56 346 GLY A C 1
ATOM 2559 O O . GLY A 1 346 ? 0.290 -6.453 -4.262 1.00 91.56 346 GLY A O 1
ATOM 2560 N N . THR A 1 347 ? 2.384 -6.699 -3.530 1.00 83.56 347 THR A N 1
ATOM 2561 C CA . THR A 1 347 ? 2.998 -6.773 -4.877 1.00 83.56 347 THR A CA 1
ATOM 2562 C C . THR A 1 347 ? 2.621 -8.033 -5.667 1.00 83.56 347 THR A C 1
ATOM 2564 O O . THR A 1 347 ? 3.139 -8.265 -6.757 1.00 83.56 347 THR A O 1
ATOM 2567 N N . GLY A 1 348 ? 1.701 -8.849 -5.140 1.00 66.44 348 GLY A N 1
ATOM 2568 C CA . GLY A 1 348 ? 1.318 -10.140 -5.691 1.00 66.44 348 GLY A CA 1
ATOM 2569 C C . GLY A 1 348 ? 0.836 -10.072 -7.131 1.00 66.44 348 GLY A C 1
ATOM 2570 O O . GLY A 1 348 ? 1.118 -10.988 -7.882 1.00 66.44 348 GLY A O 1
ATOM 2571 N N . SER A 1 349 ? 0.203 -8.993 -7.584 1.00 57.34 349 SER A N 1
ATOM 2572 C CA . SER A 1 349 ? -0.200 -8.843 -8.996 1.00 57.34 349 SER A CA 1
ATOM 2573 C C . SER A 1 349 ? 0.941 -9.067 -10.017 1.00 57.34 349 SER A C 1
ATOM 2575 O O . SER A 1 349 ? 0.669 -9.309 -11.195 1.00 57.34 349 SER A O 1
ATOM 2577 N N . LEU A 1 350 ? 2.202 -9.030 -9.574 1.00 64.69 350 LEU A N 1
ATOM 2578 C CA . LEU A 1 350 ? 3.412 -9.287 -10.348 1.00 64.69 350 LEU A CA 1
ATOM 2579 C C . LEU A 1 350 ? 3.951 -10.724 -10.154 1.00 64.69 350 LEU A C 1
ATOM 2581 O O . LEU A 1 350 ? 3.605 -11.401 -9.185 1.00 64.69 350 LEU A O 1
ATOM 2585 N N . PRO A 1 351 ? 4.807 -11.230 -11.067 1.00 63.00 351 PRO A N 1
ATOM 2586 C CA . PRO A 1 351 ? 5.367 -12.585 -10.994 1.00 63.00 351 PRO A CA 1
ATOM 2587 C C . PRO A 1 351 ? 5.973 -12.908 -9.623 1.00 63.00 351 PRO A C 1
ATOM 2589 O O . PRO A 1 351 ? 6.796 -12.123 -9.151 1.00 63.00 351 PRO A O 1
ATOM 2592 N N . PRO A 1 352 ? 5.616 -14.036 -8.974 1.00 70.00 352 PRO A N 1
ATOM 2593 C CA . PRO A 1 352 ? 6.327 -14.484 -7.786 1.00 70.00 352 PRO A CA 1
ATOM 2594 C C . PRO A 1 352 ? 7.776 -14.802 -8.154 1.00 70.00 352 PRO A C 1
ATOM 2596 O O . PRO A 1 352 ? 8.082 -15.163 -9.296 1.00 70.00 352 PRO A O 1
ATOM 2599 N N . GLU A 1 353 ? 8.666 -14.713 -7.172 1.00 81.19 353 GLU A N 1
ATOM 2600 C CA . GLU A 1 353 ? 10.045 -15.141 -7.357 1.00 81.19 353 GLU A CA 1
ATOM 2601 C C . GLU A 1 353 ? 10.057 -16.644 -7.656 1.00 81.19 353 GLU A C 1
ATOM 2603 O O . GLU A 1 353 ? 9.580 -17.459 -6.865 1.00 81.19 353 GLU A O 1
ATOM 2608 N N . CYS A 1 354 ? 10.574 -17.031 -8.819 1.00 85.94 354 CYS A N 1
ATOM 2609 C CA . CYS A 1 354 ? 10.820 -18.433 -9.107 1.00 85.94 354 CYS A CA 1
ATOM 2610 C C . CYS A 1 354 ? 12.135 -18.827 -8.439 1.00 85.94 354 CYS A C 1
ATOM 2612 O O . CYS A 1 354 ? 13.172 -18.218 -8.700 1.00 85.94 354 CYS A O 1
ATOM 2614 N N . VAL A 1 355 ? 12.114 -19.888 -7.639 1.00 86.44 355 VAL A N 1
ATOM 2615 C CA . VAL A 1 355 ? 13.321 -20.498 -7.084 1.00 86.44 355 VAL A CA 1
ATOM 2616 C C . VAL A 1 355 ? 13.606 -21.812 -7.797 1.00 86.44 355 VAL A C 1
ATOM 2618 O O . VAL A 1 355 ? 12.705 -22.608 -8.072 1.00 86.44 355 VAL A O 1
ATOM 2621 N N . GLY A 1 356 ? 14.874 -22.018 -8.146 1.00 87.06 356 GLY A N 1
ATOM 2622 C CA . GLY A 1 356 ? 15.329 -23.273 -8.729 1.00 87.06 356 GLY A CA 1
ATOM 2623 C C . GLY A 1 356 ? 15.234 -24.428 -7.731 1.00 87.06 356 GLY A C 1
ATOM 2624 O O . GLY A 1 356 ? 15.104 -24.200 -6.524 1.00 87.06 356 GLY A O 1
ATOM 2625 N N . PRO A 1 357 ? 15.355 -25.676 -8.212 1.00 83.56 357 PRO A N 1
ATOM 2626 C CA . PRO A 1 357 ? 15.425 -26.819 -7.319 1.00 83.56 357 PRO A CA 1
ATOM 2627 C C . PRO A 1 357 ? 16.610 -26.625 -6.362 1.00 83.56 357 PRO A C 1
ATOM 2629 O O . PRO A 1 357 ? 17.620 -26.035 -6.774 1.00 83.56 357 PRO A O 1
ATOM 2632 N N . PRO A 1 358 ? 16.528 -27.121 -5.112 1.00 80.00 358 PRO A N 1
ATOM 2633 C CA . PRO A 1 358 ? 17.634 -27.033 -4.172 1.00 80.00 358 PRO A CA 1
ATOM 2634 C C . PRO A 1 358 ? 18.917 -27.491 -4.862 1.00 80.00 358 PRO A C 1
ATOM 2636 O O . PRO A 1 358 ? 18.995 -28.631 -5.331 1.00 80.00 358 PRO A O 1
ATOM 2639 N N . GLN A 1 359 ? 19.904 -26.597 -4.980 1.00 79.25 359 GLN A N 1
ATOM 2640 C CA . GLN A 1 359 ? 21.195 -27.000 -5.518 1.00 79.25 359 GLN A CA 1
ATOM 2641 C C . GLN A 1 359 ? 21.712 -28.102 -4.603 1.00 79.25 359 GLN A C 1
ATOM 2643 O O . GLN A 1 359 ? 21.867 -27.891 -3.397 1.00 79.25 359 GLN A O 1
ATOM 2648 N N . LEU A 1 360 ? 21.926 -29.294 -5.170 1.00 79.81 360 LEU A N 1
ATOM 2649 C CA . LEU A 1 360 ? 22.593 -30.360 -4.438 1.00 79.81 360 LEU A CA 1
ATOM 2650 C C . LEU A 1 360 ? 23.871 -29.758 -3.847 1.00 79.81 360 LEU A C 1
ATOM 2652 O O . LEU A 1 360 ? 24.558 -29.022 -4.567 1.00 79.81 360 LEU A O 1
ATOM 2656 N N . PRO A 1 361 ? 24.185 -30.037 -2.566 1.00 80.81 361 PRO A N 1
ATOM 2657 C CA . PRO A 1 361 ? 25.434 -29.588 -1.979 1.00 80.81 361 PRO A CA 1
ATOM 2658 C C . PRO A 1 361 ? 26.553 -29.892 -2.973 1.00 80.81 361 PRO A C 1
ATOM 2660 O O . PRO A 1 361 ? 26.538 -30.998 -3.536 1.00 80.81 361 PRO A O 1
ATOM 2663 N N . PRO A 1 362 ? 27.472 -28.943 -3.242 1.00 82.62 362 PRO A N 1
ATOM 2664 C CA . PRO A 1 362 ? 28.562 -29.193 -4.169 1.00 82.62 362 PRO A CA 1
ATOM 2665 C C . PRO A 1 362 ? 29.176 -30.530 -3.782 1.00 82.62 362 PRO A C 1
ATOM 2667 O O . PRO A 1 362 ? 29.505 -30.728 -2.607 1.00 82.62 362 PRO A O 1
ATOM 2670 N N . ALA A 1 363 ? 29.202 -31.468 -4.739 1.00 82.69 363 ALA A N 1
ATOM 2671 C CA . ALA A 1 363 ? 29.683 -32.818 -4.493 1.00 82.69 363 ALA A CA 1
ATOM 2672 C C . ALA A 1 363 ? 30.982 -32.690 -3.706 1.00 82.69 363 ALA A C 1
ATOM 2674 O O . ALA A 1 363 ? 31.864 -31.937 -4.136 1.00 82.69 363 ALA A O 1
ATOM 2675 N N . MET A 1 364 ? 31.047 -33.327 -2.525 1.00 78.25 364 MET A N 1
ATOM 2676 C CA . MET A 1 364 ? 32.223 -33.204 -1.668 1.00 78.25 364 MET A CA 1
ATOM 2677 C C . MET A 1 364 ? 33.450 -33.391 -2.558 1.00 78.25 364 MET A C 1
ATOM 2679 O O . MET A 1 364 ? 33.475 -34.371 -3.315 1.00 78.25 364 MET A O 1
ATOM 2683 N N . PRO A 1 365 ? 34.421 -32.457 -2.537 1.00 81.50 365 PRO A N 1
ATOM 2684 C CA . PRO A 1 365 ? 35.609 -32.606 -3.356 1.00 81.50 365 PRO A CA 1
ATOM 2685 C C . PRO A 1 365 ? 36.161 -34.010 -3.102 1.00 81.50 365 PRO A C 1
ATOM 2687 O O . PRO A 1 365 ? 36.147 -34.441 -1.941 1.00 81.50 365 PRO A O 1
ATOM 2690 N N . PRO A 1 366 ? 36.568 -34.747 -4.156 1.00 81.19 366 PRO A N 1
ATOM 2691 C CA . PRO A 1 366 ? 37.015 -36.124 -4.017 1.00 81.19 366 PRO A CA 1
ATOM 2692 C C . PRO A 1 366 ? 37.989 -36.174 -2.853 1.00 81.19 366 PRO A C 1
ATOM 2694 O O . PRO A 1 366 ? 38.946 -35.393 -2.817 1.00 81.19 366 PRO A O 1
ATOM 2697 N N . SER A 1 367 ? 37.672 -37.014 -1.862 1.00 77.19 367 SER A N 1
ATOM 2698 C CA . SER A 1 367 ? 38.460 -37.148 -0.643 1.00 77.19 367 SER A CA 1
ATOM 2699 C C . SER A 1 367 ? 39.923 -37.212 -1.049 1.00 77.19 367 SER A C 1
ATOM 2701 O O . SER A 1 367 ? 40.295 -38.105 -1.819 1.00 77.19 367 SER A O 1
ATOM 2703 N N . ARG A 1 368 ? 40.728 -36.230 -0.606 1.00 74.06 368 ARG A N 1
ATOM 2704 C CA . ARG A 1 368 ? 42.168 -36.230 -0.880 1.00 74.06 368 ARG A CA 1
ATOM 2705 C C . ARG A 1 368 ? 42.686 -37.637 -0.571 1.00 74.06 368 ARG A C 1
ATOM 2707 O O . ARG A 1 368 ? 42.309 -38.167 0.479 1.00 74.06 368 ARG A O 1
ATOM 2714 N N . PRO A 1 369 ? 43.512 -38.238 -1.450 1.00 78.25 369 PRO A N 1
ATOM 2715 C CA . PRO A 1 369 ? 44.156 -39.507 -1.153 1.00 78.25 369 PRO A CA 1
ATOM 2716 C C . PRO A 1 369 ? 44.716 -39.446 0.262 1.00 78.25 369 PRO A C 1
ATOM 2718 O O . PRO A 1 369 ? 45.332 -38.435 0.621 1.00 78.25 369 PRO A O 1
ATOM 2721 N N . ALA A 1 370 ? 44.436 -40.477 1.064 1.00 74.50 370 ALA A N 1
ATOM 2722 C CA . ALA A 1 370 ? 44.925 -40.542 2.431 1.00 74.50 370 ALA A CA 1
ATOM 2723 C C . ALA A 1 370 ? 46.423 -40.193 2.414 1.00 74.50 370 ALA A C 1
ATOM 2725 O O . ALA A 1 370 ? 47.158 -40.771 1.602 1.00 74.50 370 ALA A O 1
ATOM 2726 N N . PRO A 1 371 ? 46.878 -39.213 3.217 1.00 74.00 371 PRO A N 1
ATOM 2727 C CA . PRO A 1 371 ? 48.294 -38.899 3.281 1.00 74.00 371 PRO A CA 1
ATOM 2728 C C . PRO A 1 371 ? 49.047 -40.194 3.579 1.00 74.00 371 PRO A C 1
ATOM 2730 O O . PRO A 1 371 ? 48.629 -40.969 4.444 1.00 74.00 371 PRO A O 1
ATOM 2733 N N . MET A 1 372 ? 50.114 -40.453 2.814 1.00 73.06 372 MET A N 1
ATOM 2734 C CA . MET A 1 372 ? 50.975 -41.606 3.063 1.00 73.06 372 MET A CA 1
ATOM 2735 C C . MET A 1 372 ? 51.342 -41.634 4.552 1.00 73.06 372 MET A C 1
ATOM 2737 O O . MET A 1 372 ? 51.596 -40.565 5.115 1.00 73.06 372 MET A O 1
ATOM 2741 N N . PRO A 1 373 ? 51.351 -42.815 5.195 1.00 71.31 373 PRO A N 1
ATOM 2742 C CA . PRO A 1 373 ? 51.678 -42.924 6.607 1.00 71.31 373 PRO A CA 1
ATOM 2743 C C . PRO A 1 373 ? 53.021 -42.237 6.862 1.00 71.31 373 PRO A C 1
ATOM 2745 O O . PRO A 1 373 ? 54.046 -42.636 6.306 1.00 71.31 373 PRO A O 1
ATOM 2748 N N . SER A 1 374 ? 52.997 -41.169 7.664 1.00 73.56 374 SER A N 1
ATOM 2749 C CA . SER A 1 374 ? 54.217 -40.491 8.091 1.00 73.56 374 SER A CA 1
ATOM 2750 C C . SER A 1 374 ? 55.138 -41.510 8.768 1.00 73.56 374 SER A C 1
ATOM 2752 O O . SER A 1 374 ? 54.653 -42.304 9.581 1.00 73.56 374 SER A O 1
ATOM 2754 N N . PRO A 1 375 ? 56.449 -41.512 8.466 1.00 72.31 375 PRO A N 1
ATOM 2755 C CA . PRO A 1 375 ? 57.401 -42.366 9.161 1.00 72.31 375 PRO A CA 1
ATOM 2756 C C . PRO A 1 375 ? 57.315 -42.104 10.665 1.00 72.31 375 PRO A C 1
ATOM 2758 O O . PRO A 1 375 ? 57.297 -40.950 11.099 1.00 72.31 375 PRO A O 1
ATOM 2761 N N . SER A 1 376 ? 57.219 -43.189 11.436 1.00 65.75 376 SER A N 1
ATOM 2762 C CA . SER A 1 376 ? 57.070 -43.186 12.888 1.00 65.75 376 SER A CA 1
ATOM 2763 C C . SER A 1 376 ? 58.039 -42.199 13.533 1.00 65.75 376 SER A C 1
ATOM 2765 O O . SER A 1 376 ? 59.257 -42.366 13.459 1.00 65.75 376 SER A O 1
ATOM 2767 N N . SER A 1 377 ? 57.494 -41.156 14.156 1.00 68.81 377 SER A N 1
ATOM 2768 C CA . SER A 1 377 ? 58.278 -40.185 14.909 1.00 68.81 377 SER A CA 1
ATOM 2769 C C . SER A 1 377 ? 59.022 -40.882 16.060 1.00 68.81 377 SER A C 1
ATOM 2771 O O . SER A 1 377 ? 58.432 -41.743 16.722 1.00 68.81 377 SER A O 1
ATOM 2773 N N . PRO A 1 378 ? 60.298 -40.535 16.314 1.00 75.12 378 PRO A N 1
ATOM 2774 C CA . PRO A 1 378 ? 61.068 -41.093 17.420 1.00 75.12 378 PRO A CA 1
ATOM 2775 C C . PRO A 1 378 ? 60.413 -40.780 18.778 1.00 75.12 378 PRO A C 1
ATOM 2777 O O . PRO A 1 378 ? 59.655 -39.812 18.889 1.00 75.12 378 PRO A O 1
ATOM 2780 N N . PRO A 1 379 ? 60.689 -41.599 19.812 1.00 71.94 379 PRO A N 1
ATOM 2781 C CA . PRO A 1 379 ? 60.083 -41.447 21.129 1.00 71.94 379 PRO A CA 1
ATOM 2782 C C . PRO A 1 379 ? 60.355 -40.049 21.710 1.00 71.94 379 PRO A C 1
ATOM 2784 O O . PRO A 1 379 ? 61.463 -39.527 21.554 1.00 71.94 379 PRO A O 1
ATOM 2787 N N . PRO A 1 380 ? 59.366 -39.432 22.378 1.00 64.06 380 PRO A N 1
ATOM 2788 C CA . PRO A 1 380 ? 59.502 -38.079 22.890 1.00 64.06 380 PRO A CA 1
ATOM 2789 C C . PRO A 1 380 ? 60.533 -38.022 24.023 1.00 64.06 380 PRO A C 1
ATOM 2791 O O . PRO A 1 380 ? 60.503 -38.816 24.964 1.00 64.06 380 PRO A O 1
ATOM 2794 N N . THR A 1 381 ? 61.431 -37.043 23.937 1.00 70.69 381 THR A N 1
ATOM 2795 C CA . THR A 1 381 ? 62.358 -36.658 25.005 1.00 70.69 381 THR A CA 1
ATOM 2796 C C . THR A 1 381 ? 61.570 -36.220 26.253 1.00 70.69 381 THR A C 1
ATOM 2798 O O . THR A 1 381 ? 60.555 -35.534 26.101 1.00 70.69 381 THR A O 1
ATOM 2801 N N . PRO A 1 382 ? 62.003 -36.562 27.485 1.00 63.22 382 PRO A N 1
ATOM 2802 C CA . PRO A 1 382 ? 61.293 -36.177 28.704 1.00 63.22 382 PRO A CA 1
ATOM 2803 C C . PRO A 1 382 ? 61.173 -34.652 28.825 1.00 63.22 382 PRO A C 1
ATOM 2805 O O . PRO A 1 382 ? 62.175 -33.937 28.802 1.00 63.22 382 PRO A O 1
ATOM 2808 N N . LEU A 1 383 ? 59.941 -34.157 28.957 1.00 63.12 383 LEU A N 1
ATOM 2809 C CA . LEU A 1 383 ? 59.653 -32.741 29.188 1.00 63.12 383 LEU A CA 1
ATOM 2810 C C . LEU A 1 383 ? 60.168 -32.297 30.573 1.00 63.12 383 LEU A C 1
ATOM 2812 O O . LEU A 1 383 ? 59.944 -33.010 31.556 1.00 63.12 383 LEU A O 1
ATOM 2816 N N . PRO A 1 384 ? 60.793 -31.109 30.693 1.00 60.44 384 PRO A N 1
ATOM 2817 C CA . PRO A 1 384 ? 61.114 -30.513 31.985 1.00 60.44 384 PRO A CA 1
ATOM 2818 C C . PRO A 1 384 ? 59.834 -30.227 32.775 1.00 60.44 384 PRO A C 1
ATOM 2820 O O . PRO A 1 384 ? 58.855 -29.707 32.233 1.00 60.44 384 PRO A O 1
ATOM 2823 N N . GLN A 1 385 ? 59.849 -30.557 34.066 1.00 54.25 385 GLN A N 1
ATOM 2824 C CA . GLN A 1 385 ? 58.733 -30.312 34.975 1.00 54.25 385 GLN A CA 1
ATOM 2825 C C . GLN A 1 385 ? 58.395 -28.816 35.034 1.00 54.25 385 GLN A C 1
ATOM 2827 O O . GLN A 1 385 ? 59.252 -27.966 35.278 1.00 54.25 385 GLN A O 1
ATOM 2832 N N . ARG A 1 386 ? 57.120 -28.508 34.789 1.00 55.75 386 ARG A N 1
ATOM 2833 C CA . ARG A 1 386 ? 56.564 -27.153 34.792 1.00 55.75 386 ARG A CA 1
ATOM 2834 C C . ARG A 1 386 ? 56.526 -26.614 36.234 1.00 55.75 386 ARG A C 1
ATOM 2836 O O . ARG A 1 386 ? 56.001 -27.316 37.098 1.00 55.75 386 ARG A O 1
ATOM 2843 N N . PRO A 1 387 ? 57.013 -25.392 36.517 1.00 58.38 387 PRO A N 1
ATOM 2844 C CA . PRO A 1 387 ? 56.867 -24.788 37.837 1.00 58.38 387 PRO A CA 1
ATOM 2845 C C . PRO A 1 387 ? 55.390 -24.538 38.157 1.00 58.38 387 PRO A C 1
ATOM 2847 O O . PRO A 1 387 ? 54.631 -24.074 37.303 1.00 58.38 387 PRO A O 1
ATOM 2850 N N . HIS A 1 388 ? 54.999 -24.839 39.395 1.00 56.56 388 HIS A N 1
ATOM 2851 C CA . HIS A 1 388 ? 53.678 -24.545 39.941 1.00 56.56 388 HIS A CA 1
ATOM 2852 C C . HIS A 1 388 ? 53.366 -23.045 39.827 1.00 56.56 388 HIS A C 1
ATOM 2854 O O . HIS A 1 388 ? 54.010 -22.217 40.471 1.00 56.56 388 HIS A O 1
ATOM 2860 N N . LEU A 1 389 ? 52.363 -22.702 39.015 1.00 54.00 389 LEU A N 1
ATOM 2861 C CA . LEU A 1 389 ? 51.777 -21.365 38.981 1.00 54.00 389 LEU A CA 1
ATOM 2862 C C . LEU A 1 389 ? 50.810 -21.209 40.162 1.00 54.00 389 LEU A C 1
ATOM 2864 O O . LEU A 1 389 ? 49.932 -22.046 40.375 1.00 54.00 389 LEU A O 1
ATOM 2868 N N . LEU A 1 390 ? 51.015 -20.137 40.927 1.00 62.75 390 LEU A N 1
ATOM 2869 C CA . LEU A 1 390 ? 50.164 -19.690 42.029 1.00 62.75 390 LEU A CA 1
ATOM 2870 C C . LEU A 1 390 ? 48.770 -19.263 41.523 1.00 62.75 390 LEU A C 1
ATOM 2872 O O . LEU A 1 390 ? 48.639 -18.840 40.373 1.00 62.75 390 LEU A O 1
ATOM 2876 N N . PRO A 1 391 ? 47.728 -19.349 42.369 1.00 58.25 391 PRO A N 1
ATOM 2877 C CA . PRO A 1 391 ? 46.362 -19.012 41.985 1.00 58.25 391 PRO A CA 1
ATOM 2878 C C . PRO A 1 391 ? 46.213 -17.512 41.692 1.00 58.25 391 PRO A C 1
ATOM 2880 O O . PRO A 1 391 ? 46.482 -16.667 42.544 1.00 58.25 391 PRO A O 1
ATOM 2883 N N . HIS A 1 392 ? 45.754 -17.195 40.479 1.00 57.19 392 HIS A N 1
ATOM 2884 C CA . HIS A 1 392 ? 45.346 -15.848 40.092 1.00 57.19 392 HIS A CA 1
ATOM 2885 C C . HIS A 1 392 ? 44.049 -15.461 40.809 1.00 57.19 392 HIS A C 1
ATOM 2887 O O . HIS A 1 392 ? 43.022 -16.126 40.671 1.00 57.19 392 HIS A O 1
ATOM 2893 N N . THR A 1 393 ? 44.096 -14.362 41.558 1.00 62.78 393 THR A N 1
ATOM 2894 C CA . THR A 1 393 ? 42.921 -13.659 42.072 1.00 62.78 393 THR A CA 1
ATOM 2895 C C . THR A 1 393 ? 42.190 -12.944 40.927 1.00 62.78 393 THR A C 1
ATOM 2897 O O . THR A 1 393 ? 42.842 -12.292 40.106 1.00 62.78 393 THR A O 1
ATOM 2900 N N . PRO A 1 394 ? 40.852 -13.046 40.842 1.00 66.31 394 PRO A N 1
ATOM 2901 C CA . PRO A 1 394 ? 40.077 -12.319 39.845 1.00 66.31 394 PRO A CA 1
ATOM 2902 C C . PRO A 1 394 ? 40.091 -10.804 40.127 1.00 66.31 394 PRO A C 1
ATOM 2904 O O . PRO A 1 394 ? 40.156 -10.396 41.291 1.00 66.31 394 PRO A O 1
ATOM 2907 N N . PRO A 1 395 ? 40.030 -9.961 39.080 1.00 71.19 395 PRO A N 1
ATOM 2908 C CA . PRO A 1 395 ? 39.976 -8.513 39.234 1.00 71.19 395 PRO A CA 1
ATOM 2909 C C . PRO A 1 395 ? 38.651 -8.062 39.881 1.00 71.19 395 PRO A C 1
ATOM 2911 O O . PRO A 1 395 ? 37.627 -8.732 39.724 1.00 71.19 395 PRO A O 1
ATOM 2914 N N . PRO A 1 396 ? 38.650 -6.927 40.605 1.00 66.44 396 PRO A N 1
ATOM 2915 C CA . PRO A 1 396 ? 37.455 -6.402 41.254 1.00 66.44 396 PRO A CA 1
ATOM 2916 C C . PRO A 1 396 ? 36.418 -5.923 40.229 1.00 66.44 396 PRO A C 1
ATOM 2918 O O . PRO A 1 396 ? 36.750 -5.283 39.231 1.00 66.44 396 PRO A O 1
ATOM 2921 N N . LEU A 1 397 ? 35.151 -6.233 40.512 1.00 64.81 397 LEU A N 1
ATOM 2922 C CA . LEU A 1 397 ? 33.977 -5.777 39.767 1.00 64.81 397 LEU A CA 1
ATOM 2923 C C . LEU A 1 397 ? 33.915 -4.245 39.718 1.00 64.81 397 LEU A C 1
ATOM 2925 O O . LEU A 1 397 ? 34.037 -3.575 40.745 1.00 64.81 397 LEU A O 1
ATOM 2929 N N . MET A 1 398 ? 33.687 -3.705 38.520 1.00 70.50 398 MET A N 1
ATOM 2930 C CA . MET A 1 398 ? 33.406 -2.284 38.332 1.00 70.50 398 MET A CA 1
ATOM 2931 C C . MET A 1 398 ? 32.089 -1.894 39.025 1.00 70.50 398 MET A C 1
ATOM 2933 O O . MET A 1 398 ? 31.129 -2.669 38.983 1.00 70.50 398 MET A O 1
ATOM 2937 N N . PRO A 1 399 ? 32.015 -0.702 39.643 1.00 74.62 399 PRO A N 1
ATOM 2938 C CA . PRO A 1 399 ? 30.779 -0.204 40.226 1.00 74.62 399 PRO A CA 1
ATOM 2939 C C . PRO A 1 399 ? 29.742 0.116 39.134 1.00 74.62 399 PRO A C 1
ATOM 2941 O O . PRO A 1 399 ? 30.115 0.507 38.024 1.00 74.62 399 PRO A O 1
ATOM 2944 N N . PRO A 1 400 ? 28.442 -0.037 39.439 1.00 73.38 400 PRO A N 1
ATOM 2945 C CA . PRO A 1 400 ? 27.371 0.269 38.503 1.00 73.38 400 PRO A CA 1
ATOM 2946 C C . PRO A 1 400 ? 27.331 1.771 38.167 1.00 73.38 400 PRO A C 1
ATOM 2948 O O . PRO A 1 400 ? 27.667 2.603 39.016 1.00 73.38 400 PRO A O 1
ATOM 2951 N N . PRO A 1 401 ? 26.903 2.134 36.946 1.00 68.94 401 PRO A N 1
ATOM 2952 C CA . PRO A 1 401 ? 26.738 3.525 36.551 1.00 68.94 401 PRO A CA 1
ATOM 2953 C C . PRO A 1 401 ? 25.666 4.212 37.407 1.00 68.94 401 PRO A C 1
ATOM 2955 O O . PRO A 1 401 ? 24.601 3.658 37.679 1.00 68.94 401 PRO A O 1
ATOM 2958 N N . SER A 1 402 ? 25.963 5.437 37.834 1.00 72.25 402 SER A N 1
ATOM 2959 C CA . SER A 1 402 ? 25.053 6.303 38.582 1.00 72.25 402 SER A CA 1
ATOM 2960 C C . SER A 1 402 ? 23.840 6.698 37.738 1.00 72.25 402 SER A C 1
ATOM 2962 O O . SER A 1 402 ? 23.988 7.107 36.586 1.00 72.25 402 SER A O 1
ATOM 2964 N N . THR A 1 403 ? 22.650 6.615 38.333 1.00 73.25 403 THR A N 1
ATOM 2965 C CA . THR A 1 403 ? 21.375 7.018 37.726 1.00 73.25 403 THR A CA 1
ATOM 2966 C C . THR A 1 403 ? 21.371 8.502 37.338 1.00 73.25 403 THR A C 1
ATOM 2968 O O . THR A 1 403 ? 21.820 9.327 38.141 1.00 73.25 403 THR A O 1
ATOM 2971 N N . PRO A 1 404 ? 20.844 8.869 36.155 1.00 77.94 404 PRO A N 1
ATOM 2972 C CA . PRO A 1 404 ? 20.716 10.265 35.752 1.00 77.94 404 PRO A CA 1
ATOM 2973 C C . PRO A 1 404 ? 19.741 11.032 36.668 1.00 77.94 404 PRO A C 1
ATOM 2975 O O . PRO A 1 404 ? 18.791 10.439 37.190 1.00 77.94 404 PRO A O 1
ATOM 2978 N N . PRO A 1 405 ? 19.966 12.341 36.888 1.00 84.31 405 PRO A N 1
ATOM 2979 C CA . PRO A 1 405 ? 19.076 13.173 37.690 1.00 84.31 405 PRO A CA 1
ATOM 2980 C C . PRO A 1 405 ? 17.703 13.347 37.013 1.00 84.31 405 PRO A C 1
ATOM 2982 O O . PRO A 1 405 ? 17.613 13.301 35.784 1.00 84.31 405 PRO A O 1
ATOM 2985 N N . PRO A 1 406 ? 16.630 13.566 37.795 1.00 81.75 406 PRO A N 1
ATOM 2986 C CA . PRO A 1 406 ? 15.296 13.794 37.254 1.00 81.75 406 PRO A CA 1
ATOM 2987 C C . PRO A 1 406 ? 15.230 15.101 36.441 1.00 81.75 406 PRO A C 1
ATOM 2989 O O . PRO A 1 406 ? 15.944 16.059 36.756 1.00 81.75 406 PRO A O 1
ATOM 2992 N N . PRO A 1 407 ? 14.364 15.164 35.414 1.00 80.69 407 PRO A N 1
ATOM 2993 C CA . PRO A 1 407 ? 14.161 16.376 34.632 1.00 80.69 407 PRO A CA 1
ATOM 2994 C C . PRO A 1 407 ? 13.562 17.506 35.491 1.00 80.69 407 PRO A C 1
ATOM 2996 O O . PRO A 1 407 ? 12.817 17.238 36.440 1.00 80.69 407 PRO A O 1
ATOM 2999 N N . PRO A 1 408 ? 13.869 18.776 35.173 1.00 85.06 408 PRO A N 1
ATOM 3000 C CA . PRO A 1 408 ? 13.283 19.921 35.857 1.00 85.06 408 PRO A CA 1
ATOM 3001 C C . PRO A 1 408 ? 11.761 19.998 35.618 1.00 85.06 408 PRO A C 1
ATOM 3003 O O . PRO A 1 408 ? 11.283 19.595 34.555 1.00 85.06 408 PRO A O 1
ATOM 3006 N N . PRO A 1 409 ? 10.987 20.526 36.585 1.00 80.69 409 PRO A N 1
ATOM 3007 C CA . PRO A 1 409 ? 9.546 20.696 36.437 1.00 80.69 409 PRO A CA 1
ATOM 3008 C C . PRO A 1 409 ? 9.206 21.694 35.322 1.00 80.69 409 PRO A C 1
ATOM 3010 O O . PRO A 1 409 ? 9.878 22.713 35.151 1.00 80.69 409 PRO A O 1
ATOM 3013 N N . LEU A 1 410 ? 8.137 21.394 34.579 1.00 79.12 410 LEU A N 1
ATOM 3014 C CA . LEU A 1 410 ? 7.613 22.259 33.524 1.00 79.12 410 LEU A CA 1
ATOM 3015 C C . LEU A 1 410 ? 7.082 23.586 34.107 1.00 79.12 410 LEU A C 1
ATOM 3017 O O . LEU A 1 410 ? 6.492 23.580 35.192 1.00 79.12 410 LEU A O 1
ATOM 3021 N N . PRO A 1 411 ? 7.255 24.717 33.397 1.00 75.44 411 PRO A N 1
ATOM 3022 C CA . PRO A 1 411 ? 6.685 25.989 33.809 1.00 75.44 411 PRO A CA 1
ATOM 3023 C C . PRO A 1 411 ? 5.154 25.934 33.786 1.00 75.44 411 PRO A C 1
ATOM 3025 O O . PRO A 1 411 ? 4.547 25.425 32.844 1.00 75.44 411 PRO A O 1
ATOM 3028 N N . LEU A 1 412 ? 4.537 26.479 34.835 1.00 73.06 412 LEU A N 1
ATOM 3029 C CA . LEU A 1 412 ? 3.089 26.652 34.906 1.00 73.06 412 LEU A CA 1
ATOM 3030 C C . LEU A 1 412 ? 2.623 27.679 33.858 1.00 73.06 412 LEU A C 1
ATOM 3032 O O . LEU A 1 412 ? 3.337 28.657 33.611 1.00 73.06 412 LEU A O 1
ATOM 3036 N N . PRO A 1 413 ? 1.433 27.491 33.261 1.00 68.19 413 PRO A N 1
ATOM 3037 C CA . PRO A 1 413 ? 0.862 28.469 32.348 1.00 68.19 413 PRO A CA 1
ATOM 3038 C C . PRO A 1 413 ? 0.560 29.797 33.073 1.00 68.19 413 PRO A C 1
ATOM 3040 O O . PRO A 1 413 ? 0.236 29.785 34.265 1.00 68.19 413 PRO A O 1
ATOM 3043 N N . PRO A 1 414 ? 0.681 30.940 32.372 1.00 75.56 414 PRO A N 1
ATOM 3044 C CA . PRO A 1 414 ? 0.354 32.250 32.924 1.00 75.56 414 PRO A CA 1
ATOM 3045 C C . PRO A 1 414 ? -1.153 32.384 33.234 1.00 75.56 414 PRO A C 1
ATOM 3047 O O . PRO A 1 414 ? -1.955 31.669 32.628 1.00 75.56 414 PRO A O 1
ATOM 3050 N N . PRO A 1 415 ? -1.515 33.270 34.185 1.00 68.88 415 PRO A N 1
ATOM 3051 C CA . PRO A 1 415 ? -2.888 33.470 34.652 1.00 68.88 415 PRO A CA 1
ATOM 3052 C C . PRO A 1 415 ? -3.828 34.082 33.611 1.00 68.88 415 PRO A C 1
ATOM 3054 O O . PRO A 1 415 ? -3.348 34.853 32.745 1.00 68.88 415 PRO A O 1
#

InterPro domains:
  IPR003882 Pistil-specific extensin-like protein [PR01218] (362-385)
  IPR003882 Pistil-specific extensin-like protein [PR01218] (396-414)

Solvent-accessible surface area (backbone atoms only — not comparable to full-atom values): 24011 Å² total; per-residue (Å²): 134,87,85,81,47,60,93,74,32,12,37,30,35,64,33,31,31,54,69,70,26,43,83,75,42,45,40,60,40,20,41,61,99,54,102,72,74,57,67,45,81,49,98,74,69,94,72,94,73,72,91,49,54,66,56,35,56,23,60,73,56,61,92,90,53,79,43,26,35,29,28,43,49,20,28,34,37,27,82,29,79,42,88,68,58,50,62,21,18,42,38,40,31,65,76,48,68,76,56,32,23,30,28,78,46,39,48,60,32,79,94,79,30,35,22,35,24,44,29,35,21,40,62,39,60,32,35,35,37,42,34,33,16,36,65,97,54,86,50,74,32,67,40,80,44,53,43,53,45,30,42,33,56,40,30,30,8,44,56,91,78,90,51,44,36,37,21,29,33,39,41,36,52,72,36,76,48,68,28,35,58,42,37,71,53,96,80,57,74,60,43,80,46,45,32,67,77,27,56,48,70,78,33,38,48,76,46,81,53,99,46,24,45,37,42,32,19,44,33,68,66,57,48,90,61,68,63,37,38,63,41,61,45,34,42,39,37,92,96,59,40,82,16,43,68,76,40,43,19,32,33,56,63,75,56,65,81,66,48,94,60,89,46,53,70,33,77,91,64,89,84,60,94,67,82,64,49,55,79,70,89,47,71,59,39,74,40,88,51,39,46,40,66,77,78,93,76,80,64,89,92,70,65,26,61,68,74,78,48,41,49,45,31,38,29,33,58,49,67,41,33,58,49,49,38,36,42,33,26,23,43,51,88,90,54,82,88,52,55,48,57,43,34,37,40,35,67,25,84,42,69,61,55,58,33,63,60,81,76,71,73,76,74,75,73,78,76,72,76,76,75,74,82,72,78,81,76,76,83,82,75,86,78,80,84,76,80,86,78,76,86,81,78,80,81,82,81,79,80,80,84,81,80,81,82,82,80,80,83,78,82,77,82,82,135

pLDDT: mean 74.83, std 19.33, range [31.55, 98.5]

Secondary structure (DSSP, 8-state):
----PPTT-EEEEEEE-TTTSEEEEETTTT--SSTT--BPPPSSS-----SS-SS--B--S-TTPPPEEEEEEEEEEEESS-SPPEEEEEEEEESS----S-GGGSEEPGGG-S-EEEEEETTEEEEEEEEEE-TTS-SB--B-S-EEEEEE-------SSS--TT-EEEEEES-SEEEBTTB--SS-TTGGGS-TT---TTTEEEEEETTEEEEEE-S---SS---SSHHHHTTB-TTS-BSSGGGTTB--GGGSS-STTTT-SS---TT-SS-------STT-B-TTTT---SS---TT----------EEEEE-TTBSEEEEEEEEPPPSSSSS-EEEEEEEEGGGSPPEEEPSPPP---PPP---PPPPPP-PPPPPPPPPPP-PPPPPPPPPPPPPPPPPPPPPPPPPP-

Foldseek 3Di:
DDFDDDPQWEFAFKFFWLLQWDFPDQLQQADDVDDDWDWDDAPDDDPVDDPFAFFTRTGPPDPPDFRKTKIAQRMWGIHGRHHHTQTKMKIKGWPDDFTFRGSVQAAAHPPSFGWGKGGGWAPDKIKIKIFIAHGPDNHFDFGQAKFKKKKFDQAQADQPDPAGAFKKKKKWAQFPDKDAALRADPDDLCRQLHHVQADCVCAWDWDDDPRMIMIIGHHHDFAPLTDRYVCLQSVCPVVWRNSHLQSQQFDTQVLPDPPPPDSWRGDPDPDRPDAAFADDPDGRPGRDQLNHDDDDPDDPPHHHHDHNTPMMMTMHGGGDRMIMMMMHTHHRPPDDIDIDMMIMITPSVGRGDIDHDPDDDDDPDPPPPDPDPDPDDPDDDDDDDDDDDDDDDDDDDDDDDDDDDDDDDDDDDDD